Protein AF-A0A5M3PY82-F1 (afdb_monomer)

Nearest PDB structures (foldseek):
  4uj6-assembly1_A  TM=6.108E-01  e=1.853E-03  Geobacillus stearothermophilus
  6sdb-assembly3_C  TM=5.125E-01  e=8.813E-04  Homo sapiens
  4uid-assembly2_B  TM=5.474E-01  e=1.392E-03  Geobacillus stearothermophilus
  4uic-assembly1_A  TM=6.133E-01  e=7.306E-03  Geobacillus stearothermophilus
  6sdb-assembly1_A  TM=5.533E-01  e=6.900E-03  Homo sapiens

Structure (mmCIF, N/CA/C/O backbone):
data_AF-A0A5M3PY82-F1
#
_entry.id   AF-A0A5M3PY82-F1
#
loop_
_atom_site.group_PDB
_atom_site.id
_atom_site.type_symbol
_atom_site.label_atom_id
_atom_site.label_alt_id
_atom_site.label_comp_id
_atom_site.label_asym_id
_atom_site.label_entity_id
_atom_site.label_seq_id
_atom_site.pdbx_PDB_ins_code
_atom_site.Cartn_x
_atom_site.Cartn_y
_atom_site.Cartn_z
_atom_site.occupancy
_atom_site.B_iso_or_equiv
_atom_site.auth_seq_id
_atom_site.auth_comp_id
_atom_site.auth_asym_id
_atom_site.auth_atom_id
_atom_site.pdbx_PDB_model_num
ATOM 1 N N . MET A 1 1 ? -29.332 -51.790 -75.864 1.00 35.88 1 MET A N 1
ATOM 2 C CA . MET A 1 1 ? -29.154 -53.242 -76.093 1.00 35.88 1 MET A CA 1
ATOM 3 C C . MET A 1 1 ? -28.067 -53.755 -75.153 1.00 35.88 1 MET A C 1
ATOM 5 O O . MET A 1 1 ? -26.985 -53.196 -75.209 1.00 35.88 1 MET A O 1
ATOM 9 N N . ARG A 1 2 ? -28.377 -54.804 -74.363 1.00 38.22 2 ARG A N 1
ATOM 10 C CA . ARG A 1 2 ? -27.481 -55.668 -73.542 1.00 38.22 2 ARG A CA 1
ATOM 11 C C . ARG A 1 2 ? -26.824 -54.973 -72.326 1.00 38.22 2 ARG A C 1
ATOM 13 O O . ARG A 1 2 ? -25.964 -54.130 -72.506 1.00 38.22 2 ARG A O 1
ATOM 20 N N . SER A 1 3 ? -27.312 -55.136 -71.084 1.00 41.56 3 SER A N 1
ATOM 21 C CA . SER A 1 3 ? -27.157 -56.299 -70.162 1.00 41.56 3 SER A CA 1
ATOM 22 C C . SER A 1 3 ? -25.669 -56.653 -69.968 1.00 41.56 3 SER A C 1
ATOM 24 O O . SER A 1 3 ? -24.987 -56.828 -70.967 1.00 41.56 3 SER A O 1
ATOM 26 N N . VAL A 1 4 ? -25.093 -56.728 -68.757 1.00 44.72 4 VAL A N 1
ATOM 27 C CA . VAL A 1 4 ? -25.249 -57.832 -67.783 1.00 44.72 4 VAL A CA 1
ATOM 28 C C . VAL A 1 4 ? -24.813 -57.423 -66.349 1.00 44.72 4 VAL A C 1
ATOM 30 O O . VAL A 1 4 ? -23.864 -56.674 -66.154 1.00 44.72 4 VAL A O 1
ATOM 33 N N . HIS A 1 5 ? -25.535 -57.985 -65.372 1.00 40.25 5 HIS A N 1
ATOM 34 C CA . HIS A 1 5 ? -25.370 -58.052 -63.907 1.00 40.25 5 HIS A CA 1
ATOM 35 C C . HIS A 1 5 ? -24.005 -58.528 -63.350 1.00 40.25 5 HIS A C 1
ATOM 37 O O . HIS A 1 5 ? -23.356 -59.364 -63.973 1.00 40.25 5 HIS A O 1
ATOM 43 N N . ARG A 1 6 ? -23.707 -58.155 -62.086 1.00 46.88 6 ARG A N 1
ATOM 44 C CA . ARG A 1 6 ? -23.261 -59.025 -60.951 1.00 46.88 6 ARG A CA 1
ATOM 45 C C . ARG A 1 6 ? -23.036 -58.155 -59.695 1.00 46.88 6 ARG A C 1
ATOM 47 O O . ARG A 1 6 ? -22.150 -57.317 -59.682 1.00 46.88 6 ARG A O 1
ATOM 54 N N . ILE A 1 7 ? -23.964 -58.140 -58.734 1.00 46.12 7 ILE A N 1
ATOM 55 C CA . ILE A 1 7 ? -23.979 -58.941 -57.487 1.00 46.12 7 ILE A CA 1
ATOM 56 C C . ILE A 1 7 ? -22.669 -58.865 -56.685 1.00 46.12 7 ILE A C 1
ATOM 58 O O . ILE A 1 7 ? -21.707 -59.560 -57.002 1.00 46.12 7 ILE A O 1
ATOM 62 N N . ARG A 1 8 ? -22.713 -58.140 -55.559 1.00 39.78 8 ARG A N 1
ATOM 63 C CA . ARG A 1 8 ? -22.090 -58.549 -54.291 1.00 39.78 8 ARG A CA 1
ATOM 64 C C . ARG A 1 8 ? -23.031 -58.213 -53.130 1.00 39.78 8 ARG A C 1
ATOM 66 O O . ARG A 1 8 ? -23.309 -57.051 -52.863 1.00 39.78 8 ARG A O 1
ATOM 73 N N . LEU A 1 9 ? -23.529 -59.269 -52.487 1.00 44.94 9 LEU A N 1
ATOM 74 C CA . LEU A 1 9 ? -24.028 -59.270 -51.113 1.00 44.94 9 LEU A CA 1
ATOM 75 C C . LEU A 1 9 ? -22.882 -58.876 -50.175 1.00 44.94 9 LEU A C 1
ATOM 77 O O . LEU A 1 9 ? -21.838 -59.513 -50.278 1.00 44.94 9 LEU A O 1
ATOM 81 N N . THR A 1 10 ? -23.128 -57.984 -49.210 1.00 45.88 10 THR A N 1
ATOM 82 C CA . THR A 1 10 ? -22.699 -58.206 -47.814 1.00 45.88 10 THR A CA 1
ATOM 83 C C . THR A 1 10 ? -23.366 -57.225 -46.843 1.00 45.88 10 THR A C 1
ATOM 85 O O . THR A 1 10 ? -23.147 -56.025 -46.915 1.00 45.88 10 THR A O 1
ATOM 88 N N . PHE A 1 11 ? -24.171 -57.809 -45.952 1.00 45.28 11 PHE A N 1
ATOM 89 C CA . PHE A 1 11 ? -24.267 -57.575 -44.505 1.00 45.28 11 PHE A CA 1
ATOM 90 C C . PHE A 1 11 ? -24.471 -56.150 -43.944 1.00 45.28 11 PHE A C 1
ATOM 92 O O . PHE A 1 11 ? -23.557 -55.343 -43.825 1.00 45.28 11 PHE A O 1
ATOM 99 N N . THR A 1 12 ? -25.701 -55.940 -43.474 1.00 45.75 12 THR A N 1
ATOM 100 C CA . THR A 1 12 ? -26.125 -55.116 -42.333 1.00 45.75 12 THR A CA 1
ATOM 101 C C . THR A 1 12 ? -25.120 -55.054 -41.176 1.00 45.75 12 THR A C 1
ATOM 103 O O . THR A 1 12 ? -24.762 -56.096 -40.631 1.00 45.75 12 THR A O 1
ATOM 106 N N . LEU A 1 13 ? -24.831 -53.844 -40.683 1.00 44.81 13 LEU A N 1
ATOM 107 C CA . LEU A 1 13 ? -24.739 -53.602 -39.242 1.00 44.81 13 LEU A CA 1
ATOM 108 C C . LEU A 1 13 ? -25.248 -52.196 -38.894 1.00 44.81 13 LEU A C 1
ATOM 110 O O . LEU A 1 13 ? -24.784 -51.184 -39.410 1.00 44.81 13 LEU A O 1
ATOM 114 N N . LEU A 1 14 ? -26.262 -52.207 -38.035 1.00 48.53 14 LEU A N 1
ATOM 115 C CA . LEU A 1 14 ? -26.926 -51.094 -37.373 1.00 48.53 14 LEU A CA 1
ATOM 116 C C . LEU A 1 14 ? -25.939 -50.377 -36.435 1.00 48.53 14 LEU A C 1
ATOM 118 O O . LEU A 1 14 ? -25.276 -51.030 -35.635 1.00 48.53 14 LEU A O 1
ATOM 122 N N . GLY A 1 15 ? -25.903 -49.048 -36.485 1.00 44.56 15 GLY A N 1
ATOM 123 C CA . GLY A 1 15 ? -25.162 -48.210 -35.543 1.00 44.56 15 GLY A CA 1
ATOM 124 C C . GLY A 1 15 ? -25.757 -46.809 -35.519 1.00 44.56 15 GLY A C 1
ATOM 125 O O . GLY A 1 15 ? -25.284 -45.918 -36.215 1.00 44.56 15 GLY A O 1
ATOM 126 N N . ALA A 1 16 ? -26.847 -46.641 -34.771 1.00 46.56 16 ALA A N 1
ATOM 127 C CA . ALA A 1 16 ? -27.450 -45.345 -34.502 1.00 46.56 16 ALA A CA 1
ATOM 128 C C . ALA A 1 16 ? -26.566 -44.576 -33.507 1.00 46.56 16 ALA A C 1
ATOM 130 O O . ALA A 1 16 ? -26.540 -44.911 -32.326 1.00 46.56 16 ALA A O 1
ATOM 131 N N . LEU A 1 17 ? -25.852 -43.551 -33.980 1.00 47.06 17 LEU A N 1
ATOM 132 C CA . LEU A 1 17 ? -25.351 -42.486 -33.113 1.00 47.06 17 LEU A CA 1
ATOM 133 C C . LEU A 1 17 ? -26.420 -41.395 -33.036 1.00 47.06 17 LEU A C 1
ATOM 135 O O . LEU A 1 17 ? -26.638 -40.649 -33.988 1.00 47.06 17 LEU A O 1
ATOM 139 N N . ALA A 1 18 ? -27.094 -41.328 -31.891 1.00 46.88 18 ALA A N 1
ATOM 140 C CA . ALA A 1 18 ? -27.847 -40.156 -31.486 1.00 46.88 18 ALA A CA 1
ATOM 141 C C . ALA A 1 18 ? -26.844 -39.052 -31.122 1.00 46.88 18 ALA A C 1
ATOM 143 O O . ALA A 1 18 ? -26.187 -39.129 -30.087 1.00 46.88 18 ALA A O 1
ATOM 144 N N . LEU A 1 19 ? -26.709 -38.038 -31.978 1.00 43.47 19 LEU A N 1
ATOM 145 C CA . LEU A 1 19 ? -26.154 -36.755 -31.560 1.00 43.47 19 LEU A CA 1
ATOM 146 C C . LEU A 1 19 ? -27.271 -35.968 -30.868 1.00 43.47 19 LEU A C 1
ATOM 148 O O . LEU A 1 19 ? -28.073 -35.302 -31.519 1.00 43.47 19 LEU A O 1
ATOM 152 N N . SER A 1 20 ? -27.328 -36.066 -29.542 1.00 49.78 20 SER A N 1
ATOM 153 C CA . SER A 1 20 ? -27.943 -35.046 -28.698 1.00 49.78 20 SER A CA 1
ATOM 154 C C . SER A 1 20 ? -26.975 -33.865 -28.614 1.00 49.78 20 SER A C 1
ATOM 156 O O . SER A 1 20 ? -26.067 -33.853 -27.786 1.00 49.78 20 SER A O 1
ATOM 158 N N . GLY A 1 21 ? -27.127 -32.895 -29.513 1.00 36.97 21 GLY A N 1
ATOM 159 C CA . GLY A 1 21 ? -26.543 -31.574 -29.320 1.00 36.97 21 GLY A CA 1
ATOM 160 C C . GLY A 1 21 ? -27.411 -30.799 -28.336 1.00 36.97 21 GLY A C 1
ATOM 161 O O . GLY A 1 21 ? -28.432 -30.250 -28.742 1.00 36.97 21 GLY A O 1
ATOM 162 N N . CYS A 1 22 ? -27.026 -30.779 -27.058 1.00 57.91 22 CYS A N 1
ATOM 163 C CA . CYS A 1 22 ? -27.379 -29.663 -26.185 1.00 57.91 22 CYS A CA 1
ATOM 164 C C . CYS A 1 22 ? -26.613 -28.448 -26.710 1.00 57.91 22 CYS A C 1
ATOM 166 O O . CYS A 1 22 ? -25.389 -28.389 -26.617 1.00 57.91 22 CYS A O 1
ATOM 168 N N . LEU A 1 23 ? -27.336 -27.521 -27.331 1.00 40.41 23 LEU A N 1
ATOM 169 C CA . LEU A 1 23 ? -26.923 -26.128 -27.396 1.00 40.41 23 LEU A CA 1
ATOM 170 C C . LEU A 1 23 ? -27.181 -25.563 -25.998 1.00 40.41 23 LEU A C 1
ATOM 172 O O . LEU A 1 23 ? -28.314 -25.202 -25.689 1.00 40.41 23 LEU A O 1
ATOM 176 N N . ASP A 1 24 ? -26.156 -25.577 -25.146 1.00 37.88 24 ASP A N 1
ATOM 177 C CA . ASP A 1 24 ? -26.143 -24.754 -23.941 1.00 37.88 24 ASP A CA 1
ATOM 178 C C . ASP A 1 24 ? -26.033 -23.297 -24.393 1.00 37.88 24 ASP A C 1
ATOM 180 O O . ASP A 1 24 ? -25.009 -22.822 -24.889 1.00 37.88 24 ASP A O 1
ATOM 184 N N . GLU A 1 25 ? -27.178 -22.633 -24.320 1.00 44.56 25 GLU A N 1
ATOM 185 C CA . GLU A 1 25 ? -27.384 -21.217 -24.562 1.00 44.56 25 GLU A CA 1
ATOM 186 C C . GLU A 1 25 ? -26.894 -20.470 -23.315 1.00 44.56 25 GLU A C 1
ATOM 188 O O . GLU A 1 25 ? -27.676 -20.071 -22.455 1.00 44.56 25 GLU A O 1
ATOM 193 N N . ASP A 1 26 ? -25.571 -20.354 -23.179 1.00 41.44 26 ASP A N 1
ATOM 194 C CA . ASP A 1 26 ? -24.957 -19.585 -22.099 1.00 41.44 26 ASP A CA 1
ATOM 195 C C . ASP A 1 26 ? -25.058 -18.096 -22.458 1.00 41.44 26 ASP A C 1
ATOM 197 O O . ASP A 1 26 ? -24.240 -17.515 -23.178 1.00 41.44 26 ASP A O 1
ATOM 201 N N . GLY A 1 27 ? -26.166 -17.497 -22.021 1.00 39.72 27 GLY A N 1
ATOM 202 C CA . GLY A 1 27 ? -26.438 -16.069 -22.075 1.00 39.72 27 GLY A CA 1
ATOM 203 C C . GLY A 1 27 ? -25.501 -15.303 -21.147 1.00 39.72 27 GLY A C 1
ATOM 204 O O . GLY A 1 27 ? -25.914 -14.819 -20.096 1.00 39.72 27 GLY A O 1
ATOM 205 N N . GLY A 1 28 ? -24.239 -15.172 -21.551 1.00 39.72 28 GLY A N 1
ATOM 206 C CA . GLY A 1 28 ? -23.302 -14.220 -20.976 1.00 39.72 28 GLY A CA 1
ATOM 207 C C . GLY A 1 28 ? -23.710 -12.808 -21.378 1.00 39.72 28 GLY A C 1
ATOM 208 O O . GLY A 1 28 ? -23.282 -12.300 -22.413 1.00 39.72 28 GLY A O 1
ATOM 209 N N . SER A 1 29 ? -24.561 -12.175 -20.570 1.00 42.50 29 SER A N 1
ATOM 210 C CA . SER A 1 29 ? -24.661 -10.717 -20.552 1.00 42.50 29 SER A CA 1
ATOM 211 C C . SER A 1 29 ? -23.277 -10.211 -20.157 1.00 42.50 29 SER A C 1
ATOM 213 O O . SER A 1 29 ? -22.904 -10.327 -18.994 1.00 42.50 29 SER A O 1
ATOM 215 N N . GLY A 1 30 ? -22.486 -9.776 -21.140 1.00 47.06 30 GLY A N 1
ATOM 216 C CA . GLY A 1 30 ? -21.150 -9.235 -20.914 1.00 47.06 30 GLY A CA 1
ATOM 217 C C . GLY A 1 30 ? -21.257 -8.065 -19.952 1.00 47.06 30 GLY A C 1
ATOM 218 O O . GLY A 1 30 ? -21.770 -7.010 -20.316 1.00 47.06 30 GLY A O 1
ATOM 219 N N . ASP A 1 31 ? -20.867 -8.293 -18.704 1.00 68.50 31 ASP A N 1
ATOM 220 C CA . ASP A 1 31 ? -20.732 -7.229 -17.730 1.00 68.50 31 ASP A CA 1
ATOM 221 C C . ASP A 1 31 ? -19.413 -6.528 -18.050 1.00 68.50 31 ASP A C 1
ATOM 223 O O . ASP A 1 31 ? -18.341 -7.087 -17.822 1.00 68.50 31 ASP A O 1
ATOM 227 N N . ASP A 1 32 ? -19.485 -5.328 -18.631 1.00 83.81 32 ASP A N 1
ATOM 228 C CA . ASP A 1 32 ? -18.312 -4.508 -18.978 1.00 83.81 32 ASP A CA 1
ATOM 229 C C . ASP A 1 32 ? -17.556 -3.999 -17.724 1.00 83.81 32 ASP A C 1
ATOM 231 O O . ASP A 1 32 ? -16.687 -3.128 -17.814 1.00 83.81 32 ASP A O 1
ATOM 235 N N . THR A 1 33 ? -17.898 -4.497 -16.530 1.00 90.25 33 THR A N 1
ATOM 236 C CA . THR A 1 33 ? -17.188 -4.199 -15.287 1.00 90.25 33 THR A CA 1
ATOM 237 C C . THR A 1 33 ? -15.794 -4.805 -15.283 1.00 90.25 33 THR A C 1
ATOM 239 O O . THR A 1 33 ? -15.594 -5.970 -15.631 1.00 90.25 33 THR A O 1
ATOM 242 N N . SER A 1 34 ? -14.849 -4.033 -14.767 1.00 95.00 34 SER A N 1
ATOM 243 C CA . SER A 1 34 ? -13.522 -4.500 -14.392 1.00 95.00 34 SER A CA 1
ATOM 244 C C . SER A 1 34 ? -13.490 -4.886 -12.916 1.00 95.00 34 SER A C 1
ATOM 246 O O . SER A 1 34 ? -14.190 -4.297 -12.087 1.00 95.00 34 SER A O 1
ATOM 248 N N . THR A 1 35 ? -12.617 -5.833 -12.583 1.00 96.88 35 THR A N 1
ATOM 249 C CA . THR A 1 35 ? -12.247 -6.143 -11.198 1.00 96.88 35 THR A CA 1
ATOM 250 C C . THR A 1 35 ? -10.921 -5.466 -10.876 1.00 96.88 35 THR A C 1
ATOM 252 O O . THR A 1 35 ? -9.935 -5.644 -11.594 1.00 96.88 35 THR A O 1
ATOM 255 N N . GLY A 1 36 ? -10.910 -4.661 -9.821 1.00 96.88 36 GLY A N 1
ATOM 256 C CA . GLY A 1 36 ? -9.709 -4.078 -9.232 1.00 96.88 36 GLY A CA 1
ATOM 257 C C . GLY A 1 36 ? -9.416 -4.722 -7.886 1.00 96.88 36 GLY A C 1
ATOM 258 O O . GLY A 1 36 ? -10.254 -5.442 -7.351 1.00 96.88 36 GLY A O 1
ATOM 259 N N . GLN A 1 37 ? -8.234 -4.456 -7.347 1.00 97.62 37 GLN A N 1
ATOM 260 C CA . GLN A 1 37 ? -7.746 -5.034 -6.104 1.00 97.62 37 GLN A CA 1
ATOM 261 C C . GLN A 1 37 ? -7.214 -3.933 -5.182 1.00 97.62 37 GLN A C 1
ATOM 263 O O . GLN A 1 37 ? -6.447 -3.069 -5.624 1.00 97.62 37 GLN A O 1
ATOM 268 N N . VAL A 1 38 ? -7.635 -3.938 -3.916 1.00 98.00 38 VAL A N 1
ATOM 269 C CA . VAL A 1 38 ? -7.031 -3.108 -2.868 1.00 98.00 38 VAL A CA 1
ATOM 270 C C . VAL A 1 38 ? -5.820 -3.835 -2.302 1.00 98.00 38 VAL A C 1
ATOM 272 O O . VAL A 1 38 ? -5.959 -4.936 -1.770 1.00 98.00 38 VAL A O 1
ATOM 275 N N . ASN A 1 39 ? -4.651 -3.196 -2.394 1.00 96.12 39 ASN A N 1
ATOM 276 C CA . ASN A 1 39 ? -3.349 -3.818 -2.133 1.00 96.12 39 ASN A CA 1
ATOM 277 C C . ASN A 1 39 ? -3.131 -5.103 -2.969 1.00 96.12 39 ASN A C 1
ATOM 279 O O . ASN A 1 39 ? -3.933 -5.443 -3.836 1.00 96.12 39 ASN A O 1
ATOM 283 N N . PHE A 1 40 ? -1.987 -5.765 -2.807 1.00 96.94 40 PHE A N 1
ATOM 284 C CA . PHE A 1 40 ? -1.613 -6.927 -3.614 1.00 96.94 40 PHE A CA 1
ATOM 285 C C . PHE A 1 40 ? -1.964 -8.254 -2.941 1.00 96.94 40 PHE A C 1
ATOM 287 O O . PHE A 1 40 ? -2.531 -9.134 -3.583 1.00 96.94 40 PHE A O 1
ATOM 294 N N . ASN A 1 41 ? -1.626 -8.406 -1.658 1.00 96.12 41 ASN A N 1
ATOM 295 C CA . ASN A 1 41 ? -1.867 -9.634 -0.892 1.00 96.12 41 ASN A CA 1
ATOM 296 C C . ASN A 1 41 ? -3.294 -9.712 -0.319 1.00 96.12 41 ASN A C 1
ATOM 298 O O . ASN A 1 41 ? -3.614 -10.643 0.414 1.00 96.12 41 ASN A O 1
ATOM 302 N N . GLY A 1 42 ? -4.146 -8.745 -0.665 1.00 95.94 42 GLY A N 1
ATOM 303 C CA . GLY A 1 42 ? -5.555 -8.710 -0.302 1.00 95.94 42 GLY A CA 1
ATOM 304 C C . GLY A 1 42 ? -5.888 -7.757 0.841 1.00 95.94 42 GLY A C 1
ATOM 305 O O . GLY A 1 42 ? -5.046 -7.347 1.645 1.00 95.94 42 GLY A O 1
ATOM 306 N N . PHE A 1 43 ? -7.159 -7.371 0.879 1.00 98.06 43 PHE A N 1
ATOM 307 C CA . PHE A 1 43 ? -7.704 -6.482 1.894 1.00 98.06 43 PHE A CA 1
ATOM 308 C C . PHE A 1 43 ? -9.197 -6.768 2.054 1.00 98.06 43 PHE A C 1
ATOM 310 O O . PHE A 1 43 ? -10.029 -6.180 1.367 1.00 98.06 43 PHE A O 1
ATOM 317 N N . ASN A 1 44 ? -9.551 -7.655 2.974 1.00 98.38 44 ASN A N 1
ATOM 318 C CA . ASN A 1 44 ? -10.929 -8.032 3.260 1.00 98.38 44 ASN A CA 1
ATOM 319 C C . ASN A 1 44 ? -11.604 -7.048 4.220 1.00 98.38 44 ASN A C 1
ATOM 321 O O . ASN A 1 44 ? -11.001 -6.596 5.195 1.00 98.38 44 ASN A O 1
ATOM 325 N N . GLY A 1 45 ? -12.885 -6.772 3.973 1.00 97.75 45 GLY A N 1
ATOM 326 C CA . GLY A 1 45 ? -13.734 -6.042 4.919 1.00 97.75 45 GLY A CA 1
ATOM 327 C C . GLY A 1 45 ? -13.836 -4.529 4.704 1.00 97.75 45 GLY A C 1
ATOM 328 O O . GLY A 1 45 ? -14.453 -3.850 5.526 1.00 97.75 45 GLY A O 1
ATOM 329 N N . LEU A 1 46 ? -13.306 -3.980 3.604 1.00 98.38 46 LEU A N 1
ATOM 330 C CA . LEU A 1 46 ? -13.568 -2.587 3.228 1.00 98.38 46 LEU A CA 1
ATOM 331 C C . LEU A 1 46 ? -14.856 -2.485 2.423 1.00 98.38 46 LEU A C 1
ATOM 333 O O . LEU A 1 46 ? -15.006 -3.114 1.377 1.00 98.38 46 LEU A O 1
ATOM 337 N N . SER A 1 47 ? -15.767 -1.628 2.862 1.00 98.56 47 SER A N 1
ATOM 338 C CA . SER A 1 47 ? -16.914 -1.229 2.055 1.00 98.56 47 SER A CA 1
ATOM 339 C C . SER A 1 47 ? -16.449 -0.265 0.966 1.00 98.56 47 SER A C 1
ATOM 341 O O . SER A 1 47 ? -15.825 0.755 1.266 1.00 98.56 47 SER A O 1
ATOM 343 N N . TYR A 1 48 ? -16.779 -0.557 -0.289 1.00 98.38 48 TYR A N 1
ATOM 344 C CA . TYR A 1 48 ? -16.502 0.314 -1.427 1.00 98.38 48 TYR A CA 1
ATOM 345 C C . TYR A 1 48 ? -17.791 0.750 -2.118 1.00 98.38 48 TYR A C 1
ATOM 347 O O . TYR A 1 48 ? -18.795 0.034 -2.143 1.00 98.38 48 TYR A O 1
ATOM 355 N N . GLN A 1 49 ? -17.747 1.940 -2.706 1.00 98.44 49 GLN A N 1
ATOM 356 C CA . GLN A 1 49 ? -18.829 2.490 -3.509 1.00 98.44 49 GLN A CA 1
ATOM 357 C C . GLN A 1 49 ? -18.258 3.258 -4.700 1.00 98.44 49 GLN A C 1
ATOM 359 O O . GLN A 1 49 ? -17.386 4.110 -4.520 1.00 98.44 49 GLN A O 1
ATOM 364 N N . THR A 1 50 ? -18.777 2.979 -5.892 1.00 97.56 50 THR A N 1
ATOM 365 C CA . THR A 1 50 ? -18.596 3.782 -7.106 1.00 97.56 50 THR A CA 1
ATOM 366 C C . THR A 1 50 ? -19.920 4.441 -7.501 1.00 97.56 50 THR A C 1
ATOM 368 O O . THR A 1 50 ? -20.901 4.402 -6.753 1.00 97.56 50 THR A O 1
ATOM 371 N N . ALA A 1 51 ? -19.968 5.077 -8.675 1.00 96.06 51 ALA A N 1
ATOM 372 C CA . ALA A 1 51 ? -21.212 5.629 -9.205 1.00 96.06 51 ALA A CA 1
ATOM 373 C C . ALA A 1 51 ? -22.248 4.542 -9.554 1.00 96.06 51 ALA A C 1
ATOM 375 O O . ALA A 1 51 ? 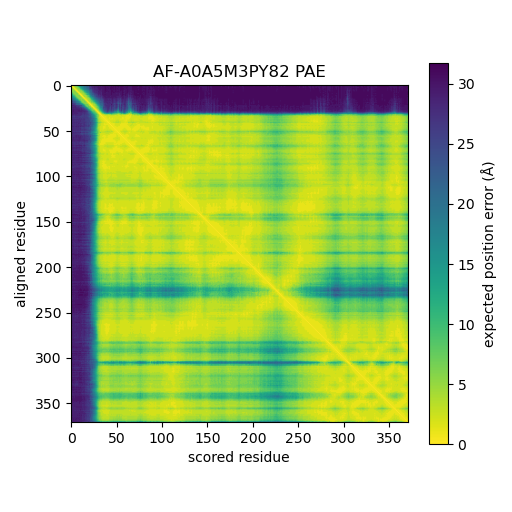-23.446 4.828 -9.555 1.00 96.06 51 ALA A O 1
ATOM 376 N N . SER A 1 52 ? -21.805 3.313 -9.832 1.00 95.31 52 SER A N 1
ATOM 377 C CA . SER A 1 52 ? -22.661 2.209 -10.285 1.00 95.31 52 SER A CA 1
ATOM 378 C C . SER A 1 52 ? -22.550 0.927 -9.456 1.00 95.31 52 SER A C 1
ATOM 380 O O . SER A 1 52 ? -23.475 0.118 -9.482 1.00 95.31 52 SER A O 1
ATOM 382 N N . GLN A 1 53 ? -21.456 0.739 -8.715 1.00 96.12 53 GLN A N 1
ATOM 383 C CA . GLN A 1 53 ? -21.166 -0.472 -7.951 1.00 96.12 53 GLN A CA 1
ATOM 384 C C . GLN A 1 53 ? -21.050 -0.166 -6.459 1.00 96.12 53 GLN A C 1
ATOM 386 O O . GLN A 1 53 ? -20.667 0.927 -6.041 1.00 96.12 53 GLN A O 1
ATOM 391 N N . SER A 1 54 ? -21.352 -1.158 -5.632 1.00 97.31 54 SER A N 1
ATOM 392 C CA . SER A 1 54 ? -21.074 -1.111 -4.200 1.00 97.31 54 SER A CA 1
ATOM 393 C C . SER A 1 54 ? -20.930 -2.518 -3.654 1.00 97.31 54 SER A C 1
ATOM 395 O O . SER A 1 54 ? -21.626 -3.428 -4.106 1.00 97.31 54 SER A O 1
ATOM 397 N N . GLY A 1 55 ? -20.091 -2.685 -2.645 1.00 97.31 55 GLY A N 1
ATOM 398 C CA . GLY A 1 55 ? -19.923 -3.967 -1.984 1.00 97.31 55 GLY A CA 1
ATOM 399 C C . GLY A 1 55 ? -18.886 -3.896 -0.882 1.00 97.31 55 GLY A C 1
ATOM 400 O O . GLY A 1 55 ? -18.507 -2.815 -0.435 1.00 97.31 55 GLY A O 1
ATOM 401 N N . THR A 1 56 ? -18.417 -5.065 -0.474 1.00 98.06 56 THR A N 1
ATOM 402 C CA . THR A 1 56 ? -17.302 -5.218 0.455 1.00 98.06 56 THR A CA 1
ATOM 403 C C . THR A 1 56 ? -16.190 -5.965 -0.263 1.00 98.06 56 THR A C 1
ATOM 405 O O . THR A 1 56 ? -16.472 -6.903 -1.013 1.00 98.06 56 THR A O 1
ATOM 408 N N . THR A 1 57 ? -14.949 -5.532 -0.077 1.00 98.31 57 THR A N 1
ATOM 409 C CA . THR A 1 57 ? -13.782 -6.232 -0.606 1.00 98.31 57 THR A CA 1
ATOM 410 C C . THR A 1 57 ? -13.671 -7.621 0.016 1.00 98.31 57 THR A C 1
ATOM 412 O O . THR A 1 57 ? -13.948 -7.798 1.204 1.00 98.31 57 THR A O 1
ATOM 415 N N . ASN A 1 58 ? -13.309 -8.612 -0.798 1.00 97.12 58 ASN A N 1
ATOM 416 C CA . ASN A 1 58 ? -13.148 -10.003 -0.366 1.00 97.12 58 ASN A CA 1
ATOM 417 C C . ASN A 1 58 ? -11.728 -10.273 0.176 1.00 97.12 58 ASN A C 1
ATOM 419 O O . ASN A 1 58 ? -10.929 -9.350 0.321 1.00 97.12 58 ASN A O 1
ATOM 423 N N . ALA A 1 59 ? -11.405 -11.543 0.456 1.00 96.56 59 ALA A N 1
ATOM 424 C CA . ALA A 1 59 ? -10.077 -11.980 0.909 1.00 96.56 59 ALA A CA 1
ATOM 425 C C . ALA A 1 59 ? -8.938 -11.504 -0.005 1.00 96.56 59 ALA A C 1
ATOM 427 O O . ALA A 1 59 ? -7.899 -11.074 0.484 1.00 96.56 59 ALA A O 1
ATOM 428 N N . ASP A 1 60 ? -9.174 -11.499 -1.316 1.00 96.88 60 ASP A N 1
ATOM 429 C CA . ASP A 1 60 ? -8.218 -11.027 -2.311 1.00 96.88 60 ASP A CA 1
ATOM 430 C C . ASP A 1 60 ? -8.226 -9.494 -2.447 1.00 96.88 60 ASP A C 1
ATOM 432 O O . ASP A 1 60 ? -7.441 -8.945 -3.204 1.00 96.88 60 ASP A O 1
ATOM 436 N N . GLY A 1 61 ? -9.065 -8.756 -1.714 1.00 97.88 61 GLY A N 1
ATOM 437 C CA . GLY A 1 61 ? -9.174 -7.298 -1.814 1.00 97.88 61 GLY A CA 1
ATOM 438 C C . GLY A 1 61 ? -9.948 -6.808 -3.040 1.00 97.88 61 GLY A C 1
ATOM 439 O O . GLY A 1 61 ? -9.837 -5.637 -3.405 1.00 97.88 61 GLY A O 1
ATOM 440 N N . GLU A 1 62 ? -10.713 -7.674 -3.703 1.00 98.31 62 GLU A N 1
ATOM 441 C CA . GLU A 1 62 ? -11.341 -7.350 -4.982 1.00 98.31 62 GLU A CA 1
ATOM 442 C C . GLU A 1 62 ? -12.545 -6.409 -4.853 1.00 98.31 62 GLU A C 1
ATOM 444 O O . GLU A 1 62 ? -13.385 -6.539 -3.959 1.00 98.31 62 GLU A O 1
ATOM 449 N N . PHE A 1 63 ? -12.683 -5.505 -5.820 1.00 97.88 63 PHE A N 1
ATOM 450 C CA . PHE A 1 63 ? -13.848 -4.642 -6.007 1.00 97.88 63 PHE A CA 1
ATOM 451 C C . PHE A 1 63 ? -14.215 -4.537 -7.492 1.00 97.88 63 PHE A C 1
ATOM 453 O O . PHE A 1 63 ? -13.358 -4.669 -8.366 1.00 97.88 63 PHE A O 1
ATOM 460 N N . ARG A 1 64 ? -15.490 -4.272 -7.798 1.00 97.38 64 ARG A N 1
ATOM 461 C CA . ARG A 1 64 ? -15.972 -4.081 -9.177 1.00 97.38 64 ARG A CA 1
ATOM 462 C C . ARG A 1 64 ? -16.180 -2.609 -9.497 1.00 97.38 64 ARG A C 1
ATOM 464 O O . ARG A 1 64 ? -16.640 -1.851 -8.646 1.00 97.38 64 ARG A O 1
ATOM 471 N N . TYR A 1 65 ? -15.864 -2.216 -10.725 1.00 96.81 65 TYR A N 1
ATOM 472 C CA . TYR A 1 65 ? -16.009 -0.840 -11.197 1.00 96.81 65 TYR A CA 1
ATOM 473 C C . TYR A 1 65 ? -16.115 -0.784 -12.726 1.00 96.81 65 TYR A C 1
ATOM 475 O O . TYR A 1 65 ? -15.641 -1.688 -13.415 1.00 96.81 65 TYR A O 1
ATOM 483 N N . TYR A 1 66 ? -16.671 0.298 -13.274 1.00 96.31 66 TYR A N 1
ATOM 484 C CA . TYR A 1 66 ? -16.480 0.623 -14.693 1.00 96.31 66 TYR A CA 1
ATOM 485 C C . TYR A 1 66 ? -15.282 1.565 -14.882 1.00 96.31 66 TYR A C 1
ATOM 487 O O . TYR A 1 66 ? -15.061 2.456 -14.054 1.00 96.31 66 TYR A O 1
ATOM 495 N N . PRO A 1 67 ? -14.496 1.422 -15.968 1.00 94.00 67 PRO A N 1
ATOM 496 C CA . PRO A 1 67 ? -13.370 2.312 -16.239 1.00 94.00 67 PRO A CA 1
ATOM 497 C C . PRO A 1 67 ? -13.755 3.799 -16.192 1.00 94.00 67 PRO A C 1
ATOM 499 O O . PRO A 1 67 ? -14.729 4.221 -16.811 1.00 94.00 67 PRO A O 1
ATOM 502 N N . GLY A 1 68 ? -12.961 4.597 -15.473 1.00 94.31 68 GLY A N 1
ATOM 503 C CA . GLY A 1 68 ? -13.189 6.035 -15.291 1.00 94.31 68 GLY A CA 1
ATOM 504 C C . GLY A 1 68 ? -14.008 6.409 -14.051 1.00 94.31 68 GLY A C 1
ATOM 505 O O . GLY A 1 68 ? -14.104 7.594 -13.736 1.00 94.31 68 GLY A O 1
ATOM 506 N N . GLU A 1 69 ? -14.564 5.436 -13.325 1.00 97.19 69 GLU A N 1
ATOM 507 C CA . GLU A 1 69 ? -15.213 5.690 -12.038 1.00 97.19 69 GLU A CA 1
ATOM 508 C C . GLU A 1 69 ? -14.210 6.001 -10.916 1.00 97.19 69 GLU A C 1
ATOM 510 O O . GLU A 1 69 ? -13.013 5.705 -10.990 1.00 97.19 69 GLU A O 1
ATOM 515 N N . THR A 1 70 ? -14.728 6.583 -9.836 1.00 98.00 70 THR A N 1
ATOM 516 C CA . THR A 1 70 ? -14.009 6.770 -8.578 1.00 98.00 70 THR A CA 1
ATOM 517 C C . THR A 1 70 ? -14.637 5.936 -7.465 1.00 98.00 70 THR A C 1
ATOM 519 O O . THR A 1 70 ? -15.815 5.585 -7.513 1.00 98.00 70 THR A O 1
ATOM 522 N N . LEU A 1 71 ? -13.830 5.624 -6.459 1.00 98.38 71 LEU A N 1
ATOM 523 C CA . LEU A 1 71 ? -14.155 4.829 -5.290 1.00 98.38 71 LEU A CA 1
ATOM 524 C C . LEU A 1 71 ? -14.259 5.729 -4.062 1.00 98.38 71 LEU A C 1
ATOM 526 O O . LEU A 1 71 ? -13.498 6.686 -3.876 1.00 98.38 71 LEU A O 1
ATOM 530 N N . THR A 1 72 ? -15.192 5.366 -3.196 1.00 98.50 72 THR A N 1
ATOM 531 C CA . THR A 1 72 ? -15.232 5.764 -1.793 1.00 98.50 72 THR A CA 1
ATOM 532 C C . THR A 1 72 ? -15.038 4.513 -0.957 1.00 98.50 72 THR A C 1
ATOM 534 O O . THR A 1 72 ? -15.782 3.553 -1.145 1.00 98.50 72 THR A O 1
ATOM 537 N N . PHE A 1 73 ? -14.067 4.534 -0.045 1.00 98.50 73 PHE A N 1
ATOM 538 C CA . PHE A 1 73 ? -13.800 3.430 0.873 1.00 98.50 73 PHE A CA 1
ATOM 539 C C . PHE A 1 73 ? -14.211 3.796 2.297 1.00 98.50 73 PHE A C 1
ATOM 541 O O . PHE A 1 73 ? -14.032 4.931 2.753 1.00 98.50 73 PHE A O 1
ATOM 548 N N . ARG A 1 74 ? -14.764 2.811 3.000 1.00 98.38 74 ARG A N 1
ATOM 549 C CA . ARG A 1 74 ? -15.142 2.868 4.415 1.00 98.38 74 ARG A CA 1
ATOM 550 C C . ARG A 1 74 ? -14.787 1.544 5.087 1.00 98.38 74 ARG A C 1
ATOM 552 O O . ARG A 1 74 ? -14.762 0.512 4.419 1.00 98.38 74 ARG A O 1
ATOM 559 N N . VAL A 1 75 ? -14.580 1.559 6.396 1.00 98.00 75 VAL A N 1
ATOM 560 C CA . VAL A 1 75 ? -14.551 0.343 7.221 1.00 98.00 75 VAL A CA 1
ATOM 561 C C . VAL A 1 75 ? -15.746 0.393 8.164 1.00 98.00 75 VAL A C 1
ATOM 563 O O . VAL A 1 75 ? -15.844 1.285 9.002 1.00 98.00 75 VAL A O 1
ATOM 566 N N . GLY A 1 76 ? -16.720 -0.494 7.953 1.00 96.69 76 GLY A N 1
ATOM 567 C CA . GLY A 1 76 ? -18.045 -0.308 8.548 1.00 96.69 76 GLY A CA 1
ATOM 568 C C . GLY A 1 76 ? -18.629 1.063 8.194 1.00 96.69 76 GLY A C 1
ATOM 569 O O . GLY A 1 76 ? -18.682 1.436 7.017 1.00 96.69 76 GLY A O 1
ATOM 570 N N . ASP A 1 77 ? -19.011 1.816 9.222 1.00 97.50 77 ASP A N 1
ATOM 571 C CA . ASP A 1 77 ? -19.573 3.164 9.111 1.00 97.50 77 ASP A CA 1
ATOM 572 C C . ASP A 1 77 ? -18.497 4.266 9.176 1.00 97.50 77 ASP A C 1
ATOM 574 O O . ASP A 1 77 ? -18.806 5.435 8.935 1.00 97.50 77 ASP A O 1
ATOM 578 N N . LEU A 1 78 ? -17.228 3.918 9.438 1.00 98.19 78 LEU A N 1
ATOM 579 C CA . LEU A 1 78 ? -16.113 4.867 9.478 1.00 98.19 78 LEU A CA 1
ATOM 580 C C . LEU A 1 78 ? -15.653 5.220 8.050 1.00 98.19 78 LEU A C 1
ATOM 582 O O . LEU A 1 78 ? -15.127 4.355 7.336 1.00 98.19 78 LEU A O 1
ATOM 586 N N . PRO A 1 79 ? -15.812 6.479 7.596 1.00 97.56 79 PRO A N 1
ATOM 587 C CA . PRO A 1 79 ? -15.295 6.904 6.303 1.00 97.56 79 PRO A CA 1
ATOM 588 C C . PRO A 1 79 ? -13.765 6.962 6.305 1.00 97.56 79 PRO A C 1
ATOM 590 O O . PRO A 1 79 ? -13.165 7.552 7.198 1.00 97.56 79 PRO A O 1
ATOM 593 N N . LEU A 1 80 ? -13.146 6.391 5.269 1.00 97.62 80 LEU A N 1
ATOM 594 C CA . LEU A 1 80 ? -11.692 6.412 5.090 1.00 97.62 80 LEU A CA 1
ATOM 595 C C . LEU A 1 80 ? -11.287 7.457 4.053 1.00 97.62 80 LEU A C 1
ATOM 597 O O . LEU A 1 80 ? -10.477 8.338 4.319 1.00 97.62 80 LEU A O 1
ATOM 601 N N . VAL A 1 81 ? -11.865 7.363 2.854 1.00 97.31 81 VAL A N 1
ATOM 602 C CA . VAL A 1 81 ? -11.499 8.219 1.723 1.00 97.31 81 VAL A CA 1
ATOM 603 C C . VAL A 1 81 ? -12.602 8.254 0.669 1.00 97.31 81 VAL A C 1
ATOM 605 O O . VAL A 1 81 ? -13.418 7.339 0.566 1.00 97.31 81 VAL A O 1
ATOM 608 N N . SER A 1 82 ? -12.613 9.307 -0.146 1.00 97.31 82 SER A N 1
ATOM 609 C CA . SER A 1 82 ? -13.481 9.446 -1.318 1.00 97.31 82 SER A CA 1
ATOM 610 C C . SER A 1 82 ? -12.690 9.932 -2.532 1.00 97.31 82 SER A C 1
ATOM 612 O O . SER A 1 82 ? -11.595 10.473 -2.392 1.00 97.31 82 SER A O 1
ATOM 614 N N . ASN A 1 83 ? -13.266 9.771 -3.726 1.00 97.00 83 ASN A N 1
ATOM 615 C CA . ASN A 1 83 ? -12.688 10.226 -4.996 1.00 97.00 83 ASN A CA 1
ATOM 616 C C . ASN A 1 83 ? -11.350 9.553 -5.363 1.00 97.00 83 ASN A C 1
ATOM 618 O O . ASN A 1 83 ? -10.472 10.181 -5.963 1.00 97.00 83 ASN A O 1
ATOM 622 N N . VAL A 1 84 ? -11.203 8.268 -5.032 1.00 97.94 84 VAL A N 1
ATOM 623 C CA . VAL A 1 84 ? -10.038 7.459 -5.419 1.00 97.94 84 VAL A CA 1
ATOM 624 C C . VAL A 1 84 ? -10.259 6.891 -6.825 1.00 97.94 84 VAL A C 1
ATOM 626 O O . VAL A 1 84 ? -11.246 6.194 -7.023 1.00 97.94 84 VAL A O 1
ATOM 629 N N . PRO A 1 85 ? -9.409 7.153 -7.828 1.00 97.06 85 PRO A N 1
ATOM 630 C CA . PRO A 1 85 ? -9.593 6.605 -9.171 1.00 97.06 85 PRO A CA 1
ATOM 631 C C . PRO A 1 85 ? -9.606 5.075 -9.158 1.00 97.06 85 PRO A C 1
ATOM 633 O O . PRO A 1 85 ? -8.678 4.450 -8.642 1.00 97.06 85 PRO A O 1
ATOM 636 N N . ALA A 1 86 ? -10.642 4.473 -9.741 1.00 96.69 86 ALA A N 1
ATOM 637 C CA . ALA A 1 86 ? -10.762 3.026 -9.816 1.00 96.69 86 ALA A CA 1
ATOM 638 C C . ALA A 1 86 ? -9.843 2.455 -10.907 1.00 96.69 86 ALA A C 1
ATOM 640 O O . ALA A 1 86 ? -9.820 2.934 -12.044 1.00 96.69 86 ALA A O 1
ATOM 641 N N . ARG A 1 87 ? -9.062 1.431 -10.554 1.00 95.06 87 ARG A N 1
ATOM 642 C CA . ARG A 1 87 ? -8.087 0.775 -11.438 1.00 95.06 87 ARG A CA 1
ATOM 643 C C . ARG A 1 87 ? -7.753 -0.633 -10.943 1.00 95.06 87 ARG A C 1
ATOM 645 O O . ARG A 1 87 ? -8.190 -1.023 -9.867 1.00 95.06 87 ARG A O 1
ATOM 652 N N . GLN A 1 88 ? -6.935 -1.361 -11.708 1.00 93.88 88 GLN A N 1
ATOM 653 C CA . GLN A 1 88 ? -6.545 -2.738 -11.392 1.00 93.88 88 GLN A CA 1
ATOM 654 C C . GLN A 1 88 ? -5.929 -2.882 -9.990 1.00 93.88 88 GLN A C 1
ATOM 656 O O . GLN A 1 88 ? -6.285 -3.812 -9.282 1.00 93.88 88 GLN A O 1
ATOM 661 N N . TYR A 1 89 ? -5.042 -1.966 -9.588 1.00 95.62 89 TYR A N 1
ATOM 662 C CA . TYR A 1 89 ? -4.446 -1.943 -8.249 1.00 95.62 89 TYR A CA 1
ATOM 663 C C . TYR A 1 89 ? -4.657 -0.582 -7.595 1.00 95.62 89 TYR A C 1
ATOM 665 O O . TYR A 1 89 ? -4.263 0.444 -8.158 1.00 95.62 89 TYR A O 1
ATOM 673 N N . VAL A 1 90 ? -5.245 -0.579 -6.403 1.00 97.19 90 VAL A N 1
ATOM 674 C CA . VAL A 1 90 ? -5.390 0.603 -5.551 1.00 97.19 90 VAL A CA 1
ATOM 675 C C . VAL A 1 90 ? -4.699 0.315 -4.225 1.00 97.19 90 VAL A C 1
ATOM 677 O O . VAL A 1 90 ? -5.177 -0.480 -3.426 1.00 97.19 90 VAL A O 1
ATOM 680 N N . THR A 1 91 ? -3.554 0.942 -3.991 1.00 97.38 91 THR A N 1
ATOM 681 C CA . THR A 1 91 ? -2.853 0.871 -2.706 1.00 97.38 91 THR A CA 1
ATOM 682 C C . THR A 1 91 ? -3.309 1.990 -1.779 1.00 97.38 91 THR A C 1
ATOM 684 O O . THR A 1 91 ? -3.912 2.973 -2.223 1.00 97.38 91 THR A O 1
ATOM 687 N N . LEU A 1 92 ? -2.990 1.880 -0.487 1.00 97.62 92 LEU A N 1
ATOM 688 C CA . LEU A 1 92 ? -3.302 2.941 0.479 1.00 97.62 92 LEU A CA 1
ATOM 689 C C . LEU A 1 92 ? -2.655 4.286 0.117 1.00 97.62 92 LEU A C 1
ATOM 691 O O . LEU A 1 92 ? -3.244 5.329 0.388 1.00 97.62 92 LEU A O 1
ATOM 695 N N . LEU A 1 93 ? -1.507 4.286 -0.575 1.00 97.56 93 LEU A N 1
ATOM 696 C CA . LEU A 1 93 ? -0.875 5.516 -1.073 1.00 97.56 93 LEU A CA 1
ATOM 697 C C . LEU A 1 93 ? -1.838 6.307 -1.963 1.00 97.56 93 LEU A C 1
ATOM 699 O O . LEU A 1 93 ? -1.808 7.529 -2.031 1.00 97.56 93 LEU A O 1
ATOM 703 N N . GLU A 1 94 ? -2.721 5.616 -2.666 1.00 96.12 94 GLU A N 1
ATOM 704 C CA . GLU A 1 94 ? -3.475 6.207 -3.759 1.00 96.12 94 GLU A CA 1
ATOM 705 C C . GLU A 1 94 ? -4.845 6.709 -3.307 1.00 96.12 94 GLU A C 1
ATOM 707 O O . GLU A 1 94 ? -5.583 7.319 -4.084 1.00 96.12 94 GLU A O 1
ATOM 712 N N . PHE A 1 95 ? -5.133 6.540 -2.016 1.00 96.56 95 PHE A N 1
ATOM 713 C CA . PHE A 1 95 ? -6.254 7.163 -1.336 1.00 96.56 95 PHE A CA 1
ATOM 714 C C . PHE A 1 95 ? -6.135 8.693 -1.428 1.00 96.56 95 PHE A C 1
ATOM 716 O O . PHE A 1 95 ? -7.102 9.386 -1.747 1.00 96.56 95 PHE A O 1
ATOM 723 N N . PHE A 1 96 ? -4.928 9.236 -1.267 1.00 95.38 96 PHE A N 1
ATOM 724 C CA . PHE A 1 96 ? -4.708 10.679 -1.204 1.00 95.38 96 PHE A CA 1
ATOM 725 C C . PHE A 1 96 ? -4.315 11.265 -2.562 1.00 95.38 96 PHE A C 1
ATOM 727 O O . PHE A 1 96 ? -3.460 10.742 -3.274 1.00 95.38 96 PHE A O 1
ATOM 734 N N . GLU A 1 97 ? -4.945 12.376 -2.948 1.00 95.38 97 GLU A N 1
ATOM 735 C CA . GLU A 1 97 ? -4.641 13.072 -4.209 1.00 95.38 97 GLU A CA 1
ATOM 736 C C . GLU A 1 97 ? -3.214 13.631 -4.245 1.00 95.38 97 GLU A C 1
ATOM 738 O O . GLU A 1 97 ? -2.554 13.564 -5.284 1.00 95.38 97 GLU A O 1
ATOM 743 N N . THR A 1 98 ? -2.720 14.129 -3.109 1.00 94.31 98 THR A N 1
ATOM 744 C CA . THR A 1 98 ? -1.348 14.631 -2.958 1.00 94.31 98 THR A CA 1
ATOM 745 C C . THR A 1 98 ? -0.339 13.536 -3.282 1.00 94.31 98 THR A C 1
ATOM 747 O O . THR A 1 98 ? 0.461 13.692 -4.200 1.00 94.31 98 THR A O 1
ATOM 750 N N . THR A 1 99 ? -0.476 12.373 -2.644 1.00 96.50 99 THR A N 1
ATOM 751 C CA . THR A 1 99 ? 0.368 11.206 -2.902 1.00 96.50 99 THR A CA 1
ATOM 752 C C . THR A 1 99 ? 0.245 10.727 -4.347 1.00 96.50 99 THR A C 1
ATOM 754 O O . THR A 1 99 ? 1.255 10.498 -5.003 1.00 96.50 99 THR A O 1
ATOM 757 N N . ARG A 1 100 ? -0.972 10.645 -4.908 1.00 95.56 100 ARG A N 1
ATOM 758 C CA . ARG A 1 100 ? -1.166 10.285 -6.327 1.00 95.56 100 ARG A CA 1
ATOM 759 C C . ARG A 1 100 ? -0.425 11.215 -7.285 1.00 95.56 100 ARG A C 1
ATOM 761 O O . ARG A 1 100 ? 0.078 10.739 -8.302 1.00 95.56 100 ARG A O 1
AT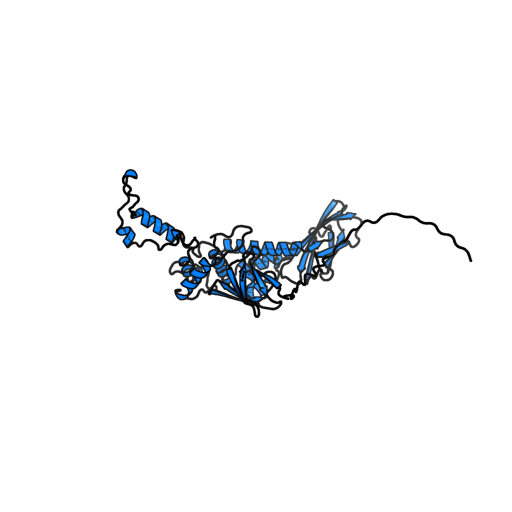OM 768 N N . THR A 1 101 ? -0.400 12.509 -6.975 1.00 96.50 101 THR A N 1
ATOM 769 C CA . THR A 1 101 ? 0.280 13.535 -7.772 1.00 96.50 101 THR A CA 1
ATOM 770 C C . THR A 1 101 ? 1.793 13.388 -7.666 1.00 96.50 101 THR A C 1
ATOM 772 O O . THR A 1 101 ? 2.471 13.374 -8.692 1.00 96.50 101 THR A O 1
ATOM 775 N N . GLU A 1 102 ? 2.315 13.212 -6.451 1.00 96.88 102 GLU A N 1
ATOM 776 C CA . GLU A 1 102 ? 3.744 12.990 -6.201 1.00 96.88 102 GLU A CA 1
ATOM 777 C C . GLU A 1 102 ? 4.247 11.736 -6.924 1.00 96.88 102 GLU A C 1
ATOM 779 O O . GLU A 1 102 ? 5.243 11.807 -7.638 1.00 96.88 102 GLU A O 1
ATOM 784 N N . LEU A 1 103 ? 3.490 10.633 -6.874 1.00 96.69 103 LEU A N 1
ATOM 785 C CA . LEU A 1 103 ? 3.825 9.378 -7.557 1.00 96.69 103 LEU A CA 1
ATOM 786 C C . LEU A 1 103 ? 3.969 9.509 -9.083 1.00 96.69 103 LEU A C 1
ATOM 788 O O . LEU A 1 103 ? 4.617 8.662 -9.690 1.00 96.69 103 LEU A O 1
ATOM 792 N N . GLN A 1 104 ? 3.402 10.541 -9.725 1.00 95.81 104 GLN A N 1
ATOM 793 C CA . GLN A 1 104 ? 3.609 10.770 -11.166 1.00 95.81 104 GLN A CA 1
ATOM 794 C C . GLN A 1 104 ? 5.009 11.300 -11.502 1.00 95.81 104 GLN A C 1
ATOM 796 O O . GLN A 1 104 ? 5.382 11.315 -12.673 1.00 95.81 104 GLN A O 1
ATOM 801 N N . SER A 1 105 ? 5.768 11.753 -10.503 1.00 96.25 105 SER A N 1
ATOM 802 C CA . SER A 1 105 ? 7.105 12.316 -10.681 1.00 96.25 105 SER A CA 1
ATOM 803 C C . SER A 1 105 ? 8.152 11.319 -10.178 1.00 96.25 105 SER A C 1
ATOM 805 O O . SER A 1 105 ? 8.314 11.172 -8.963 1.00 96.25 105 SER A O 1
ATOM 807 N N . PRO A 1 106 ? 8.862 10.606 -11.069 1.00 96.94 106 PRO A N 1
ATOM 808 C CA . PRO A 1 106 ? 9.944 9.736 -10.637 1.00 96.94 106 PRO A CA 1
ATOM 809 C C . PRO A 1 106 ? 11.116 10.550 -10.091 1.00 96.94 106 PRO A C 1
ATOM 811 O O . PRO A 1 106 ? 11.323 11.711 -10.453 1.00 96.94 106 PRO A O 1
ATOM 814 N N . MET A 1 107 ? 11.910 9.905 -9.248 1.00 97.94 107 MET A N 1
ATOM 815 C CA . MET A 1 107 ? 13.220 10.403 -8.843 1.00 97.94 107 MET A CA 1
ATOM 816 C C . MET A 1 107 ? 14.308 9.650 -9.605 1.00 97.94 107 MET A C 1
ATOM 818 O O . MET A 1 107 ? 14.058 8.608 -10.208 1.00 97.94 107 MET A O 1
ATOM 822 N N . VAL A 1 108 ? 15.525 10.180 -9.569 1.00 97.81 108 VAL A N 1
ATOM 823 C CA . VAL A 1 108 ? 16.699 9.573 -10.199 1.00 97.81 108 VAL A CA 1
ATOM 824 C C . VAL A 1 108 ? 17.523 8.862 -9.130 1.00 97.81 108 VAL A C 1
ATOM 826 O O . VAL A 1 108 ? 17.756 9.434 -8.065 1.00 97.81 108 VAL A O 1
ATOM 829 N N . ASP A 1 109 ? 17.938 7.628 -9.400 1.00 96.94 109 ASP A N 1
ATOM 830 C CA . ASP A 1 109 ? 18.780 6.847 -8.491 1.00 96.94 109 ASP A CA 1
ATOM 831 C C . ASP A 1 109 ? 20.288 7.080 -8.697 1.00 96.94 109 ASP A C 1
ATOM 833 O O . ASP A 1 109 ? 20.714 7.921 -9.491 1.00 96.94 109 ASP A O 1
ATOM 837 N N . ASP A 1 110 ? 21.109 6.316 -7.973 1.00 96.50 110 ASP A N 1
ATOM 838 C CA . ASP A 1 110 ? 22.573 6.411 -8.019 1.00 96.50 110 ASP A CA 1
ATOM 839 C C . ASP A 1 110 ? 23.171 6.071 -9.397 1.00 96.50 110 ASP A C 1
ATOM 841 O O . ASP A 1 110 ? 24.308 6.450 -9.687 1.00 96.50 110 ASP A O 1
ATOM 845 N N . GLU A 1 111 ? 22.421 5.381 -10.262 1.00 95.38 111 GLU A N 1
ATOM 846 C CA . GLU A 1 111 ? 22.829 5.074 -11.635 1.00 95.38 111 GLU A CA 1
ATOM 847 C C . GLU A 1 111 ? 22.453 6.194 -12.615 1.00 95.38 111 GLU A C 1
ATOM 849 O O . GLU A 1 111 ? 22.836 6.150 -13.783 1.00 95.38 111 GLU A O 1
ATOM 854 N N . GLY A 1 112 ? 21.744 7.229 -12.159 1.00 96.44 112 GLY A N 1
ATOM 855 C CA . GLY A 1 112 ? 21.283 8.311 -13.021 1.00 96.44 112 GLY A CA 1
ATOM 856 C C . GLY A 1 112 ? 20.036 7.951 -13.830 1.00 96.44 112 GLY A C 1
ATOM 857 O O . GLY A 1 112 ? 19.762 8.621 -14.824 1.00 96.44 112 GLY A O 1
ATOM 858 N N . LEU A 1 113 ? 19.294 6.915 -13.421 1.00 97.75 113 LEU A N 1
ATOM 859 C CA . LEU A 1 113 ? 18.078 6.452 -14.086 1.00 97.75 113 LEU A CA 1
ATOM 860 C C . LEU A 1 113 ? 16.830 6.760 -13.255 1.00 97.75 113 LEU A C 1
ATOM 862 O O . LEU A 1 113 ? 16.835 6.669 -12.024 1.00 97.75 113 LEU A O 1
ATOM 866 N N . SER A 1 114 ? 15.731 7.057 -13.941 1.00 98.25 114 SER A N 1
ATOM 867 C CA . SER A 1 114 ? 14.428 7.286 -13.324 1.00 98.25 114 SER A CA 1
ATOM 868 C C . SER A 1 114 ? 13.886 6.020 -12.651 1.00 98.25 114 SER A C 1
ATOM 870 O O . SER A 1 114 ? 13.968 4.907 -13.189 1.00 98.25 114 SER A O 1
ATOM 872 N N . THR A 1 115 ? 13.307 6.202 -11.463 1.00 97.88 115 THR A N 1
ATOM 873 C CA . THR A 1 115 ? 12.655 5.167 -10.659 1.00 97.88 115 THR A CA 1
ATOM 874 C C . THR A 1 115 ? 11.498 5.744 -9.842 1.00 97.88 115 THR A C 1
ATOM 876 O O . THR A 1 115 ? 11.551 6.869 -9.343 1.00 97.88 115 THR A O 1
ATOM 879 N N . HIS A 1 116 ? 10.436 4.956 -9.672 1.00 97.69 116 HIS A N 1
ATOM 880 C CA . HIS A 1 116 ? 9.321 5.296 -8.786 1.00 97.69 116 HIS A CA 1
ATOM 881 C C . HIS A 1 116 ? 9.586 4.924 -7.326 1.00 97.69 116 HIS A C 1
ATOM 883 O O . HIS A 1 116 ? 8.947 5.482 -6.444 1.00 97.69 116 HIS A O 1
ATOM 889 N N . THR A 1 117 ? 10.503 3.991 -7.053 1.00 97.12 117 THR A N 1
ATOM 890 C CA . THR A 1 117 ? 10.698 3.428 -5.705 1.00 97.12 117 THR A CA 1
ATOM 891 C C . THR A 1 117 ? 11.138 4.478 -4.686 1.00 97.12 117 THR A C 1
ATOM 893 O O . THR A 1 117 ? 10.706 4.440 -3.540 1.00 97.12 117 THR A O 1
ATOM 896 N N . LEU A 1 118 ? 11.963 5.442 -5.096 1.00 97.50 118 LEU A N 1
ATOM 897 C CA . LEU A 1 118 ? 12.384 6.543 -4.225 1.00 97.50 118 LEU A CA 1
ATOM 898 C C . LEU A 1 118 ? 11.224 7.510 -3.938 1.00 97.50 118 LEU A C 1
ATOM 900 O O . LEU A 1 118 ? 11.040 7.928 -2.798 1.00 97.50 118 LEU A O 1
ATOM 904 N N . THR A 1 119 ? 10.390 7.798 -4.941 1.00 97.81 119 THR A N 1
ATOM 905 C CA . THR A 1 119 ? 9.163 8.582 -4.751 1.00 97.81 119 THR A CA 1
ATOM 906 C C . THR A 1 119 ? 8.192 7.860 -3.812 1.00 97.81 119 THR A C 1
ATOM 908 O O . THR A 1 119 ? 7.609 8.486 -2.933 1.00 97.81 119 THR A O 1
ATOM 911 N N . GLU A 1 120 ? 8.040 6.536 -3.950 1.00 97.88 120 GLU A N 1
ATOM 912 C CA . GLU A 1 120 ? 7.250 5.711 -3.026 1.00 97.88 120 GLU A CA 1
ATOM 913 C C . GLU A 1 120 ? 7.772 5.815 -1.586 1.00 97.88 120 GLU A C 1
ATOM 915 O O . GLU A 1 120 ? 6.978 5.990 -0.669 1.00 97.88 120 GLU A O 1
ATOM 920 N N . GLN A 1 121 ? 9.090 5.774 -1.372 1.00 96.69 121 GLN A N 1
ATOM 921 C CA . GLN A 1 121 ? 9.683 5.951 -0.040 1.00 96.69 121 GLN A CA 1
ATOM 922 C C . GLN A 1 121 ? 9.400 7.338 0.543 1.00 96.69 121 GLN A C 1
ATOM 924 O O . GLN A 1 121 ? 9.059 7.443 1.716 1.00 96.69 121 GLN A O 1
ATOM 929 N N . GLN A 1 122 ? 9.476 8.390 -0.274 1.00 96.62 122 GLN A N 1
ATOM 930 C CA . GLN A 1 122 ? 9.188 9.752 0.170 1.00 96.62 122 GLN A CA 1
ATOM 931 C C . GLN A 1 122 ? 7.726 9.918 0.612 1.00 96.62 122 GLN A C 1
ATOM 933 O O . GLN A 1 122 ? 7.452 10.495 1.662 1.00 96.62 122 GLN A O 1
ATOM 938 N N . VAL A 1 123 ? 6.764 9.398 -0.158 1.00 96.88 123 VAL A N 1
ATOM 939 C CA . VAL A 1 123 ? 5.339 9.557 0.188 1.00 96.88 123 VAL A CA 1
ATOM 940 C C . VAL A 1 123 ? 4.935 8.761 1.430 1.00 96.88 123 VAL A C 1
ATOM 942 O O . VAL A 1 123 ? 3.940 9.098 2.073 1.00 96.88 123 VAL A O 1
ATOM 945 N N . LEU A 1 124 ? 5.704 7.730 1.796 1.00 96.88 124 LEU A N 1
ATOM 946 C CA . LEU A 1 124 ? 5.528 6.971 3.036 1.00 96.88 124 LEU A CA 1
ATOM 947 C C . LEU A 1 124 ? 5.897 7.773 4.299 1.00 96.88 124 LEU A C 1
ATOM 949 O O . LEU A 1 124 ? 5.643 7.307 5.406 1.00 96.88 124 LEU A O 1
ATOM 953 N N . GLU A 1 125 ? 6.432 8.989 4.162 1.00 94.50 125 GLU A N 1
ATOM 954 C CA . GLU A 1 125 ? 6.619 9.935 5.272 1.00 94.50 125 GLU A CA 1
ATOM 955 C C . GLU A 1 125 ? 5.338 10.736 5.588 1.00 94.50 125 GLU A C 1
ATOM 957 O O . GLU A 1 125 ? 5.283 11.489 6.563 1.00 94.50 125 GLU A O 1
ATOM 962 N N . ASN A 1 126 ? 4.281 10.596 4.777 1.00 96.25 126 ASN A N 1
ATOM 963 C CA . ASN A 1 126 ? 3.032 11.323 4.975 1.00 96.25 126 ASN A CA 1
ATOM 964 C C . ASN A 1 126 ? 2.292 10.850 6.241 1.00 96.25 126 ASN A C 1
ATOM 966 O O . ASN A 1 126 ? 1.841 9.709 6.328 1.00 96.25 126 ASN A O 1
ATOM 970 N N . THR A 1 127 ? 2.091 11.762 7.196 1.00 96.38 127 THR A N 1
ATOM 971 C CA . THR A 1 127 ? 1.457 11.462 8.491 1.00 96.38 127 THR A CA 1
ATOM 972 C C . THR A 1 127 ? 0.047 10.889 8.354 1.00 96.38 127 THR A C 1
ATOM 974 O O . THR A 1 127 ? -0.277 9.907 9.013 1.00 96.38 127 THR A O 1
ATOM 977 N N . THR A 1 128 ? -0.791 11.447 7.477 1.00 97.12 128 THR A N 1
ATOM 978 C CA . THR A 1 128 ? -2.167 10.960 7.288 1.00 97.12 128 THR A CA 1
ATOM 979 C C . THR A 1 128 ? -2.194 9.550 6.712 1.00 97.12 128 THR A C 1
ATOM 981 O O . THR A 1 128 ? -2.967 8.712 7.179 1.00 97.12 128 THR A O 1
ATOM 984 N N . LEU A 1 129 ? -1.317 9.266 5.746 1.00 97.56 129 LEU A N 1
ATOM 985 C CA . LEU A 1 129 ? -1.128 7.929 5.194 1.00 97.56 129 LEU A CA 1
ATOM 986 C C . LEU A 1 129 ? -0.641 6.937 6.258 1.00 97.56 129 LEU A C 1
ATOM 988 O O . LEU A 1 129 ? -1.132 5.810 6.302 1.00 97.56 129 LEU A O 1
ATOM 992 N N . MET A 1 130 ? 0.290 7.333 7.126 1.00 97.69 130 MET A N 1
ATOM 993 C CA . MET A 1 130 ? 0.769 6.460 8.201 1.00 97.69 130 MET A CA 1
ATOM 994 C C . MET A 1 130 ? -0.315 6.198 9.248 1.00 97.69 130 MET A C 1
ATOM 996 O O . MET A 1 130 ? -0.551 5.042 9.592 1.00 97.69 130 MET A O 1
ATOM 1000 N N . ASN A 1 131 ? -1.046 7.228 9.681 1.00 98.06 131 ASN A N 1
ATOM 1001 C CA . ASN A 1 131 ? -2.140 7.092 10.643 1.00 98.06 131 ASN A CA 1
ATOM 1002 C C . ASN A 1 131 ? -3.228 6.134 10.136 1.00 98.06 131 ASN A C 1
ATOM 1004 O O . ASN A 1 131 ? -3.621 5.212 10.852 1.00 98.06 131 ASN A O 1
ATOM 1008 N N . ILE A 1 132 ? -3.686 6.304 8.888 1.00 98.06 132 ILE A N 1
ATOM 1009 C CA . ILE A 1 132 ? -4.706 5.415 8.316 1.00 98.06 132 ILE A CA 1
ATOM 1010 C C . ILE A 1 132 ? -4.175 3.991 8.128 1.00 98.06 132 ILE A C 1
ATOM 1012 O O . ILE A 1 132 ? -4.888 3.035 8.420 1.00 98.06 132 ILE A O 1
ATOM 1016 N N . SER A 1 133 ? -2.924 3.831 7.688 1.00 97.94 133 SER A N 1
ATOM 1017 C CA . SER A 1 133 ? -2.340 2.509 7.435 1.00 97.94 133 SER A CA 1
ATOM 1018 C C . SER A 1 133 ? -2.172 1.720 8.729 1.00 97.94 133 SER A C 1
ATOM 1020 O O . SER A 1 133 ? -2.629 0.582 8.801 1.00 97.94 133 SER A O 1
ATOM 1022 N N . ARG A 1 134 ? -1.613 2.344 9.774 1.00 97.88 134 ARG A N 1
ATOM 1023 C CA . ARG A 1 134 ? -1.457 1.738 11.105 1.00 97.88 134 ARG A CA 1
ATOM 1024 C C . ARG A 1 134 ? -2.805 1.357 11.705 1.00 97.88 134 ARG A C 1
ATOM 1026 O O . ARG A 1 134 ? -2.977 0.228 12.148 1.00 97.88 134 ARG A O 1
ATOM 1033 N N . PHE A 1 135 ? -3.787 2.260 11.646 1.00 98.31 135 PHE A N 1
ATOM 1034 C CA . PHE A 1 135 ? -5.130 1.981 12.153 1.00 98.31 135 PHE A CA 1
ATOM 1035 C C . PHE A 1 135 ? -5.775 0.787 11.435 1.00 98.31 135 PHE A C 1
ATOM 1037 O O . PHE A 1 135 ? -6.294 -0.120 12.077 1.00 98.31 135 PHE A O 1
ATOM 1044 N N . LEU A 1 136 ? -5.695 0.740 10.103 1.00 98.19 136 LEU A N 1
ATOM 1045 C CA . LEU A 1 136 ? -6.236 -0.369 9.319 1.00 98.19 136 LEU A CA 1
ATOM 1046 C C . LEU A 1 136 ? -5.514 -1.698 9.581 1.00 98.19 136 LEU A C 1
ATOM 1048 O O . LEU A 1 136 ? -6.168 -2.738 9.625 1.00 98.19 136 LEU A O 1
ATOM 1052 N N . MET A 1 137 ? -4.195 -1.674 9.788 1.00 98.06 137 MET A N 1
ATOM 1053 C CA . MET A 1 137 ? -3.436 -2.860 10.196 1.00 98.06 137 MET A CA 1
ATOM 1054 C C . MET A 1 137 ? -3.853 -3.338 11.593 1.00 98.06 137 MET A C 1
ATOM 1056 O O . MET A 1 137 ? -4.011 -4.536 11.794 1.00 98.06 137 MET A O 1
ATOM 1060 N N . LEU A 1 138 ? -4.129 -2.428 12.530 1.00 98.00 138 LEU A N 1
ATOM 1061 C CA . LEU A 1 138 ? -4.615 -2.772 13.873 1.00 98.00 138 LEU A CA 1
ATOM 1062 C C . LEU A 1 138 ? -6.036 -3.341 13.879 1.00 98.00 138 LEU A C 1
ATOM 1064 O O . LEU A 1 138 ? -6.387 -4.066 14.807 1.00 98.00 138 LEU A O 1
ATOM 1068 N N . LEU A 1 139 ? -6.839 -3.065 12.847 1.00 98.06 139 LEU A N 1
ATOM 1069 C CA . LEU A 1 139 ? -8.146 -3.698 12.648 1.00 98.06 139 LEU A CA 1
ATOM 1070 C C . LEU A 1 139 ? -8.064 -5.108 12.042 1.00 98.06 139 LEU A C 1
ATOM 1072 O O . LEU A 1 139 ? -9.081 -5.806 12.001 1.00 98.06 139 LEU A O 1
ATOM 1076 N N . ASN A 1 140 ? -6.889 -5.538 11.572 1.00 97.81 140 ASN A N 1
ATOM 1077 C CA . ASN A 1 140 ? -6.686 -6.893 11.067 1.00 97.81 140 ASN A CA 1
ATOM 1078 C C . ASN A 1 140 ? -7.052 -7.921 12.143 1.00 97.81 140 ASN A C 1
ATOM 1080 O O . ASN A 1 140 ? -6.744 -7.733 13.313 1.00 97.81 140 ASN A O 1
ATOM 1084 N N . TRP A 1 141 ? -7.675 -9.040 11.785 1.00 96.38 141 TRP A N 1
ATOM 1085 C CA . TRP A 1 141 ? -8.044 -10.052 12.775 1.00 96.38 141 TRP A CA 1
ATOM 1086 C C . TRP A 1 141 ? -6.836 -10.533 13.588 1.00 96.38 141 TRP A C 1
ATOM 1088 O O . TRP A 1 141 ? -6.890 -10.593 14.815 1.00 96.38 141 TRP A O 1
ATOM 1098 N N . HIS A 1 142 ? -5.712 -10.783 12.921 1.00 92.88 142 HIS A N 1
ATOM 1099 C CA . HIS A 1 142 ? -4.437 -11.046 13.582 1.00 92.88 142 HIS A CA 1
ATOM 1100 C C . HIS A 1 142 ? -3.695 -9.728 13.829 1.00 92.88 142 HIS A C 1
ATOM 1102 O O . HIS A 1 142 ? -3.715 -8.843 12.983 1.00 92.88 142 HIS A O 1
ATOM 1108 N N . GLN A 1 143 ? -3.024 -9.585 14.972 1.00 87.75 143 GLN A N 1
ATOM 1109 C CA . GLN A 1 143 ? -2.321 -8.338 15.308 1.00 87.75 143 GLN A CA 1
ATOM 1110 C C . GLN A 1 143 ? -1.256 -7.966 14.263 1.00 87.75 143 GLN A C 1
ATOM 1112 O O . GLN A 1 143 ? -1.115 -6.802 13.915 1.00 87.75 143 GLN A O 1
ATOM 1117 N N . ASN A 1 144 ? -0.566 -8.967 13.712 1.00 88.75 144 ASN A N 1
ATOM 1118 C CA . ASN A 1 144 ? 0.443 -8.783 12.674 1.00 88.75 144 ASN A CA 1
ATOM 1119 C C . ASN A 1 144 ? -0.076 -9.261 11.316 1.00 88.75 144 ASN A C 1
ATOM 1121 O O . ASN A 1 144 ? -0.854 -10.214 11.238 1.00 88.75 144 ASN A O 1
ATOM 1125 N N . VAL A 1 145 ? 0.413 -8.638 10.243 1.00 92.75 145 VAL A N 1
ATOM 1126 C CA . VAL A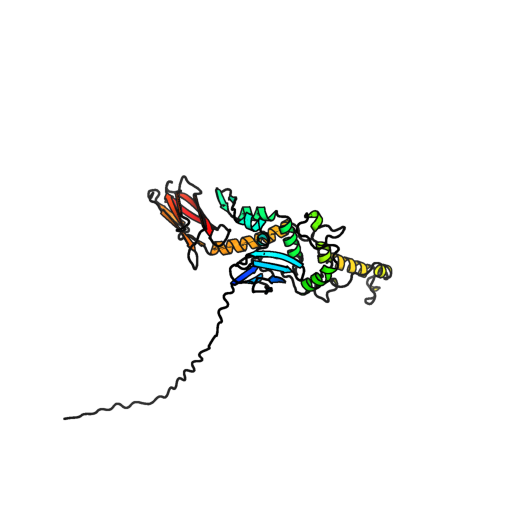 1 145 ? 0.165 -9.076 8.864 1.00 92.75 145 VAL A CA 1
ATOM 1127 C C . VAL A 1 145 ? 1.397 -9.829 8.362 1.00 92.75 145 VAL A C 1
ATOM 1129 O O . VAL A 1 145 ? 2.415 -9.212 8.037 1.00 92.75 145 VAL A O 1
ATOM 1132 N N . ALA A 1 146 ? 1.326 -11.162 8.313 1.00 90.69 146 ALA A N 1
ATOM 1133 C CA . ALA A 1 146 ? 2.453 -11.998 7.904 1.00 90.69 146 ALA A CA 1
ATOM 1134 C C . ALA A 1 146 ? 2.854 -11.775 6.432 1.00 90.69 146 ALA A C 1
ATOM 1136 O O . ALA A 1 146 ? 2.086 -11.261 5.614 1.00 90.69 146 ALA A O 1
ATOM 1137 N N . GLU A 1 147 ? 4.080 -12.169 6.075 1.00 89.62 147 GLU A N 1
ATOM 1138 C CA . GLU A 1 147 ? 4.548 -12.105 4.689 1.00 89.62 147 GLU A CA 1
ATOM 1139 C C . GLU A 1 147 ? 3.670 -12.974 3.775 1.00 89.62 147 GLU A C 1
ATOM 1141 O O . GLU A 1 147 ? 3.431 -14.147 4.051 1.00 89.62 147 GLU A O 1
ATOM 1146 N N . GLY A 1 148 ? 3.195 -12.388 2.674 1.00 90.62 148 GLY A N 1
ATOM 1147 C CA . GLY A 1 148 ? 2.283 -13.043 1.733 1.00 90.62 148 GLY A CA 1
ATOM 1148 C C . GLY A 1 148 ? 0.811 -13.001 2.149 1.00 90.62 148 GLY A C 1
ATOM 1149 O O . GLY A 1 148 ? -0.037 -13.408 1.363 1.00 90.62 148 GLY A O 1
ATOM 1150 N N . GLU A 1 149 ? 0.495 -12.474 3.333 1.00 94.31 149 GLU A N 1
ATOM 1151 C CA . GLU A 1 149 ? -0.879 -12.247 3.782 1.00 94.31 149 GLU A CA 1
ATOM 1152 C C . GLU A 1 149 ? -1.276 -10.773 3.641 1.00 94.31 149 GLU A C 1
ATOM 1154 O O . GLU A 1 149 ? -0.422 -9.873 3.672 1.00 94.31 149 GLU A O 1
ATOM 1159 N N . GLY A 1 150 ? -2.580 -10.561 3.464 1.00 95.44 150 GLY A N 1
ATOM 1160 C CA . GLY A 1 150 ? -3.252 -9.267 3.453 1.00 95.44 150 GLY A CA 1
ATOM 1161 C C . GLY A 1 150 ? -3.984 -8.967 4.763 1.00 95.44 150 GLY A C 1
ATOM 1162 O O . GLY A 1 150 ? -3.874 -9.702 5.744 1.00 95.44 150 GLY A O 1
ATOM 1163 N N . ILE A 1 151 ? -4.752 -7.878 4.778 1.00 98.19 151 ILE A N 1
ATOM 1164 C CA . ILE A 1 151 ? -5.549 -7.473 5.946 1.00 98.19 151 ILE A CA 1
ATOM 1165 C C . ILE A 1 151 ? -6.917 -8.174 5.915 1.00 98.19 151 ILE A C 1
ATOM 1167 O O . ILE A 1 151 ? -7.622 -8.108 4.911 1.00 98.19 151 ILE A O 1
ATOM 1171 N N . ASP A 1 152 ? -7.316 -8.800 7.023 1.00 98.00 152 ASP A N 1
ATOM 1172 C CA . ASP A 1 152 ? -8.620 -9.436 7.239 1.00 98.00 152 ASP A CA 1
ATOM 1173 C C . ASP A 1 152 ? -9.434 -8.716 8.323 1.00 98.00 152 ASP A C 1
ATOM 1175 O O . ASP A 1 152 ? -9.329 -9.041 9.508 1.00 98.00 152 ASP A O 1
ATOM 1179 N N . ILE A 1 153 ? -10.276 -7.749 7.935 1.00 98.19 153 ILE A N 1
ATOM 1180 C CA . ILE A 1 153 ? -11.206 -7.092 8.866 1.00 98.19 153 ILE A CA 1
ATOM 1181 C C . ILE A 1 153 ? -12.537 -7.850 8.873 1.00 98.19 153 ILE A C 1
ATOM 1183 O O . ILE A 1 153 ? -13.406 -7.666 8.018 1.00 98.19 153 ILE A O 1
ATOM 1187 N N . ARG A 1 154 ? -12.719 -8.717 9.869 1.00 97.69 154 ARG A N 1
ATOM 1188 C CA . ARG A 1 154 ? -13.915 -9.568 9.974 1.00 97.69 154 ARG A CA 1
ATOM 1189 C C . ARG A 1 154 ? -15.169 -8.782 10.343 1.00 97.69 154 ARG A C 1
ATOM 1191 O O . ARG A 1 154 ? -15.117 -7.783 11.056 1.00 97.69 154 ARG A O 1
ATOM 1198 N N . SER A 1 155 ? -16.337 -9.319 9.987 1.00 97.31 155 SER A N 1
ATOM 1199 C CA . SER A 1 155 ? -17.639 -8.713 10.310 1.00 97.31 155 SER A CA 1
ATOM 1200 C C . SER A 1 155 ? -17.851 -8.457 11.808 1.00 97.31 155 SER A C 1
ATOM 1202 O O . SER A 1 155 ? -18.511 -7.487 12.160 1.00 97.31 155 SER A O 1
ATOM 1204 N N . ARG A 1 156 ? -17.265 -9.278 12.695 1.00 96.62 156 ARG A N 1
ATOM 1205 C CA . ARG A 1 156 ? -17.289 -9.056 14.153 1.00 96.62 156 ARG A CA 1
ATOM 1206 C C . ARG A 1 156 ? -16.516 -7.797 14.563 1.00 96.62 156 ARG A C 1
ATOM 1208 O O . ARG A 1 156 ? -17.000 -7.040 15.397 1.00 96.62 156 ARG A O 1
ATOM 1215 N N . VAL A 1 157 ? -15.344 -7.562 13.971 1.00 98.06 157 VAL A N 1
ATOM 1216 C CA . VAL A 1 157 ? -14.562 -6.332 14.190 1.00 98.06 157 VAL A CA 1
ATOM 1217 C C . VAL A 1 157 ? -15.361 -5.127 13.696 1.00 98.06 157 VAL A C 1
ATOM 1219 O O . VAL A 1 157 ? -15.525 -4.161 14.429 1.00 98.06 157 VAL A O 1
ATOM 1222 N N . ILE A 1 158 ? -15.954 -5.226 12.501 1.00 98.38 158 ILE A N 1
ATOM 1223 C CA . ILE A 1 158 ? -16.791 -4.166 11.917 1.00 98.38 158 ILE A CA 1
ATOM 1224 C C . ILE A 1 158 ? -18.016 -3.855 12.791 1.00 98.38 158 ILE A C 1
ATOM 1226 O O . ILE A 1 158 ? -18.342 -2.689 12.997 1.00 98.38 158 ILE A O 1
ATOM 1230 N N . ALA A 1 159 ? -18.696 -4.874 13.322 1.00 98.31 159 ALA A N 1
ATOM 1231 C CA . ALA A 1 159 ? -19.870 -4.686 14.171 1.00 98.31 159 ALA A CA 1
ATOM 1232 C C . ALA A 1 159 ? -19.529 -3.958 15.483 1.00 98.31 159 ALA A C 1
ATOM 1234 O O . ALA A 1 159 ? -20.243 -3.033 15.865 1.00 98.31 159 ALA A O 1
ATOM 1235 N N . GLN A 1 160 ? -18.426 -4.340 16.136 1.00 97.94 160 GLN A N 1
ATOM 1236 C CA . GLN A 1 160 ? -17.935 -3.675 17.349 1.00 97.94 160 GLN A CA 1
ATOM 1237 C C . GLN A 1 160 ? -17.480 -2.241 17.057 1.00 97.94 160 GLN A C 1
ATOM 1239 O O . GLN A 1 160 ? -17.868 -1.319 17.768 1.00 97.94 160 GLN A O 1
ATOM 1244 N N . LEU A 1 161 ? -16.754 -2.033 15.952 1.00 98.25 161 LEU A N 1
ATOM 1245 C CA . LEU A 1 161 ? -16.360 -0.704 15.485 1.00 98.25 161 LEU A CA 1
ATOM 1246 C C . LEU A 1 161 ? -17.586 0.198 15.291 1.00 98.25 161 LEU A C 1
ATOM 1248 O O . LEU A 1 161 ? -17.620 1.309 15.813 1.00 98.25 161 LEU A O 1
ATOM 1252 N N . ASN A 1 162 ? -18.624 -0.286 14.604 1.00 98.50 162 ASN A N 1
ATOM 1253 C CA . ASN A 1 162 ? -19.852 0.478 14.381 1.00 98.50 162 ASN A CA 1
ATOM 1254 C C . ASN A 1 162 ? -20.604 0.792 15.679 1.00 98.50 162 ASN A C 1
ATOM 1256 O O . ASN A 1 162 ? -21.171 1.876 15.801 1.00 98.50 162 ASN A O 1
ATOM 1260 N N . ALA A 1 163 ? -20.603 -0.130 16.645 1.00 98.25 163 ALA A N 1
ATOM 1261 C CA . ALA A 1 163 ? -21.206 0.098 17.955 1.00 98.25 163 ALA A CA 1
ATOM 1262 C C . ALA A 1 163 ? -20.444 1.154 18.776 1.00 98.25 163 ALA A C 1
ATOM 1264 O O . ALA A 1 163 ? -21.071 1.901 19.521 1.00 98.25 163 ALA A O 1
ATOM 1265 N N . ALA A 1 164 ? -19.121 1.243 18.613 1.00 97.75 164 ALA A N 1
ATOM 1266 C CA . ALA A 1 164 ? -18.268 2.178 19.341 1.00 97.75 164 ALA A CA 1
ATOM 1267 C C . ALA A 1 164 ? -18.242 3.597 18.742 1.00 97.75 164 ALA A C 1
ATOM 1269 O O . ALA A 1 164 ? -18.065 4.568 19.475 1.00 97.75 164 ALA A O 1
ATOM 1270 N N . LEU A 1 165 ? -18.438 3.747 17.425 1.00 97.81 165 LEU A N 1
ATOM 1271 C CA . LEU A 1 165 ? -18.369 5.045 16.732 1.00 97.81 165 LEU A CA 1
ATOM 1272 C C . LEU A 1 165 ? -19.222 6.173 17.362 1.00 97.81 165 LEU A C 1
ATOM 1274 O O . LEU A 1 165 ? -18.716 7.294 17.446 1.00 97.81 165 LEU A O 1
ATOM 1278 N N . PRO A 1 166 ? -20.481 5.948 17.798 1.00 97.75 166 PRO A N 1
ATOM 1279 C CA . PRO A 1 166 ? -21.306 6.993 18.413 1.00 97.75 166 PRO A CA 1
ATOM 1280 C C . PRO A 1 166 ? -20.836 7.437 19.804 1.00 97.75 166 PRO A C 1
ATOM 1282 O O . PRO A 1 166 ? -21.195 8.531 20.234 1.00 97.75 166 PRO A O 1
ATOM 1285 N N . GLU A 1 167 ? -20.052 6.603 20.492 1.00 97.06 167 GLU A N 1
ATOM 1286 C CA . GLU A 1 167 ? -19.605 6.823 21.874 1.00 97.06 167 GLU A CA 1
ATOM 1287 C C . GLU A 1 167 ? -18.260 7.566 21.952 1.00 97.06 167 GLU A C 1
ATOM 1289 O O . GLU A 1 167 ? -17.800 7.920 23.039 1.00 97.06 167 GLU A O 1
ATOM 1294 N N . LEU A 1 168 ? -17.623 7.829 20.805 1.00 97.19 168 LEU A N 1
ATOM 1295 C CA . LEU A 1 168 ? -16.343 8.529 20.750 1.00 97.19 168 LEU A CA 1
ATOM 1296 C C . LEU A 1 168 ? -16.453 9.972 21.242 1.00 97.19 168 LEU A C 1
ATOM 1298 O O . LEU A 1 168 ? -17.399 10.700 20.933 1.00 97.19 168 LEU A O 1
ATOM 1302 N N . THR A 1 169 ? -15.409 10.439 21.928 1.00 96.62 169 THR A N 1
ATOM 1303 C CA . THR A 1 169 ? -15.345 11.834 22.392 1.00 96.62 169 THR A CA 1
ATOM 1304 C C . THR A 1 169 ? -15.213 12.845 21.249 1.00 96.62 169 THR A C 1
ATOM 1306 O O . THR A 1 169 ? -15.582 14.011 21.410 1.00 96.62 169 THR A O 1
ATOM 1309 N N . ALA A 1 170 ? -14.692 12.410 20.100 1.00 96.81 170 ALA A N 1
ATOM 1310 C CA . ALA A 1 170 ? -14.590 13.162 18.855 1.00 96.81 170 ALA A CA 1
ATOM 1311 C C . ALA A 1 170 ? -14.495 12.191 17.658 1.00 96.81 170 ALA A C 1
ATOM 1313 O O . ALA A 1 170 ? -14.136 11.029 17.850 1.00 96.81 170 ALA A O 1
ATOM 1314 N N . PRO A 1 171 ? -14.775 12.634 16.418 1.00 97.19 171 PRO A N 1
ATOM 1315 C CA . PRO A 1 171 ? -14.524 11.823 15.228 1.00 97.19 171 PRO A CA 1
ATOM 1316 C C . PRO A 1 171 ? -13.044 11.444 15.092 1.00 97.19 171 PRO A C 1
ATOM 1318 O O . PRO A 1 171 ? -12.164 12.212 15.480 1.00 97.19 171 PRO A O 1
ATOM 1321 N N . VAL A 1 172 ? -12.768 10.290 14.483 1.00 97.88 172 VAL A N 1
ATOM 1322 C CA . VAL A 1 172 ? -11.398 9.907 14.118 1.00 97.88 172 VAL A CA 1
ATOM 1323 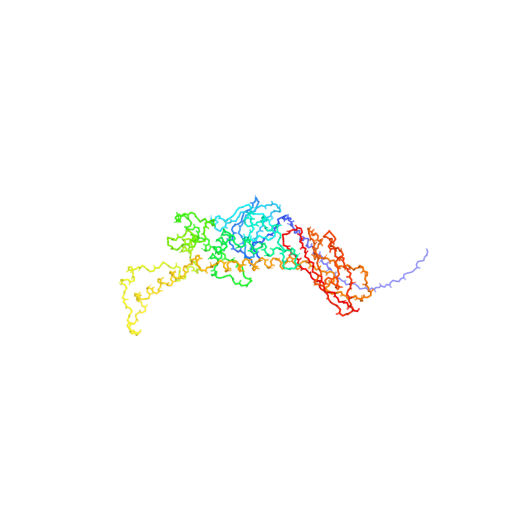C C . VAL A 1 172 ? -10.896 10.832 13.011 1.00 97.88 172 VAL A C 1
ATOM 1325 O O . VAL A 1 172 ? -11.447 10.843 11.910 1.00 97.88 172 VAL A O 1
ATOM 1328 N N . ASP A 1 173 ? -9.843 11.590 13.304 1.00 97.62 173 ASP A N 1
ATOM 1329 C CA . ASP A 1 173 ? -9.152 12.443 12.340 1.00 97.62 173 ASP A CA 1
ATOM 1330 C C . ASP A 1 173 ? -7.756 11.876 12.063 1.00 97.62 173 ASP A C 1
ATOM 1332 O O . ASP A 1 173 ? -6.862 11.937 12.904 1.00 97.62 173 ASP A O 1
ATOM 1336 N N . PHE A 1 174 ? -7.561 11.309 10.872 1.00 97.69 174 PHE A N 1
ATOM 1337 C CA . PHE A 1 174 ? -6.264 10.781 10.442 1.00 97.69 174 PHE A CA 1
ATOM 1338 C C . PHE A 1 174 ? -5.255 11.894 10.108 1.00 97.69 174 PHE A C 1
ATOM 1340 O O . PHE A 1 174 ? -4.071 11.612 9.936 1.00 97.69 174 PHE A O 1
ATOM 1347 N N . GLY A 1 175 ? -5.696 13.150 9.989 1.00 97.19 175 GLY A N 1
ATOM 1348 C CA . GLY A 1 175 ? -4.876 14.308 9.632 1.00 97.19 175 GLY A CA 1
ATOM 1349 C C . GLY A 1 175 ? -4.064 14.912 10.779 1.00 97.19 175 GLY A C 1
ATOM 1350 O O . GLY A 1 175 ? -3.217 15.770 10.526 1.00 97.19 175 GLY A O 1
ATOM 1351 N N . VAL A 1 176 ? -4.306 14.491 12.022 1.00 98.00 176 VAL A N 1
ATOM 1352 C CA . VAL A 1 176 ? -3.595 15.007 13.200 1.00 98.00 176 VAL A CA 1
ATOM 1353 C C . VAL A 1 176 ? -2.153 14.495 13.280 1.00 98.00 176 VAL A C 1
ATOM 1355 O O . VAL A 1 176 ? -1.753 13.562 12.580 1.00 98.00 176 VAL A O 1
ATOM 1358 N N . SER A 1 177 ? -1.351 15.114 14.151 1.00 97.75 177 SER A N 1
ATOM 1359 C CA . SER A 1 177 ? 0.023 14.663 14.407 1.00 97.75 177 SER A CA 1
ATOM 1360 C C . SER A 1 177 ? 0.055 13.227 14.936 1.00 97.75 177 SER A C 1
ATOM 1362 O O . SER A 1 177 ? -0.861 12.814 15.644 1.00 97.75 177 SER A O 1
ATOM 1364 N N . GLU A 1 178 ? 1.137 12.493 14.671 1.00 96.19 178 GLU A N 1
ATOM 1365 C CA . GLU A 1 178 ? 1.311 11.134 15.200 1.00 96.19 178 GLU A CA 1
ATOM 1366 C C . GLU A 1 178 ? 1.121 11.091 16.724 1.00 96.19 178 GLU A C 1
ATOM 1368 O O . GLU A 1 178 ? 0.324 10.304 17.218 1.00 96.19 178 GLU A O 1
ATOM 1373 N N . SER A 1 179 ? 1.742 12.014 17.467 1.00 96.69 179 SER A N 1
ATOM 1374 C CA . SER A 1 179 ? 1.616 12.074 18.931 1.00 96.69 179 SER A CA 1
ATOM 1375 C C . SER A 1 179 ? 0.184 12.270 19.434 1.00 96.69 179 SER A C 1
ATOM 1377 O O . SER A 1 179 ? -0.146 11.841 20.535 1.00 96.69 179 SER A O 1
ATOM 1379 N N . GLU A 1 180 ? -0.658 12.954 18.658 1.00 97.62 180 GLU A N 1
ATOM 1380 C CA . GLU A 1 180 ? -2.071 13.140 18.992 1.00 97.62 180 GLU A CA 1
ATOM 1381 C C . GLU A 1 180 ? -2.889 11.903 18.609 1.00 97.62 180 GLU A C 1
ATOM 1383 O O . GLU A 1 180 ? -3.744 11.460 19.376 1.00 97.62 180 GLU A O 1
ATOM 1388 N N . PHE A 1 181 ? -2.589 11.306 17.454 1.00 97.88 181 PHE A N 1
ATOM 1389 C CA . PHE A 1 181 ? -3.270 10.115 16.960 1.00 97.88 181 PHE A CA 1
ATOM 1390 C C . PHE A 1 181 ? -3.014 8.888 17.846 1.00 97.88 181 PHE A C 1
ATOM 1392 O O . PHE A 1 181 ? -3.928 8.095 18.076 1.00 97.88 181 PHE A O 1
ATOM 1399 N N . THR A 1 182 ? -1.805 8.753 18.399 1.00 97.56 182 THR A N 1
ATOM 1400 C CA . THR A 1 182 ? -1.412 7.629 19.262 1.00 97.56 182 THR A CA 1
ATOM 1401 C C . THR A 1 182 ? -1.632 7.881 20.755 1.00 97.56 182 THR A C 1
ATOM 1403 O O . THR A 1 182 ? -1.310 7.014 21.563 1.00 97.56 182 THR A O 1
ATOM 1406 N N . ALA A 1 183 ? -2.179 9.037 21.152 1.00 97.38 183 ALA A N 1
ATOM 1407 C CA . ALA A 1 183 ? -2.299 9.417 22.559 1.00 97.38 183 ALA A CA 1
ATOM 1408 C C . ALA A 1 183 ? -3.085 8.386 23.393 1.00 97.38 183 ALA A C 1
ATOM 1410 O O . ALA A 1 183 ? -4.195 7.981 23.032 1.00 97.38 183 ALA A O 1
ATOM 1411 N N . THR A 1 184 ? -2.519 7.992 24.537 1.00 96.06 184 THR A N 1
ATOM 1412 C CA . THR A 1 184 ? -3.124 7.042 25.488 1.00 96.06 184 THR A CA 1
ATOM 1413 C C . THR A 1 184 ? -3.709 7.718 26.732 1.00 96.06 184 THR A C 1
ATOM 1415 O O . THR A 1 184 ? -4.476 7.103 27.469 1.00 96.06 184 THR A O 1
ATOM 1418 N N . ASN A 1 185 ? -3.400 9.001 26.966 1.00 94.00 185 ASN A N 1
ATOM 1419 C CA . ASN A 1 185 ? -3.941 9.763 28.091 1.00 94.00 185 ASN A CA 1
ATOM 1420 C C . ASN A 1 185 ? -4.094 11.273 27.784 1.00 94.00 185 ASN A C 1
ATOM 1422 O O . ASN A 1 185 ? -3.095 11.999 27.799 1.00 94.00 185 ASN A O 1
ATOM 1426 N N . PRO A 1 186 ? -5.328 11.775 27.566 1.00 94.69 186 PRO A N 1
ATOM 1427 C CA . PRO A 1 186 ? -6.546 10.990 27.337 1.00 94.69 186 PRO A CA 1
ATOM 1428 C C . PRO A 1 186 ? -6.419 10.139 26.064 1.00 94.69 186 PRO A C 1
ATOM 1430 O O . PRO A 1 186 ? -5.622 10.460 25.184 1.00 94.69 186 PRO A O 1
ATOM 1433 N N . LEU A 1 187 ? -7.199 9.060 25.962 1.00 96.94 187 LEU A N 1
ATOM 1434 C CA . LEU A 1 187 ? -7.212 8.224 24.760 1.00 96.94 187 LEU A CA 1
ATOM 1435 C C . LEU A 1 187 ? -7.634 9.047 23.537 1.00 96.94 187 LEU A C 1
ATOM 1437 O O . LEU A 1 187 ? -8.671 9.721 23.564 1.00 96.94 187 LEU A O 1
ATOM 1441 N N . SER A 1 188 ? -6.865 8.951 22.453 1.00 98.19 188 SER A N 1
ATOM 1442 C CA . SER A 1 188 ? -7.272 9.458 21.141 1.00 98.19 188 SER A CA 1
ATOM 1443 C C . SER A 1 188 ? -8.546 8.744 20.654 1.00 98.19 188 SER A C 1
ATOM 1445 O O . SER A 1 188 ? -8.809 7.614 21.073 1.00 98.19 188 SER A O 1
ATOM 1447 N N . PRO A 1 189 ? -9.340 9.336 19.742 1.00 98.38 189 PRO A N 1
ATOM 1448 C CA . PRO A 1 189 ? -10.494 8.648 19.159 1.00 98.38 189 PRO A CA 1
ATOM 1449 C C . PRO A 1 189 ? -10.158 7.295 18.510 1.00 98.38 189 PRO A C 1
ATOM 1451 O O . PRO A 1 189 ? -10.961 6.368 18.570 1.00 98.38 189 PRO A O 1
ATOM 1454 N N . ALA A 1 190 ? -8.961 7.154 17.927 1.00 98.06 190 ALA A N 1
ATOM 1455 C CA . ALA A 1 190 ? -8.497 5.885 17.367 1.00 98.06 190 ALA A CA 1
ATOM 1456 C C . ALA A 1 190 ? -8.270 4.830 18.463 1.00 98.06 190 ALA A C 1
ATOM 1458 O O . ALA A 1 190 ? -8.769 3.713 18.346 1.00 98.06 190 ALA A O 1
ATOM 1459 N N . ASN A 1 191 ? -7.596 5.196 19.559 1.00 98.00 191 ASN A N 1
ATOM 1460 C CA . ASN A 1 191 ? -7.398 4.303 20.703 1.00 98.00 191 ASN A CA 1
ATOM 1461 C C . ASN A 1 191 ? -8.711 3.986 21.441 1.00 98.00 191 ASN A C 1
ATOM 1463 O O . ASN A 1 191 ? -8.867 2.877 21.938 1.00 98.00 191 ASN A O 1
ATOM 1467 N N . GLN A 1 192 ? -9.678 4.910 21.474 1.00 97.88 192 GLN A N 1
ATOM 1468 C CA . GLN A 1 192 ? -11.025 4.632 21.993 1.00 97.88 192 GLN A CA 1
ATOM 1469 C C . GLN A 1 192 ? -11.741 3.553 21.167 1.00 97.88 192 GLN A C 1
ATOM 1471 O O . GLN A 1 192 ? -12.347 2.657 21.746 1.00 97.88 192 GLN A O 1
ATOM 1476 N N . LEU A 1 193 ? -11.643 3.602 19.830 1.00 97.75 193 LEU A N 1
ATOM 1477 C CA . LEU A 1 193 ? -12.192 2.546 18.971 1.00 97.75 193 LEU A CA 1
ATOM 1478 C C . LEU A 1 193 ? -11.498 1.205 19.200 1.00 97.75 193 LEU A C 1
ATOM 1480 O O . LEU A 1 193 ? -12.180 0.198 19.346 1.00 97.75 193 LEU A O 1
ATOM 1484 N N . LEU A 1 194 ? -10.163 1.180 19.230 1.00 97.56 194 LEU A N 1
ATOM 1485 C CA . LEU A 1 194 ? -9.412 -0.066 19.413 1.00 97.56 194 LEU A CA 1
ATOM 1486 C C . LEU A 1 194 ? -9.693 -0.712 20.776 1.00 97.56 194 LEU A C 1
ATOM 1488 O O . LEU A 1 194 ? -9.869 -1.926 20.839 1.00 97.56 194 LEU A O 1
ATOM 1492 N N . ALA A 1 195 ? -9.828 0.092 21.835 1.00 95.62 195 ALA A N 1
ATOM 1493 C CA . ALA A 1 195 ? -10.192 -0.384 23.169 1.00 95.62 195 ALA A CA 1
ATOM 1494 C C . ALA A 1 195 ? -11.610 -0.982 23.241 1.00 95.62 195 ALA A C 1
ATOM 1496 O O . ALA A 1 195 ? -11.892 -1.779 24.130 1.00 95.62 195 ALA A O 1
ATOM 1497 N N . ALA A 1 196 ? -12.501 -0.616 22.315 1.00 95.62 196 ALA A N 1
ATOM 1498 C CA . ALA A 1 196 ? -13.873 -1.118 22.255 1.00 95.62 196 ALA A CA 1
ATOM 1499 C C . ALA A 1 196 ? -14.036 -2.380 21.383 1.00 95.62 196 ALA A C 1
ATOM 1501 O O . ALA A 1 196 ? -15.156 -2.861 21.200 1.00 95.62 196 ALA A O 1
ATOM 1502 N N . ILE A 1 197 ? -12.951 -2.907 20.803 1.00 96.62 197 ILE A N 1
ATOM 1503 C CA . ILE A 1 197 ? -12.988 -4.048 19.884 1.00 96.62 197 ILE A CA 1
ATOM 1504 C C . ILE A 1 197 ? -12.260 -5.243 20.501 1.00 96.62 197 ILE A C 1
ATOM 1506 O O . ILE A 1 197 ? -11.050 -5.213 20.706 1.00 96.62 197 ILE A O 1
ATOM 1510 N N . CYS A 1 198 ? -12.977 -6.353 20.673 1.00 95.75 198 CYS A N 1
ATOM 1511 C CA . CYS A 1 198 ? -12.372 -7.648 20.950 1.00 95.75 198 CYS A CA 1
ATOM 1512 C C . CYS A 1 198 ? -12.006 -8.379 19.647 1.00 95.75 198 CYS A C 1
ATOM 1514 O O . CYS A 1 198 ? -12.870 -8.668 18.806 1.00 95.75 198 CYS A O 1
ATOM 1516 N N . PHE A 1 199 ? -10.725 -8.732 19.503 1.00 96.19 199 PHE A N 1
ATOM 1517 C CA . PHE A 1 199 ? -10.162 -9.452 18.349 1.00 96.19 199 PHE A CA 1
ATOM 1518 C C . PHE A 1 199 ? -10.132 -10.981 18.531 1.00 96.19 199 PHE A C 1
ATOM 1520 O O . PHE A 1 199 ? -9.353 -11.677 17.880 1.00 96.19 199 PHE A O 1
ATOM 1527 N N . TYR A 1 200 ? -10.992 -11.501 19.406 1.00 95.50 200 TYR A N 1
ATOM 1528 C CA . TYR A 1 200 ? -11.127 -12.923 19.718 1.00 95.50 200 TYR A CA 1
ATOM 1529 C C . TYR A 1 200 ? -12.555 -13.417 19.417 1.00 95.50 200 TYR A C 1
ATOM 1531 O O . TYR A 1 200 ? -13.464 -12.600 19.178 1.00 95.50 200 TYR A O 1
ATOM 1539 N N . PRO A 1 201 ? -12.770 -14.746 19.317 1.00 94.69 201 PRO A N 1
ATOM 1540 C CA . PRO A 1 201 ? -14.106 -15.325 19.175 1.00 94.69 201 PRO A CA 1
ATOM 1541 C C . PRO A 1 201 ? -15.076 -14.835 20.258 1.00 94.69 201 PRO A C 1
ATOM 1543 O O . PRO A 1 201 ? -14.659 -14.401 21.321 1.00 94.69 201 PRO A O 1
ATOM 1546 N N . GLU A 1 202 ? -16.381 -14.894 19.987 1.00 90.75 202 GLU A N 1
ATOM 1547 C CA . GLU A 1 202 ? -17.401 -14.335 20.890 1.00 90.75 202 GLU A CA 1
ATOM 1548 C C . GLU A 1 202 ? -17.388 -14.931 22.297 1.00 90.75 202 GLU A C 1
ATOM 1550 O O . GLU A 1 202 ? -17.578 -14.192 23.254 1.00 90.75 202 GLU A O 1
ATOM 1555 N N . ASP A 1 203 ? -17.092 -16.224 22.404 1.00 92.75 203 ASP A N 1
ATOM 1556 C CA . ASP A 1 203 ? -17.056 -16.964 23.667 1.00 92.75 203 ASP A CA 1
ATOM 1557 C C . ASP A 1 203 ? -15.656 -16.985 24.320 1.00 92.75 203 ASP A C 1
ATOM 1559 O O . ASP A 1 203 ? -15.385 -17.826 25.176 1.00 92.75 203 ASP A O 1
ATOM 1563 N N . ASP A 1 204 ? -14.724 -16.141 23.865 1.00 95.38 204 ASP A N 1
ATOM 1564 C CA . ASP A 1 204 ? -13.379 -16.056 24.440 1.00 95.38 204 ASP A CA 1
ATOM 1565 C C . ASP A 1 204 ? -13.397 -15.245 25.746 1.00 95.38 204 ASP A C 1
ATOM 1567 O O . ASP A 1 204 ? -13.993 -14.169 25.797 1.00 95.38 204 ASP A O 1
ATOM 1571 N N . GLU A 1 205 ? -12.702 -15.729 26.782 1.00 93.31 205 GLU A N 1
ATOM 1572 C CA . GLU A 1 205 ? -12.585 -15.055 28.087 1.00 93.31 205 GLU A CA 1
ATOM 1573 C C . GLU A 1 205 ? -12.056 -13.618 27.938 1.00 93.31 205 GLU A C 1
ATOM 1575 O O . GLU A 1 205 ? -12.421 -12.733 28.707 1.00 93.31 205 GLU A O 1
ATOM 1580 N N . LEU A 1 206 ? -11.225 -13.366 26.919 1.00 94.38 206 LEU A N 1
ATOM 1581 C CA . LEU A 1 206 ? -10.663 -12.046 26.634 1.00 94.38 206 LEU A CA 1
ATOM 1582 C C . LEU A 1 206 ? -11.687 -11.042 26.081 1.00 94.38 206 LEU A C 1
ATOM 1584 O O . LEU A 1 206 ? -11.383 -9.854 26.012 1.00 94.38 206 LEU A O 1
ATOM 1588 N N . CYS A 1 207 ? -12.873 -11.500 25.671 1.00 94.12 207 CYS A N 1
ATOM 1589 C CA . CYS A 1 207 ? -13.976 -10.643 25.236 1.00 94.12 207 CYS A CA 1
ATOM 1590 C C . CYS A 1 207 ? -15.003 -10.356 26.341 1.00 94.12 207 CYS A C 1
ATOM 1592 O O . CYS A 1 207 ? -15.984 -9.661 26.071 1.00 94.12 207 CYS A O 1
ATOM 1594 N N . GLU A 1 208 ? -14.829 -10.910 27.541 1.00 92.50 208 GLU A N 1
ATOM 1595 C CA . GLU A 1 208 ? -15.698 -10.614 28.678 1.00 92.50 208 GLU A CA 1
ATOM 1596 C C . GLU A 1 208 ? -15.396 -9.226 29.261 1.00 92.50 208 GLU A C 1
ATOM 1598 O O . GLU A 1 208 ? -14.316 -8.666 29.061 1.00 92.50 208 GLU A O 1
ATOM 1603 N N . ASP A 1 209 ? -16.348 -8.670 30.016 1.00 91.69 209 ASP A N 1
ATOM 1604 C CA . ASP A 1 209 ? -16.097 -7.443 30.768 1.00 91.69 209 ASP A CA 1
ATOM 1605 C C . ASP A 1 209 ? -14.987 -7.691 31.811 1.00 91.69 209 ASP A C 1
ATOM 1607 O O . ASP A 1 209 ? -15.022 -8.701 32.528 1.00 91.69 209 ASP A O 1
ATOM 1611 N N . PRO A 1 210 ? -13.993 -6.791 31.930 1.00 92.81 210 PRO A N 1
ATOM 1612 C CA . PRO A 1 210 ? -12.931 -6.952 32.911 1.00 92.81 210 PRO A CA 1
ATOM 1613 C C . PRO A 1 210 ? -13.511 -6.914 34.335 1.00 92.81 210 PRO A C 1
ATOM 1615 O O . PRO A 1 210 ? -14.308 -6.017 34.635 1.00 92.81 210 PRO A O 1
ATOM 1618 N N . PRO A 1 211 ? -13.085 -7.823 35.238 1.00 94.88 211 PRO A N 1
ATOM 1619 C CA . PRO A 1 211 ? -13.489 -7.789 36.637 1.00 94.88 211 PRO A CA 1
ATOM 1620 C C . PRO A 1 211 ? -13.285 -6.406 37.254 1.00 94.88 211 PRO A C 1
ATOM 1622 O O . PRO A 1 211 ? -12.227 -5.777 37.131 1.00 94.88 211 PRO A O 1
AT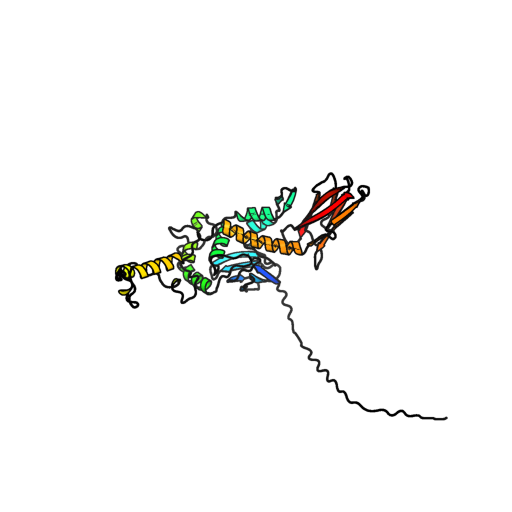OM 1625 N N . THR A 1 212 ? -14.308 -5.919 37.941 1.00 95.75 212 THR A N 1
ATOM 1626 C CA . THR A 1 212 ? -14.259 -4.633 38.626 1.00 95.75 212 THR A CA 1
ATOM 1627 C C . THR A 1 212 ? -13.323 -4.704 39.831 1.00 95.75 212 THR A C 1
ATOM 1629 O O . THR A 1 212 ? -13.115 -5.755 40.437 1.00 95.75 212 THR A O 1
ATOM 1632 N N . GLN A 1 213 ? -12.771 -3.555 40.236 1.00 94.38 213 GLN A N 1
ATOM 1633 C CA . GLN A 1 213 ? -11.936 -3.508 41.442 1.00 94.38 213 GLN A CA 1
ATOM 1634 C C . GLN A 1 213 ? -12.713 -3.954 42.691 1.00 94.38 213 GLN A C 1
ATOM 1636 O O . GLN A 1 213 ? -12.148 -4.577 43.580 1.00 94.38 213 GLN A O 1
ATOM 1641 N N . GLU A 1 214 ? -14.017 -3.677 42.738 1.00 95.69 214 GLU A N 1
ATOM 1642 C CA . GLU A 1 214 ? -14.885 -4.092 43.839 1.00 95.69 214 GLU A CA 1
ATOM 1643 C C . GLU A 1 214 ? -15.062 -5.617 43.899 1.00 95.69 214 GLU A C 1
ATOM 1645 O O . GLU A 1 214 ? -15.061 -6.185 44.989 1.00 95.69 214 GLU A O 1
ATOM 1650 N N . GLU A 1 215 ? -15.178 -6.301 42.758 1.00 94.25 215 GLU A N 1
ATOM 1651 C CA . GLU A 1 215 ? -15.224 -7.770 42.713 1.00 94.25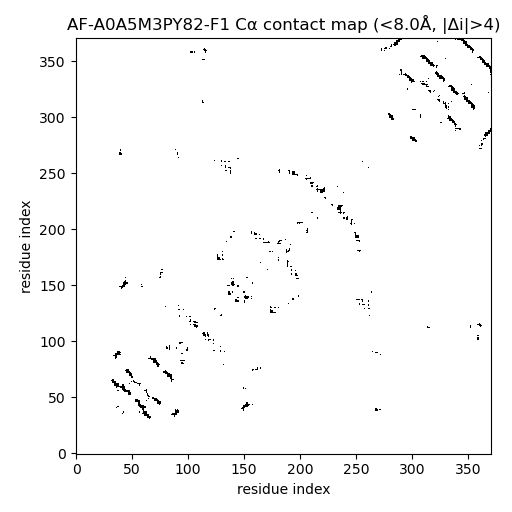 215 GLU A CA 1
ATOM 1652 C C . GLU A 1 215 ? -13.911 -8.385 43.206 1.00 94.25 215 GLU A C 1
ATOM 1654 O O . GLU A 1 215 ? -13.937 -9.313 44.015 1.00 94.25 215 GLU A O 1
ATOM 1659 N N . ILE A 1 216 ? -12.773 -7.820 42.791 1.00 94.75 216 ILE A N 1
ATOM 1660 C CA . ILE A 1 216 ? -11.436 -8.265 43.214 1.00 94.75 216 ILE A CA 1
ATOM 1661 C C . ILE A 1 216 ? -11.252 -8.087 44.726 1.00 94.75 216 ILE A C 1
ATOM 1663 O O . ILE A 1 216 ? -10.814 -9.014 45.406 1.00 94.75 216 ILE A O 1
ATOM 1667 N N . ASP A 1 217 ? -11.614 -6.921 45.263 1.00 95.44 217 ASP A N 1
ATOM 1668 C CA . ASP A 1 217 ? -11.433 -6.594 46.682 1.00 95.44 217 ASP A CA 1
ATOM 1669 C C . ASP A 1 217 ? -12.347 -7.430 47.603 1.00 95.44 217 ASP A C 1
ATOM 1671 O O . ASP A 1 217 ? -12.012 -7.664 48.768 1.00 95.44 217 ASP A O 1
ATOM 1675 N N . ASN A 1 218 ? -13.502 -7.882 47.097 1.00 96.06 218 ASN A N 1
ATOM 1676 C CA . ASN A 1 218 ? -14.455 -8.713 47.839 1.00 96.06 218 ASN A CA 1
ATOM 1677 C C . ASN A 1 218 ? -14.172 -10.222 47.736 1.00 96.06 218 ASN A C 1
ATOM 1679 O O . ASN A 1 218 ? -14.738 -11.000 48.513 1.00 96.06 218 ASN A O 1
ATOM 1683 N N . ALA A 1 219 ? -13.326 -10.650 46.799 1.00 95.56 219 ALA A N 1
ATOM 1684 C CA . ALA A 1 219 ? -12.976 -12.051 46.620 1.00 95.56 219 ALA A CA 1
ATOM 1685 C C . ALA A 1 219 ? -11.992 -12.540 47.702 1.00 95.56 219 ALA A C 1
ATOM 1687 O O . ALA A 1 219 ? -11.137 -11.783 48.175 1.00 95.56 219 ALA A O 1
ATOM 1688 N N . PRO A 1 220 ? -12.085 -13.813 48.128 1.00 95.19 220 PRO A N 1
ATOM 1689 C CA . PRO A 1 220 ? -11.130 -14.371 49.075 1.00 95.19 220 PRO A CA 1
ATOM 1690 C C . PRO A 1 220 ? -9.718 -14.415 48.462 1.00 95.19 220 PRO A C 1
ATOM 1692 O O . PRO A 1 220 ? -9.583 -14.667 47.262 1.00 95.19 220 PRO A O 1
ATOM 1695 N N . PRO A 1 221 ? -8.658 -14.219 49.267 1.00 94.56 221 PRO A N 1
ATOM 1696 C CA . PRO A 1 221 ? -7.293 -14.399 48.792 1.00 94.56 221 PRO A CA 1
ATOM 1697 C C . PRO A 1 221 ? -7.018 -15.875 48.511 1.00 94.56 221 PRO A C 1
ATOM 1699 O O . PRO A 1 221 ? -7.557 -16.766 49.182 1.00 94.56 221 PRO A O 1
ATOM 1702 N N . ARG A 1 222 ? -6.148 -16.136 47.540 1.00 93.19 222 ARG A N 1
ATOM 1703 C CA . ARG A 1 222 ? -5.721 -17.485 47.182 1.00 93.19 222 ARG A CA 1
ATOM 1704 C C . ARG A 1 222 ? -4.995 -18.155 48.359 1.00 93.19 222 ARG A C 1
ATOM 1706 O O . ARG A 1 222 ? -4.086 -17.554 48.934 1.00 93.19 222 ARG A O 1
ATOM 1713 N N . PRO A 1 223 ? -5.357 -19.400 48.725 1.00 92.69 223 PRO A N 1
ATOM 1714 C CA . PRO A 1 223 ? -4.642 -20.167 49.740 1.00 92.69 223 PRO A CA 1
ATOM 1715 C C . PRO A 1 223 ? -3.169 -20.376 49.365 1.00 92.69 223 PRO A C 1
ATOM 1717 O O . PRO A 1 223 ? -2.841 -20.524 48.191 1.00 92.69 223 PRO A O 1
ATOM 1720 N N . GLU A 1 224 ? -2.280 -20.440 50.363 1.00 89.19 224 GLU A N 1
ATOM 1721 C CA . GLU A 1 224 ? -0.844 -20.690 50.134 1.00 89.19 224 GLU A CA 1
ATOM 1722 C C . GLU A 1 224 ? -0.556 -22.114 49.630 1.00 89.19 224 GLU A C 1
ATOM 1724 O O . GLU A 1 224 ? 0.421 -22.323 48.911 1.00 89.19 224 GLU A O 1
ATOM 1729 N N . ASN A 1 225 ? -1.388 -23.094 50.006 1.00 90.94 225 ASN A N 1
ATOM 1730 C CA . ASN A 1 225 ? -1.265 -24.472 49.535 1.00 90.94 225 ASN A CA 1
ATOM 1731 C C . ASN A 1 225 ? -2.280 -24.748 48.427 1.00 90.94 225 ASN A C 1
ATOM 1733 O O . ASN A 1 225 ? -3.482 -24.570 48.623 1.00 90.94 225 ASN A O 1
ATOM 1737 N N . ASP A 1 226 ? -1.810 -25.312 47.318 1.00 83.81 226 ASP A N 1
ATOM 1738 C CA . ASP A 1 226 ? -2.672 -25.691 46.193 1.00 83.81 226 ASP A CA 1
ATOM 1739 C C . ASP A 1 226 ? -3.741 -26.738 46.570 1.00 83.81 226 ASP A C 1
ATOM 1741 O O . ASP A 1 226 ? -4.794 -26.790 45.941 1.00 83.81 226 ASP A O 1
ATOM 1745 N N . GLU A 1 227 ? -3.502 -27.560 47.602 1.00 90.25 227 GLU A N 1
ATOM 1746 C CA . GLU A 1 227 ? -4.468 -28.557 48.101 1.00 90.25 227 GLU A CA 1
ATOM 1747 C C . GLU A 1 227 ? -5.697 -27.924 48.778 1.00 90.25 227 GLU A C 1
ATOM 1749 O O . GLU A 1 227 ? -6.751 -28.555 48.835 1.00 90.25 227 GLU A O 1
ATOM 1754 N N . ASP A 1 228 ? -5.568 -26.685 49.264 1.00 89.12 228 ASP A N 1
ATOM 1755 C CA . ASP A 1 228 ? -6.642 -25.933 49.924 1.00 89.12 228 ASP A CA 1
ATOM 1756 C C . ASP A 1 228 ? -7.469 -25.104 48.918 1.00 89.12 228 ASP A C 1
ATOM 1758 O O . ASP A 1 228 ? -8.403 -24.397 49.309 1.00 89.12 228 ASP A O 1
ATOM 1762 N N . ARG A 1 229 ? -7.127 -25.165 47.622 1.00 90.12 229 ARG A N 1
ATOM 1763 C CA . ARG A 1 229 ? -7.813 -24.428 46.557 1.00 90.12 229 ARG A CA 1
ATOM 1764 C C . ARG A 1 229 ? -9.138 -25.102 46.199 1.00 90.12 229 ARG A C 1
ATOM 1766 O O . ARG A 1 229 ? -9.169 -26.253 45.767 1.00 90.12 229 ARG A O 1
ATOM 1773 N N . ASP A 1 230 ? -10.224 -24.351 46.326 1.00 90.50 230 ASP A N 1
ATOM 1774 C CA . ASP A 1 230 ? -11.559 -24.752 45.897 1.00 90.50 230 ASP A CA 1
ATOM 1775 C C . ASP A 1 230 ? -11.756 -24.351 44.423 1.00 90.50 230 ASP A C 1
ATOM 1777 O O . ASP A 1 230 ? -11.617 -23.169 44.097 1.00 90.50 230 ASP A O 1
ATOM 1781 N N . PRO A 1 231 ? -12.036 -25.300 43.511 1.00 88.12 231 PRO A N 1
ATOM 1782 C CA . PRO A 1 231 ? -12.263 -24.990 42.102 1.00 88.12 231 PRO A CA 1
ATOM 1783 C C . PRO A 1 231 ? -13.536 -24.168 41.846 1.00 88.12 231 PRO A C 1
ATOM 1785 O O . PRO A 1 231 ? -13.648 -23.592 40.767 1.00 88.12 231 PRO A O 1
ATOM 1788 N N . ASP A 1 232 ? -14.473 -24.104 42.797 1.00 91.31 232 ASP A N 1
ATOM 1789 C CA . ASP A 1 232 ? -15.740 -23.376 42.655 1.00 91.31 232 ASP A CA 1
ATOM 1790 C C . ASP A 1 232 ? -15.657 -21.920 43.168 1.00 91.31 232 ASP A C 1
ATOM 1792 O O . ASP A 1 232 ? -16.655 -21.195 43.151 1.00 91.31 232 ASP A O 1
ATOM 1796 N N . ILE A 1 233 ? -14.484 -21.478 43.641 1.00 92.06 233 ILE A N 1
ATOM 1797 C CA . ILE A 1 233 ? -14.249 -20.128 44.168 1.00 92.06 233 ILE A CA 1
ATOM 1798 C C . ILE A 1 233 ? -13.302 -19.361 43.242 1.00 92.06 233 ILE A C 1
ATOM 1800 O O . ILE A 1 233 ? -12.179 -19.793 42.985 1.00 92.06 233 ILE A O 1
ATOM 1804 N N . GLU A 1 234 ? -13.720 -18.170 42.810 1.00 92.19 234 GLU A N 1
ATOM 1805 C CA . GLU A 1 234 ? -12.815 -17.213 42.174 1.00 92.19 234 GLU A CA 1
ATOM 1806 C C . GLU A 1 234 ? -12.062 -16.411 43.239 1.00 92.19 234 GLU A C 1
ATOM 1808 O O . GLU A 1 234 ? -12.657 -15.732 44.079 1.00 92.19 234 GLU A O 1
ATOM 1813 N N . TYR A 1 235 ? -10.736 -16.523 43.220 1.00 95.75 235 TYR A N 1
ATOM 1814 C CA . TYR A 1 235 ? -9.852 -15.833 44.155 1.00 95.75 235 TYR A CA 1
ATOM 1815 C C . TYR A 1 235 ? -9.477 -14.445 43.642 1.00 95.75 235 TYR A C 1
ATOM 1817 O O . TYR A 1 235 ? -9.404 -14.222 42.432 1.00 95.75 235 TYR A O 1
ATOM 1825 N N . SER A 1 236 ? -9.167 -13.520 44.551 1.00 95.75 236 SER A N 1
ATOM 1826 C CA . SER A 1 236 ? -8.819 -12.140 44.189 1.00 95.75 236 SER A CA 1
ATOM 1827 C C . SER A 1 236 ? -7.633 -12.063 43.221 1.00 95.75 236 SER A C 1
ATOM 1829 O O . SER A 1 236 ? -7.672 -11.299 42.259 1.00 95.75 236 SER A O 1
ATOM 1831 N N . GLU A 1 237 ? -6.612 -12.909 43.383 1.00 95.44 237 GLU A N 1
ATOM 1832 C CA . GLU A 1 237 ? -5.476 -12.976 42.459 1.00 95.44 237 GLU A CA 1
ATOM 1833 C C . GLU A 1 237 ? -5.855 -13.576 41.095 1.00 95.44 237 GLU A C 1
ATOM 1835 O O . GLU A 1 237 ? -5.253 -13.215 40.087 1.00 95.44 237 GLU A O 1
ATOM 1840 N N . ASP A 1 238 ? -6.825 -14.502 41.041 1.00 94.00 238 ASP A N 1
ATOM 1841 C CA . ASP A 1 238 ? -7.330 -15.048 39.769 1.00 94.00 238 ASP A CA 1
ATOM 1842 C C . ASP A 1 238 ? -8.122 -13.981 38.997 1.00 94.00 238 ASP A C 1
ATOM 1844 O O . ASP A 1 238 ? -7.895 -13.800 37.798 1.00 94.00 238 ASP A O 1
ATOM 1848 N N . LEU A 1 239 ? -8.977 -13.225 39.695 1.00 95.62 239 LEU A N 1
ATOM 1849 C CA . LEU A 1 239 ? -9.732 -12.101 39.137 1.00 95.62 239 LEU A CA 1
ATOM 1850 C C . LEU A 1 239 ? -8.818 -10.969 38.660 1.00 95.62 239 LEU A C 1
ATOM 1852 O O . LEU A 1 239 ? -8.996 -10.466 37.553 1.00 95.62 239 LEU A O 1
ATOM 1856 N N . GLN A 1 240 ? -7.807 -10.599 39.452 1.00 96.50 240 GLN A N 1
ATOM 1857 C CA . GLN A 1 240 ? -6.820 -9.599 39.043 1.00 96.50 240 GLN A CA 1
ATOM 1858 C C . GLN A 1 240 ? -6.063 -10.063 37.795 1.00 96.50 240 GLN A C 1
ATOM 1860 O O . GLN A 1 240 ? -5.946 -9.313 36.832 1.00 96.50 240 GLN A O 1
ATOM 1865 N N . ALA A 1 241 ? -5.615 -11.321 37.763 1.00 95.50 241 ALA A N 1
ATOM 1866 C CA . ALA A 1 241 ? -4.947 -11.862 36.587 1.00 95.50 241 ALA A CA 1
ATOM 1867 C C . ALA A 1 241 ? -5.876 -11.904 35.362 1.00 95.50 241 ALA A C 1
ATOM 1869 O O . ALA A 1 241 ? -5.403 -11.726 34.242 1.00 95.50 241 ALA A O 1
ATOM 1870 N N . LYS A 1 242 ? -7.177 -12.170 35.545 1.00 95.06 242 LYS A N 1
ATOM 1871 C CA . LYS A 1 242 ? -8.180 -12.122 34.471 1.00 95.06 242 LYS A CA 1
ATOM 1872 C C . LYS A 1 242 ? -8.348 -10.707 33.930 1.00 95.06 242 LYS A C 1
ATOM 1874 O O . LYS A 1 242 ? -8.258 -10.516 32.721 1.00 95.06 242 LYS A O 1
ATOM 1879 N N . LYS A 1 243 ? -8.496 -9.721 34.816 1.00 95.38 243 LYS A N 1
ATOM 1880 C CA . LYS A 1 243 ? -8.534 -8.302 34.454 1.00 95.38 243 LYS A CA 1
ATOM 1881 C C . LYS A 1 243 ? -7.303 -7.894 33.646 1.00 95.38 243 LYS A C 1
ATOM 1883 O O . LYS A 1 243 ? -7.459 -7.372 32.550 1.00 95.38 243 LYS A O 1
ATOM 1888 N N . ASP A 1 244 ? -6.105 -8.213 34.134 1.00 95.56 244 ASP A N 1
ATOM 1889 C CA . ASP A 1 244 ? -4.851 -7.862 33.458 1.00 95.56 244 ASP A CA 1
ATOM 1890 C C . ASP A 1 244 ? -4.747 -8.513 32.066 1.00 95.56 244 ASP A C 1
ATOM 1892 O O . ASP A 1 244 ? -4.235 -7.900 31.130 1.00 95.56 244 ASP A O 1
ATOM 1896 N N . ARG A 1 245 ? -5.246 -9.751 31.903 1.00 95.56 245 ARG A N 1
ATOM 1897 C CA . ARG A 1 245 ? -5.303 -10.429 30.596 1.00 95.56 245 ARG A CA 1
ATOM 1898 C C . ARG A 1 245 ? -6.263 -9.741 29.628 1.00 95.56 245 ARG A C 1
ATOM 1900 O O . ARG A 1 245 ? -5.886 -9.552 28.477 1.00 95.56 245 ARG A O 1
ATOM 1907 N N . ILE A 1 246 ? -7.470 -9.389 30.076 1.00 94.25 246 ILE A N 1
ATOM 1908 C CA . ILE A 1 246 ? -8.484 -8.711 29.251 1.00 94.25 246 ILE A CA 1
ATOM 1909 C C . ILE A 1 246 ? -7.983 -7.320 28.846 1.00 94.25 246 ILE A C 1
ATOM 1911 O O . ILE A 1 246 ? -7.954 -6.990 27.663 1.00 94.25 246 ILE A O 1
ATOM 1915 N N . GLU A 1 247 ? -7.508 -6.525 29.808 1.00 92.00 247 GLU A N 1
ATOM 1916 C CA . GLU A 1 247 ? -6.977 -5.182 29.546 1.00 92.00 247 GLU A CA 1
ATOM 1917 C C . GLU A 1 247 ? -5.727 -5.232 28.652 1.00 92.00 247 GLU A C 1
ATOM 1919 O O . GLU A 1 247 ? -5.583 -4.409 27.752 1.00 92.00 247 GLU A O 1
ATOM 1924 N N . GLY A 1 248 ? -4.852 -6.226 28.841 1.00 91.94 248 GLY A N 1
ATOM 1925 C CA . GLY A 1 248 ? -3.669 -6.440 28.002 1.00 91.94 248 GLY A CA 1
ATOM 1926 C C . GLY A 1 248 ? -3.956 -7.024 26.614 1.00 91.94 248 GLY A C 1
ATOM 1927 O O . GLY A 1 248 ? -3.061 -7.043 25.772 1.00 91.94 248 GLY A O 1
ATOM 1928 N N . ALA A 1 249 ? -5.173 -7.514 26.362 1.00 93.25 249 ALA A N 1
ATOM 1929 C CA . ALA A 1 249 ? -5.603 -8.003 25.054 1.00 93.25 249 ALA A CA 1
ATOM 1930 C C . ALA A 1 249 ? -6.156 -6.884 24.154 1.00 93.25 249 ALA A C 1
ATOM 1932 O O . ALA A 1 249 ? -6.265 -7.075 22.936 1.00 93.25 249 ALA 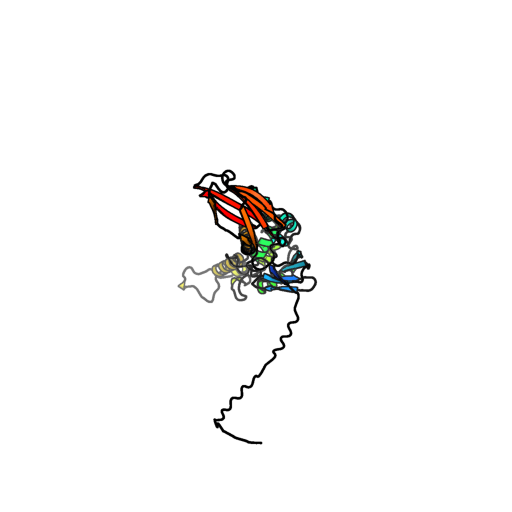A O 1
ATOM 1933 N N . ALA A 1 250 ? -6.505 -5.733 24.739 1.00 92.94 250 ALA A N 1
ATOM 1934 C CA . ALA A 1 250 ? -6.922 -4.552 24.001 1.00 92.94 250 ALA A CA 1
ATOM 1935 C C . ALA A 1 250 ? -5.752 -3.994 23.186 1.00 92.94 250 ALA A C 1
ATOM 1937 O O . ALA A 1 250 ? -4.626 -3.890 23.671 1.00 92.94 250 ALA A O 1
ATOM 1938 N N . ARG A 1 251 ? -6.032 -3.616 21.938 1.00 95.81 251 ARG A N 1
ATOM 1939 C CA . ARG A 1 251 ? -5.014 -3.056 21.048 1.00 95.81 251 ARG A CA 1
ATOM 1940 C C . ARG A 1 251 ? -4.899 -1.554 21.212 1.00 95.81 251 ARG A C 1
ATOM 1942 O O . ARG A 1 251 ? -5.878 -0.868 21.505 1.00 95.81 251 ARG A O 1
ATOM 1949 N N . THR A 1 252 ? -3.715 -1.037 20.930 1.00 96.44 252 THR A N 1
ATOM 1950 C CA . THR A 1 252 ? -3.433 0.394 20.910 1.00 96.44 252 THR A CA 1
ATOM 1951 C C . THR A 1 252 ? -2.679 0.776 19.645 1.00 96.44 252 THR A C 1
ATOM 1953 O O . THR A 1 252 ? -2.035 -0.043 18.993 1.00 96.44 252 THR A O 1
ATOM 1956 N N . MET A 1 253 ? -2.711 2.060 19.305 1.00 96.75 253 MET A N 1
ATOM 1957 C CA . MET A 1 253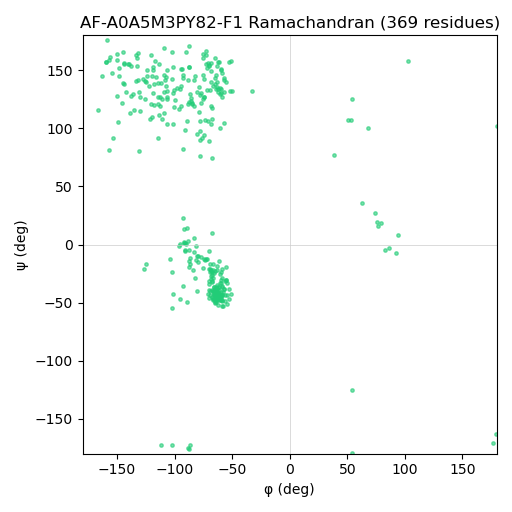 ? -1.907 2.614 18.221 1.00 96.75 253 MET A CA 1
ATOM 1958 C C . MET A 1 253 ? -0.391 2.462 18.447 1.00 96.75 253 MET A C 1
ATOM 1960 O O . MET A 1 253 ? 0.364 2.657 17.498 1.00 96.75 253 MET A O 1
ATOM 1964 N N . GLU A 1 254 ? 0.064 2.128 19.660 1.00 94.50 254 GLU A N 1
ATOM 1965 C CA . GLU A 1 254 ? 1.475 1.838 19.954 1.00 94.50 254 GLU A CA 1
ATOM 1966 C C . GLU A 1 254 ? 1.888 0.412 19.543 1.00 94.50 254 GLU A C 1
ATOM 1968 O O . GLU A 1 254 ? 3.081 0.154 19.423 1.00 94.50 254 GLU A O 1
ATOM 1973 N N . ASP A 1 255 ? 0.936 -0.490 19.267 1.00 95.88 255 ASP A N 1
ATOM 1974 C CA . ASP A 1 255 ? 1.228 -1.891 18.914 1.00 95.88 255 ASP A CA 1
ATOM 1975 C C . ASP A 1 255 ? 1.755 -2.071 17.484 1.00 95.88 255 ASP A C 1
ATOM 1977 O O . ASP A 1 255 ? 2.324 -3.115 17.170 1.00 95.88 255 ASP A O 1
ATOM 1981 N N . ILE A 1 256 ? 1.515 -1.090 16.610 1.00 95.44 256 ILE A N 1
ATOM 1982 C CA . ILE A 1 256 ? 2.055 -1.028 15.248 1.00 95.44 256 ILE A CA 1
ATOM 1983 C C . ILE A 1 256 ? 2.662 0.352 15.077 1.00 95.44 256 ILE A C 1
ATOM 1985 O O . ILE A 1 256 ? 1.942 1.359 15.094 1.00 95.44 256 ILE A O 1
ATOM 1989 N N . ASP A 1 257 ? 3.977 0.401 14.900 1.00 94.19 257 ASP A N 1
ATOM 1990 C CA . ASP A 1 257 ? 4.691 1.653 14.702 1.00 94.19 257 ASP A CA 1
ATOM 1991 C C . ASP A 1 257 ? 4.740 2.068 13.217 1.00 94.19 257 ASP A C 1
ATOM 1993 O O . ASP A 1 257 ? 4.094 1.493 12.332 1.00 94.19 257 ASP A O 1
ATOM 1997 N N . THR A 1 258 ? 5.450 3.158 12.940 1.00 93.88 258 THR A N 1
ATOM 1998 C CA . THR A 1 258 ? 5.605 3.672 11.576 1.00 93.88 258 THR A CA 1
ATOM 1999 C C . THR A 1 258 ? 6.481 2.756 10.710 1.00 93.88 258 THR A C 1
ATOM 2001 O O . THR A 1 258 ? 6.205 2.620 9.518 1.00 93.88 258 THR A O 1
ATOM 2004 N N . GLU A 1 259 ? 7.492 2.092 11.273 1.00 95.56 259 GLU A N 1
ATOM 2005 C CA . GLU A 1 259 ? 8.378 1.178 10.540 1.00 95.56 259 GLU A CA 1
ATOM 2006 C C . GLU A 1 259 ? 7.631 -0.096 10.116 1.00 95.56 259 GLU A C 1
ATOM 2008 O O . GLU A 1 259 ? 7.759 -0.537 8.966 1.00 95.56 259 GLU A O 1
ATOM 2013 N N . ASP A 1 260 ? 6.775 -0.634 10.986 1.00 95.69 260 ASP A N 1
ATOM 2014 C CA . ASP A 1 260 ? 5.897 -1.766 10.679 1.00 95.69 260 ASP A CA 1
ATOM 2015 C C . ASP A 1 260 ? 4.968 -1.449 9.497 1.00 95.69 260 ASP A C 1
ATOM 2017 O O . ASP A 1 260 ? 4.859 -2.220 8.533 1.00 95.69 260 ASP A O 1
ATOM 2021 N N . ALA A 1 261 ? 4.325 -0.276 9.531 1.00 96.38 261 ALA A N 1
ATOM 2022 C CA . ALA A 1 261 ? 3.432 0.168 8.465 1.00 96.38 261 ALA A CA 1
ATOM 2023 C C . ALA A 1 261 ? 4.174 0.412 7.144 1.00 96.38 261 ALA A C 1
ATOM 2025 O O . ALA A 1 261 ? 3.706 -0.009 6.082 1.00 96.38 261 ALA A O 1
ATOM 2026 N N . GLN A 1 262 ? 5.353 1.036 7.188 1.00 97.06 262 GLN A N 1
ATOM 2027 C CA . GLN A 1 262 ? 6.197 1.231 6.008 1.00 97.06 262 GLN A CA 1
ATOM 2028 C C . GLN A 1 262 ? 6.665 -0.100 5.415 1.00 97.06 262 GLN A C 1
ATOM 2030 O O . GLN A 1 262 ? 6.659 -0.263 4.191 1.00 97.06 262 GLN A O 1
ATOM 2035 N N . THR A 1 263 ? 7.015 -1.067 6.262 1.00 96.88 263 THR A N 1
ATOM 2036 C CA . THR A 1 263 ? 7.412 -2.417 5.847 1.00 96.88 263 THR A CA 1
ATOM 2037 C C . THR A 1 263 ? 6.265 -3.126 5.133 1.00 96.88 263 THR A C 1
ATOM 2039 O O . THR A 1 263 ? 6.455 -3.655 4.031 1.00 96.88 263 THR A O 1
ATOM 2042 N N . TYR A 1 264 ? 5.059 -3.085 5.706 1.00 97.19 264 TYR A N 1
ATOM 2043 C CA . TYR A 1 264 ? 3.858 -3.630 5.077 1.00 97.19 264 TYR A CA 1
ATOM 2044 C C . TYR A 1 264 ? 3.582 -2.977 3.716 1.00 97.19 264 TYR A C 1
ATOM 2046 O O . TYR A 1 264 ? 3.496 -3.673 2.703 1.00 97.19 264 TYR A O 1
ATOM 2054 N N . LEU A 1 265 ? 3.518 -1.645 3.656 1.00 97.75 265 LEU A N 1
ATOM 2055 C CA . LEU A 1 265 ? 3.221 -0.922 2.417 1.00 97.75 265 LEU A CA 1
ATOM 2056 C C . LEU A 1 265 ? 4.281 -1.168 1.338 1.00 97.75 265 LEU A C 1
ATOM 2058 O O . LEU A 1 265 ? 3.940 -1.430 0.186 1.00 97.75 265 LEU A O 1
ATOM 2062 N N . THR A 1 266 ? 5.564 -1.161 1.702 1.00 97.75 266 THR A N 1
ATOM 2063 C CA . THR A 1 266 ? 6.665 -1.438 0.768 1.00 97.75 266 THR A CA 1
ATOM 2064 C C . THR A 1 266 ? 6.564 -2.847 0.187 1.00 97.75 266 THR A C 1
ATOM 2066 O O . THR A 1 266 ? 6.799 -3.039 -1.009 1.00 97.75 266 THR A O 1
ATOM 2069 N N . ARG A 1 267 ? 6.175 -3.842 0.997 1.00 97.00 267 ARG A N 1
ATOM 2070 C CA . ARG A 1 267 ? 5.935 -5.213 0.526 1.00 97.00 267 ARG A CA 1
ATOM 2071 C C . ARG A 1 267 ? 4.821 -5.257 -0.523 1.00 97.00 267 ARG A C 1
ATOM 2073 O O . ARG A 1 267 ? 5.032 -5.839 -1.590 1.00 97.00 267 ARG A O 1
ATOM 2080 N N . GLU A 1 268 ? 3.688 -4.607 -0.262 1.00 97.88 268 GLU A N 1
ATOM 2081 C CA . GLU A 1 268 ? 2.568 -4.526 -1.212 1.00 97.88 268 GLU A CA 1
ATOM 2082 C C . GLU A 1 268 ? 2.988 -3.849 -2.530 1.00 97.88 268 GLU A C 1
ATOM 2084 O O . GLU A 1 268 ? 2.763 -4.381 -3.622 1.00 97.88 268 GLU A O 1
ATOM 2089 N N . LEU A 1 269 ? 3.680 -2.707 -2.445 1.00 97.75 269 LEU A N 1
ATOM 2090 C CA . LEU A 1 269 ? 4.154 -1.944 -3.606 1.00 97.75 269 LEU A CA 1
ATOM 2091 C C . LEU A 1 269 ? 5.177 -2.724 -4.441 1.00 97.75 269 LEU A C 1
ATOM 2093 O O . LEU A 1 269 ? 5.123 -2.714 -5.679 1.00 97.75 269 LEU A O 1
ATOM 2097 N N . LYS A 1 270 ? 6.090 -3.446 -3.784 1.00 97.62 270 LYS A N 1
ATOM 2098 C CA . LYS A 1 270 ? 7.092 -4.287 -4.447 1.00 97.62 270 LYS A CA 1
ATOM 2099 C C . LYS A 1 270 ? 6.449 -5.452 -5.191 1.00 97.62 270 LYS A C 1
ATOM 2101 O O . LYS A 1 270 ? 6.884 -5.772 -6.301 1.00 97.62 270 LYS A O 1
ATOM 2106 N N . ALA A 1 271 ? 5.414 -6.070 -4.628 1.00 97.50 271 ALA A N 1
ATOM 2107 C CA . ALA A 1 271 ? 4.705 -7.167 -5.278 1.00 97.50 271 ALA A CA 1
ATOM 2108 C C . ALA A 1 271 ? 3.978 -6.702 -6.557 1.00 97.50 271 ALA A C 1
ATOM 2110 O O . ALA A 1 271 ? 4.085 -7.348 -7.607 1.00 97.50 271 ALA A O 1
ATOM 2111 N N . ILE A 1 272 ? 3.355 -5.517 -6.523 1.00 97.19 272 ILE A N 1
ATOM 2112 C CA . ILE A 1 272 ? 2.762 -4.884 -7.714 1.00 97.19 272 ILE A CA 1
ATOM 2113 C C . ILE A 1 272 ? 3.847 -4.555 -8.742 1.00 97.19 272 ILE A C 1
ATOM 2115 O O . ILE A 1 272 ? 3.723 -4.926 -9.909 1.00 97.19 272 ILE A O 1
ATOM 2119 N N . SER A 1 273 ? 4.935 -3.905 -8.318 1.00 97.44 273 SER A N 1
ATOM 2120 C CA . SER A 1 273 ? 6.055 -3.543 -9.200 1.00 97.44 273 SER A CA 1
ATOM 2121 C C . SER A 1 273 ? 6.656 -4.773 -9.884 1.00 97.44 273 SER A C 1
ATOM 2123 O O . SER A 1 273 ? 6.917 -4.752 -11.084 1.00 97.44 273 SER A O 1
ATOM 2125 N N . THR A 1 274 ? 6.794 -5.878 -9.149 1.00 97.56 274 THR A N 1
ATOM 2126 C CA . THR A 1 274 ? 7.264 -7.166 -9.680 1.00 97.56 274 THR A CA 1
ATOM 2127 C C . THR A 1 274 ? 6.287 -7.731 -10.709 1.00 97.56 274 THR A C 1
ATOM 2129 O O . THR A 1 274 ? 6.697 -8.164 -11.784 1.00 97.56 274 THR A O 1
ATOM 2132 N N . THR A 1 275 ? 4.985 -7.678 -10.426 1.00 96.19 275 THR A N 1
ATOM 2133 C CA . THR A 1 275 ? 3.938 -8.140 -11.349 1.00 96.19 275 THR A CA 1
ATOM 2134 C C . THR A 1 275 ? 3.931 -7.340 -12.649 1.00 96.19 275 THR A C 1
ATOM 2136 O O . THR A 1 275 ? 3.861 -7.923 -13.733 1.00 96.19 275 THR A O 1
ATOM 2139 N N . VAL A 1 276 ? 4.072 -6.014 -12.562 1.00 95.75 276 VAL A N 1
ATOM 2140 C CA . VAL A 1 276 ? 4.228 -5.140 -13.731 1.00 95.75 276 VAL A CA 1
ATOM 2141 C C . VAL A 1 276 ? 5.505 -5.504 -14.488 1.00 95.75 276 VAL A C 1
ATOM 2143 O O . VAL A 1 276 ? 5.443 -5.793 -15.681 1.00 95.75 276 VAL A O 1
ATOM 2146 N N . ALA A 1 277 ? 6.650 -5.571 -13.806 1.00 97.06 277 ALA A N 1
ATOM 2147 C CA . ALA A 1 277 ? 7.945 -5.855 -14.417 1.00 97.06 277 ALA A CA 1
ATOM 2148 C C . ALA A 1 277 ? 8.004 -7.224 -15.110 1.00 97.06 277 ALA A C 1
ATOM 2150 O O . ALA A 1 277 ? 8.675 -7.362 -16.133 1.00 97.06 277 ALA A O 1
ATOM 2151 N N . ASN A 1 278 ? 7.295 -8.230 -14.593 1.00 96.62 278 ASN A N 1
ATOM 2152 C CA . ASN A 1 278 ? 7.237 -9.574 -15.171 1.00 96.62 278 ASN A CA 1
ATOM 2153 C C . ASN A 1 278 ? 6.480 -9.630 -16.502 1.00 96.62 278 ASN A C 1
ATOM 2155 O O . ASN A 1 278 ? 6.649 -10.583 -17.259 1.00 96.62 278 ASN A O 1
ATOM 2159 N N . ARG A 1 279 ? 5.681 -8.607 -16.831 1.00 96.25 279 ARG A N 1
ATOM 2160 C CA . ARG A 1 279 ? 5.055 -8.491 -18.154 1.00 96.25 279 ARG A CA 1
ATOM 2161 C C . ARG A 1 279 ? 6.018 -8.011 -19.231 1.00 96.25 279 ARG A C 1
ATOM 2163 O O . ARG A 1 279 ? 5.651 -8.085 -20.400 1.00 96.25 279 ARG A O 1
ATOM 2170 N N . TYR A 1 280 ? 7.211 -7.542 -18.869 1.00 97.25 280 TYR A N 1
ATOM 2171 C CA . TYR A 1 280 ? 8.181 -6.988 -19.807 1.00 97.25 280 TYR A CA 1
ATOM 2172 C C . TYR A 1 280 ? 9.497 -7.766 -19.795 1.00 97.25 280 TYR A C 1
ATOM 2174 O O . TYR A 1 280 ? 9.961 -8.236 -18.754 1.00 97.25 280 TYR A O 1
ATOM 2182 N N . PHE A 1 281 ? 10.126 -7.883 -20.958 1.00 97.31 281 PHE A N 1
ATOM 2183 C CA . PHE A 1 281 ? 11.405 -8.567 -21.144 1.00 97.31 281 PHE A CA 1
ATOM 2184 C C . PHE A 1 281 ? 12.188 -7.930 -22.296 1.00 97.31 281 PHE A C 1
ATOM 2186 O O . PHE A 1 281 ? 11.616 -7.179 -23.082 1.00 97.31 281 PHE A O 1
ATOM 2193 N N . LEU A 1 282 ? 13.486 -8.207 -22.380 1.00 97.88 282 LEU A N 1
ATOM 2194 C CA . LEU A 1 282 ? 14.302 -7.848 -23.540 1.00 97.88 282 LEU A CA 1
ATOM 2195 C C . LEU A 1 282 ? 14.322 -9.023 -24.518 1.00 97.88 282 LEU A C 1
ATOM 2197 O O . LEU A 1 282 ? 14.276 -10.174 -24.085 1.00 97.88 282 LEU A O 1
ATOM 2201 N N . ASP A 1 283 ? 14.373 -8.752 -25.821 1.00 95.88 283 ASP A N 1
ATOM 2202 C CA . ASP A 1 283 ? 14.505 -9.807 -26.836 1.00 95.88 283 ASP A CA 1
ATOM 2203 C C . ASP A 1 283 ? 15.824 -10.592 -26.735 1.00 95.88 283 ASP A C 1
ATOM 2205 O O . ASP A 1 283 ? 15.866 -11.754 -27.144 1.00 95.88 283 ASP A O 1
ATOM 2209 N N . GLU A 1 284 ? 16.842 -10.003 -26.109 1.00 95.06 284 GLU A N 1
ATOM 2210 C CA . GLU A 1 284 ? 18.078 -10.660 -25.686 1.00 95.06 284 GLU A CA 1
ATOM 2211 C C . GLU A 1 284 ? 18.432 -10.262 -24.241 1.00 95.06 284 GLU A C 1
ATOM 2213 O O . GLU A 1 284 ? 18.285 -9.106 -23.848 1.00 95.06 284 GLU A O 1
ATOM 2218 N N . ASP A 1 285 ? 18.922 -11.212 -23.443 1.00 93.75 285 ASP A N 1
ATOM 2219 C CA . ASP A 1 285 ? 19.444 -10.998 -22.083 1.00 93.75 285 ASP A CA 1
ATOM 2220 C C . ASP A 1 285 ? 20.983 -11.001 -22.037 1.00 93.75 285 ASP A C 1
ATOM 2222 O O . ASP A 1 285 ? 21.596 -10.375 -21.165 1.00 93.75 285 ASP A O 1
ATOM 2226 N N . VAL A 1 286 ? 21.618 -11.643 -23.025 1.00 97.50 286 VAL A N 1
ATOM 2227 C CA . VAL A 1 286 ? 23.067 -11.633 -23.239 1.00 97.50 286 VAL A CA 1
ATOM 2228 C C . VAL A 1 286 ? 23.392 -11.472 -24.724 1.00 97.50 286 VAL A C 1
ATOM 2230 O O . VAL A 1 286 ? 22.968 -12.278 -25.547 1.00 97.50 286 VAL A O 1
ATOM 2233 N N . ALA A 1 287 ? 24.243 -10.501 -25.051 1.00 97.31 287 ALA A N 1
ATOM 2234 C CA . ALA A 1 287 ? 24.780 -10.291 -26.390 1.00 97.31 287 ALA A CA 1
ATOM 2235 C C . ALA A 1 287 ? 26.302 -10.498 -26.416 1.00 97.31 287 ALA A C 1
ATOM 2237 O O . ALA A 1 287 ? 27.016 -10.147 -25.474 1.00 97.31 287 ALA A O 1
ATOM 2238 N N . SER A 1 288 ? 26.827 -11.058 -27.511 1.00 97.44 288 SER A N 1
ATOM 2239 C CA . SER A 1 288 ? 28.268 -11.280 -27.676 1.00 97.44 288 SER A CA 1
ATOM 2240 C C . SER A 1 288 ? 28.766 -10.865 -29.055 1.00 97.44 288 SER A C 1
ATOM 2242 O O . SER A 1 288 ? 28.444 -11.489 -30.070 1.00 97.44 288 SER A O 1
ATOM 2244 N N . HIS A 1 289 ? 29.634 -9.855 -29.075 1.00 97.50 289 HIS A N 1
ATOM 2245 C CA . HIS A 1 289 ? 30.107 -9.210 -30.300 1.00 97.50 289 HIS A CA 1
ATOM 2246 C C . HIS A 1 289 ? 31.637 -9.202 -30.357 1.00 97.50 289 HIS A C 1
ATOM 2248 O O . HIS A 1 289 ? 32.281 -8.997 -29.326 1.00 97.50 289 HIS A O 1
ATOM 2254 N N . PRO A 1 290 ? 32.261 -9.431 -31.528 1.00 96.44 290 PRO A N 1
ATOM 2255 C CA . PRO A 1 290 ? 33.690 -9.196 -31.691 1.00 96.44 290 PRO A CA 1
ATOM 2256 C C . PRO A 1 290 ? 34.057 -7.748 -31.357 1.00 96.44 290 PRO A C 1
ATOM 2258 O O . PRO A 1 290 ? 33.356 -6.832 -31.774 1.00 96.44 290 PRO A O 1
ATOM 2261 N N . SER A 1 291 ? 35.215 -7.529 -30.737 1.00 96.12 291 SER A N 1
ATOM 2262 C CA . SER A 1 291 ? 35.793 -6.178 -30.564 1.00 96.12 291 SER A CA 1
ATOM 2263 C C . SER A 1 291 ? 35.982 -5.394 -31.873 1.00 96.12 291 SER A C 1
ATOM 2265 O O . SER A 1 291 ? 36.108 -4.174 -31.857 1.00 96.12 291 SER A O 1
ATOM 2267 N N . THR A 1 292 ? 36.001 -6.077 -33.022 1.00 95.88 292 THR A N 1
ATOM 2268 C CA . THR A 1 292 ? 36.085 -5.455 -34.351 1.00 95.88 292 THR A CA 1
ATOM 2269 C C . THR A 1 292 ? 34.727 -5.065 -34.940 1.00 95.88 292 THR A C 1
ATOM 2271 O O . THR A 1 292 ? 34.690 -4.384 -35.963 1.00 95.88 292 THR A O 1
ATOM 2274 N N . ASP A 1 293 ? 33.619 -5.508 -34.344 1.00 96.00 293 ASP A N 1
ATOM 2275 C CA . ASP A 1 293 ? 32.263 -5.239 -34.817 1.00 96.00 293 ASP A CA 1
ATOM 2276 C C . ASP A 1 293 ? 31.693 -3.993 -34.129 1.00 96.00 293 ASP A C 1
ATOM 2278 O O . ASP A 1 293 ? 30.957 -4.066 -33.147 1.00 96.00 293 ASP A O 1
ATOM 2282 N N . THR A 1 294 ? 32.060 -2.830 -34.665 1.00 94.25 294 THR A N 1
ATOM 2283 C CA . THR A 1 294 ? 31.614 -1.519 -34.172 1.00 94.25 294 THR A CA 1
ATOM 2284 C C . THR A 1 294 ? 30.312 -1.053 -34.833 1.00 94.25 294 THR A C 1
ATOM 2286 O O . THR A 1 294 ? 30.005 0.139 -34.809 1.00 94.25 294 THR A O 1
ATOM 2289 N N . ALA A 1 295 ? 29.587 -1.944 -35.517 1.00 97.56 295 ALA A N 1
ATOM 2290 C CA . ALA A 1 295 ? 28.302 -1.598 -36.114 1.00 97.56 295 ALA A CA 1
ATOM 2291 C C . ALA A 1 295 ? 27.245 -1.387 -35.022 1.00 97.56 295 ALA A C 1
ATOM 2293 O O . ALA A 1 295 ? 27.328 -1.989 -33.950 1.00 97.56 295 ALA A O 1
ATOM 2294 N N . LEU A 1 296 ? 26.230 -0.573 -35.326 1.00 97.88 296 LEU A N 1
ATOM 2295 C CA . LEU A 1 296 ? 25.076 -0.412 -34.447 1.00 97.88 296 LEU A CA 1
ATOM 2296 C C . LEU A 1 296 ? 24.379 -1.761 -34.241 1.00 97.88 296 LEU A C 1
ATOM 2298 O O . LEU A 1 296 ? 24.177 -2.537 -35.182 1.00 97.88 296 LEU A O 1
ATOM 2302 N N . LYS A 1 297 ? 24.065 -2.031 -32.981 1.00 97.94 297 LYS A N 1
ATOM 2303 C CA . LYS A 1 297 ? 23.316 -3.174 -32.472 1.00 97.94 297 LYS A CA 1
ATOM 2304 C C . LYS A 1 297 ? 22.050 -2.656 -31.822 1.00 97.94 297 LYS A C 1
ATOM 2306 O O . LYS A 1 297 ? 22.001 -1.508 -31.395 1.00 97.94 297 LYS A O 1
ATOM 2311 N N . GLN A 1 298 ? 21.067 -3.532 -31.719 1.00 97.69 298 GLN A N 1
ATOM 2312 C CA . GLN A 1 298 ? 19.751 -3.214 -31.205 1.00 97.69 298 GLN A CA 1
ATOM 2313 C C . GLN A 1 298 ? 19.384 -4.202 -30.104 1.00 97.69 298 GLN A C 1
ATOM 2315 O O . GLN A 1 298 ? 19.674 -5.391 -30.223 1.00 97.69 298 GLN A O 1
ATOM 2320 N N . VAL A 1 299 ? 18.717 -3.710 -29.068 1.00 98.12 299 VAL A N 1
ATOM 2321 C CA . VAL A 1 299 ? 17.937 -4.520 -28.129 1.00 98.12 299 VAL A CA 1
ATOM 2322 C C . VAL A 1 299 ? 16.570 -3.870 -27.957 1.00 98.12 299 VAL A C 1
ATOM 2324 O O . VAL A 1 299 ? 16.469 -2.641 -27.941 1.00 98.12 299 VAL A O 1
ATOM 2327 N N . SER A 1 300 ? 15.514 -4.675 -27.861 1.00 97.38 300 SER A N 1
ATOM 2328 C CA . SER A 1 300 ? 14.142 -4.165 -27.782 1.00 97.38 300 SER A CA 1
ATOM 2329 C C . SER A 1 300 ? 13.428 -4.645 -26.527 1.00 97.38 300 SER A C 1
ATOM 2331 O O . SER A 1 300 ? 13.433 -5.835 -26.205 1.00 97.38 300 SER A O 1
ATOM 2333 N N . VAL A 1 301 ? 12.713 -3.735 -25.870 1.00 98.00 301 VAL A N 1
ATOM 2334 C CA . VAL A 1 301 ? 11.744 -4.074 -24.828 1.00 98.00 301 VAL A CA 1
ATOM 2335 C C . VAL A 1 301 ? 10.512 -4.708 -25.476 1.00 98.00 301 VAL A C 1
ATOM 2337 O O . VAL A 1 301 ? 9.956 -4.213 -26.456 1.00 98.00 301 VAL A O 1
ATOM 2340 N N . ARG A 1 302 ? 10.055 -5.823 -24.915 1.00 96.31 302 ARG A N 1
ATOM 2341 C CA . ARG A 1 302 ? 8.874 -6.577 -25.341 1.00 96.31 302 ARG A CA 1
ATOM 2342 C C . ARG A 1 302 ? 7.906 -6.727 -24.175 1.00 96.31 302 ARG A C 1
ATOM 2344 O O . ARG A 1 302 ? 8.328 -6.803 -23.024 1.00 96.31 302 ARG A O 1
ATOM 2351 N N . ARG A 1 303 ? 6.607 -6.811 -24.481 1.00 96.31 303 ARG A N 1
ATOM 2352 C CA . ARG A 1 303 ? 5.533 -7.065 -23.509 1.00 96.31 303 ARG A CA 1
ATOM 2353 C C . ARG A 1 303 ? 4.861 -8.408 -23.787 1.00 96.31 303 ARG A C 1
ATOM 2355 O O . ARG A 1 303 ? 4.593 -8.751 -24.936 1.00 96.31 303 ARG A O 1
ATOM 2362 N N . ILE A 1 304 ? 4.553 -9.157 -22.736 1.00 94.31 304 ILE A N 1
ATOM 2363 C CA . ILE A 1 304 ? 3.772 -10.392 -22.812 1.00 94.31 304 ILE A CA 1
ATOM 2364 C C . ILE A 1 304 ? 2.296 -10.038 -23.039 1.00 94.31 304 ILE A C 1
ATOM 2366 O O . ILE A 1 304 ? 1.707 -9.289 -22.264 1.00 94.31 304 ILE A O 1
ATOM 2370 N N . GLY A 1 305 ? 1.682 -10.619 -24.074 1.00 84.25 305 GLY A N 1
ATOM 2371 C CA . GLY A 1 305 ? 0.224 -10.607 -24.242 1.00 84.25 305 GLY A CA 1
ATOM 2372 C C . GLY A 1 305 ? -0.404 -9.279 -24.685 1.00 84.25 305 GLY A C 1
ATOM 2373 O O . GLY A 1 305 ? -1.570 -9.047 -24.383 1.00 84.25 305 GLY A O 1
ATOM 2374 N N . GLY A 1 306 ? 0.314 -8.410 -25.405 1.00 83.44 306 GLY A N 1
ATOM 2375 C CA . GLY A 1 306 ? -0.258 -7.160 -25.917 1.00 83.44 306 GLY A CA 1
ATOM 2376 C C . GLY A 1 306 ? 0.743 -6.269 -26.653 1.00 83.44 306 GLY A C 1
ATOM 2377 O O . GLY A 1 306 ? 1.870 -6.676 -26.926 1.00 83.44 306 GLY A O 1
ATOM 2378 N N . GLY A 1 307 ? 0.318 -5.042 -26.969 1.00 87.69 307 GLY A N 1
ATOM 2379 C CA . GLY A 1 307 ? 1.202 -3.983 -27.464 1.00 87.69 307 GLY A CA 1
ATOM 2380 C C . GLY A 1 307 ? 2.114 -3.441 -26.358 1.00 87.69 307 GLY A C 1
ATOM 2381 O O . GLY A 1 307 ? 1.754 -3.487 -25.179 1.00 87.69 307 GLY A O 1
ATOM 2382 N N . LEU A 1 308 ? 3.296 -2.951 -26.743 1.00 90.19 308 LEU A N 1
ATOM 2383 C CA . LEU A 1 308 ? 4.336 -2.517 -25.809 1.00 90.19 308 LEU A CA 1
ATOM 2384 C C . LEU A 1 308 ? 3.911 -1.297 -24.968 1.00 90.19 308 LEU A C 1
ATOM 2386 O O . LEU A 1 308 ? 4.031 -1.371 -23.749 1.00 90.19 308 LEU A O 1
ATOM 2390 N N . SER A 1 309 ? 3.394 -0.240 -25.611 1.00 92.19 309 SER A N 1
ATOM 2391 C CA . SER A 1 309 ? 2.886 1.001 -24.993 1.00 92.19 309 SER A CA 1
ATOM 2392 C C . SER A 1 309 ? 3.710 1.484 -23.792 1.00 92.19 309 SER A C 1
ATOM 2394 O O . SER A 1 309 ? 3.326 1.301 -22.633 1.00 92.19 309 SER A O 1
ATOM 2396 N N . LEU A 1 310 ? 4.862 2.092 -24.086 1.00 96.81 310 LEU A N 1
ATOM 2397 C CA . LEU A 1 310 ? 5.664 2.817 -23.099 1.00 96.81 310 LEU A CA 1
ATOM 2398 C C . LEU A 1 310 ? 5.307 4.299 -23.148 1.00 96.81 310 LEU A C 1
ATOM 2400 O O . LEU A 1 310 ? 4.946 4.808 -24.202 1.00 96.81 310 LEU A O 1
ATOM 2404 N N . ALA A 1 311 ? 5.450 4.982 -22.021 1.00 97.06 311 ALA A N 1
ATOM 2405 C CA . ALA A 1 311 ? 5.436 6.434 -21.951 1.00 97.06 311 ALA A CA 1
ATOM 2406 C C . ALA A 1 311 ? 6.857 7.012 -22.047 1.00 97.06 311 ALA A C 1
ATOM 2408 O O . ALA A 1 311 ? 7.049 8.078 -22.625 1.00 97.06 311 ALA A O 1
ATOM 2409 N N . GLU A 1 312 ? 7.846 6.317 -21.474 1.00 97.81 312 GLU A N 1
ATOM 2410 C CA . GLU A 1 312 ? 9.239 6.769 -21.365 1.00 97.81 312 GLU A CA 1
ATOM 2411 C C . GLU A 1 312 ? 10.204 5.573 -21.415 1.00 97.81 312 GLU A C 1
ATOM 2413 O O . GLU A 1 312 ? 9.843 4.464 -21.011 1.00 97.81 312 GLU A O 1
ATOM 2418 N N . LEU A 1 313 ? 11.428 5.804 -21.903 1.00 98.31 313 LEU A N 1
ATOM 2419 C CA . LEU A 1 313 ? 12.531 4.839 -21.954 1.00 98.31 313 LEU A CA 1
ATOM 2420 C C . LEU A 1 313 ? 13.865 5.586 -21.842 1.00 98.31 313 LEU A C 1
ATOM 2422 O O . LEU A 1 313 ? 14.152 6.494 -22.618 1.00 98.31 313 LEU A O 1
ATOM 2426 N N . GLU A 1 314 ? 14.686 5.143 -20.904 1.00 98.38 314 GLU A N 1
ATOM 2427 C CA . GLU A 1 314 ? 16.037 5.605 -20.629 1.00 98.38 314 GLU A CA 1
ATOM 2428 C C . GLU A 1 314 ? 16.984 4.407 -20.693 1.00 98.38 314 GLU A C 1
ATOM 2430 O O . GLU A 1 314 ? 16.624 3.291 -20.306 1.00 98.38 314 GLU A O 1
ATOM 2435 N N . ALA A 1 315 ? 18.207 4.627 -21.171 1.00 98.25 315 ALA A N 1
ATOM 2436 C CA . ALA A 1 315 ? 19.215 3.582 -21.199 1.00 98.25 315 ALA A CA 1
ATOM 2437 C C . ALA A 1 315 ? 20.611 4.132 -20.929 1.00 98.25 315 ALA A C 1
ATOM 2439 O O . ALA A 1 315 ? 21.000 5.164 -21.479 1.00 98.25 315 ALA A O 1
ATOM 2440 N N . ILE A 1 316 ? 21.384 3.399 -20.131 1.00 98.25 316 ILE A N 1
ATOM 2441 C CA . ILE A 1 316 ? 22.801 3.675 -19.890 1.00 98.25 316 ILE A CA 1
ATOM 2442 C C . ILE A 1 316 ? 23.636 2.407 -20.047 1.00 98.25 316 ILE A C 1
ATOM 2444 O O . ILE A 1 316 ? 23.120 1.292 -20.042 1.00 98.25 316 ILE A O 1
ATOM 2448 N N . SER A 1 317 ? 24.948 2.589 -20.157 1.00 98.00 317 SER A N 1
ATOM 2449 C CA . SER A 1 317 ? 25.940 1.518 -20.071 1.00 98.00 317 SER A CA 1
ATOM 2450 C C . SER A 1 317 ? 26.703 1.666 -18.760 1.00 98.00 317 SER A C 1
ATOM 2452 O O . SER A 1 317 ? 27.196 2.757 -18.471 1.00 98.00 317 SER A O 1
ATOM 2454 N N . THR A 1 318 ? 26.853 0.588 -17.990 1.00 97.38 318 THR A N 1
ATOM 2455 C CA . THR A 1 318 ? 27.649 0.598 -16.748 1.00 97.38 318 THR A CA 1
ATOM 2456 C C . THR A 1 318 ? 29.139 0.803 -17.021 1.00 97.38 318 THR A C 1
ATOM 2458 O O . THR A 1 318 ? 29.882 1.279 -16.161 1.00 97.38 318 THR A O 1
ATOM 2461 N N . ARG A 1 319 ? 29.595 0.491 -18.243 1.00 97.19 319 ARG A N 1
ATOM 2462 C CA . ARG A 1 319 ? 30.958 0.743 -18.729 1.00 97.19 319 ARG A CA 1
ATOM 2463 C C . ARG A 1 319 ? 30.936 1.425 -20.104 1.00 97.19 319 ARG A C 1
ATOM 2465 O O . ARG A 1 319 ? 31.168 0.768 -21.124 1.00 97.19 319 ARG A O 1
ATOM 2472 N N . PRO A 1 320 ? 30.721 2.756 -20.156 1.00 96.00 320 PRO A N 1
ATOM 2473 C CA . PRO A 1 320 ? 30.640 3.519 -21.406 1.00 96.00 320 PRO A CA 1
ATOM 2474 C C . PRO A 1 320 ? 31.904 3.458 -22.273 1.00 96.00 320 PRO A C 1
ATOM 2476 O O . PRO A 1 320 ? 31.843 3.654 -23.482 1.00 96.00 320 PRO A O 1
ATOM 2479 N N . GLN A 1 321 ? 33.069 3.176 -21.682 1.00 95.69 321 GLN A N 1
ATOM 2480 C CA . GLN A 1 321 ? 34.307 2.965 -22.436 1.00 95.69 321 GLN A CA 1
ATOM 2481 C C . GLN A 1 321 ? 34.302 1.673 -23.267 1.00 95.69 321 GLN A C 1
ATOM 2483 O O . GLN A 1 321 ? 35.040 1.587 -24.245 1.00 95.69 321 GLN A O 1
ATOM 2488 N N . ASP A 1 322 ? 33.491 0.682 -22.883 1.00 96.94 322 ASP A N 1
ATOM 2489 C CA . ASP A 1 322 ? 33.448 -0.629 -23.529 1.00 96.94 322 ASP A CA 1
ATOM 2490 C C . ASP A 1 322 ? 32.251 -0.764 -24.471 1.00 96.94 322 ASP A C 1
ATOM 2492 O O . ASP A 1 322 ? 32.387 -1.254 -25.594 1.00 96.94 322 ASP A O 1
ATOM 2496 N N . VAL A 1 323 ? 31.085 -0.287 -24.038 1.00 97.81 323 VAL A N 1
ATOM 2497 C CA . VAL A 1 323 ? 29.854 -0.284 -24.833 1.00 97.81 323 VAL A CA 1
ATOM 2498 C C . VAL A 1 323 ? 29.179 1.067 -24.665 1.00 97.81 323 VAL A C 1
ATOM 2500 O O . VAL A 1 323 ? 28.986 1.513 -23.536 1.00 97.81 323 VAL A O 1
ATOM 2503 N N . GLN A 1 324 ? 28.814 1.717 -25.768 1.00 97.81 324 GLN A N 1
ATOM 2504 C CA . GLN A 1 324 ? 28.152 3.024 -25.755 1.00 97.81 324 GLN A CA 1
ATOM 2505 C C . GLN A 1 324 ? 26.711 2.906 -26.239 1.00 97.81 324 GLN A C 1
ATOM 2507 O O . GLN A 1 324 ? 26.440 2.203 -27.212 1.00 97.81 324 GLN A O 1
ATOM 2512 N N . ILE A 1 325 ? 25.807 3.624 -25.572 1.00 98.00 325 ILE A N 1
ATOM 2513 C CA . ILE A 1 325 ? 24.434 3.830 -26.039 1.00 98.00 325 ILE A CA 1
ATOM 2514 C C . ILE A 1 325 ? 24.456 4.893 -27.139 1.00 98.00 325 ILE A C 1
ATOM 2516 O O . ILE A 1 325 ? 25.023 5.969 -26.950 1.00 98.00 325 ILE A O 1
ATOM 2520 N N . ASN A 1 326 ? 23.845 4.585 -28.280 1.00 98.00 326 ASN A N 1
ATOM 2521 C CA . ASN A 1 326 ? 23.650 5.522 -29.383 1.00 98.00 326 ASN A CA 1
ATOM 2522 C C . ASN A 1 326 ? 22.328 6.286 -29.229 1.00 98.00 326 ASN A C 1
ATOM 2524 O O . ASN A 1 326 ? 22.304 7.513 -29.310 1.00 98.00 326 ASN A O 1
ATOM 2528 N N . SER A 1 327 ? 21.234 5.564 -28.977 1.00 98.00 327 SER A N 1
ATOM 2529 C CA . SER A 1 327 ? 19.899 6.140 -28.802 1.00 98.00 327 SER A CA 1
ATOM 2530 C C . SER A 1 327 ? 18.963 5.193 -28.058 1.00 98.00 327 SER A C 1
ATOM 2532 O O . SER A 1 327 ? 19.152 3.979 -28.083 1.00 98.00 327 SER A O 1
ATOM 2534 N N . ALA A 1 328 ? 17.924 5.759 -27.446 1.00 97.81 328 ALA A N 1
ATOM 2535 C CA . ALA A 1 328 ? 16.800 5.034 -26.871 1.00 97.81 328 ALA A CA 1
ATOM 2536 C C . ALA A 1 328 ? 15.492 5.654 -27.385 1.00 97.81 328 ALA A C 1
ATOM 2538 O O . ALA A 1 328 ? 15.307 6.869 -27.290 1.00 97.81 328 ALA A O 1
ATOM 2539 N N . ASP A 1 329 ? 14.607 4.833 -27.945 1.00 97.69 329 ASP A N 1
ATOM 2540 C CA . ASP A 1 329 ? 13.306 5.241 -28.470 1.00 97.69 329 ASP A CA 1
ATOM 2541 C C . ASP A 1 329 ? 12.180 4.507 -27.739 1.00 97.69 329 ASP A C 1
ATOM 2543 O O . ASP A 1 329 ? 11.956 3.308 -27.911 1.00 97.69 329 ASP A O 1
ATOM 2547 N N . TRP A 1 330 ? 11.435 5.248 -26.922 1.00 96.44 330 TRP A N 1
ATOM 2548 C CA . TRP A 1 330 ? 10.326 4.708 -26.142 1.00 96.44 330 TRP A CA 1
ATOM 2549 C C . TRP A 1 330 ? 9.147 4.248 -27.012 1.00 96.44 330 TRP A C 1
ATOM 2551 O O . TRP A 1 330 ? 8.413 3.354 -26.595 1.00 96.44 330 TRP A O 1
ATOM 2561 N N . GLN A 1 331 ? 8.960 4.811 -28.215 1.00 95.25 331 GLN A N 1
ATOM 2562 C CA . GLN A 1 331 ? 7.815 4.476 -29.072 1.00 95.25 331 GLN A CA 1
ATOM 2563 C C . GLN A 1 331 ? 7.943 3.066 -29.654 1.00 95.25 331 GLN A C 1
ATOM 2565 O O . GLN A 1 331 ? 6.968 2.313 -29.708 1.00 95.25 331 GLN A O 1
ATOM 2570 N N . SER A 1 332 ? 9.151 2.712 -30.093 1.00 95.50 332 SER A N 1
ATOM 2571 C CA . SER A 1 332 ? 9.491 1.372 -30.579 1.00 95.50 332 SER A CA 1
ATOM 2572 C C . SER A 1 332 ? 9.941 0.424 -29.463 1.00 95.50 332 SER A C 1
ATOM 2574 O O . SER A 1 332 ? 9.869 -0.795 -29.637 1.00 95.50 332 SER A O 1
ATOM 2576 N N . GLY A 1 333 ? 10.361 0.962 -28.313 1.00 96.81 333 GLY A N 1
ATOM 2577 C CA . GLY A 1 333 ? 10.994 0.199 -27.238 1.00 96.81 333 GLY A CA 1
ATOM 2578 C C . GLY A 1 333 ? 12.440 -0.172 -27.541 1.00 96.81 333 GLY A C 1
ATOM 2579 O O . GLY A 1 333 ? 12.944 -1.140 -26.975 1.00 96.81 333 GLY A O 1
ATOM 2580 N N . GLU A 1 334 ? 13.070 0.532 -28.475 1.00 97.88 334 GLU A N 1
ATOM 2581 C CA . GLU A 1 334 ? 14.352 0.177 -29.060 1.00 97.88 334 GLU A CA 1
ATOM 2582 C C . GLU A 1 334 ? 15.504 0.939 -28.408 1.00 97.88 334 GLU A C 1
ATOM 2584 O O . GLU A 1 334 ? 15.444 2.157 -28.237 1.00 97.88 334 GLU A O 1
ATOM 2589 N N . VAL A 1 335 ? 16.585 0.229 -28.087 1.00 98.50 335 VAL A N 1
ATOM 2590 C CA . VAL A 1 335 ? 17.853 0.830 -27.672 1.00 98.50 335 VAL A CA 1
ATOM 2591 C C . VAL A 1 335 ? 18.952 0.397 -28.626 1.00 98.50 335 VAL A C 1
ATOM 2593 O O . VAL A 1 335 ? 19.249 -0.793 -28.764 1.00 98.50 335 VAL A O 1
ATOM 2596 N N . GLU A 1 336 ? 19.580 1.382 -29.260 1.00 98.56 336 GLU A N 1
ATOM 2597 C CA . GLU A 1 336 ? 20.735 1.177 -30.120 1.00 98.56 336 GLU A CA 1
ATOM 2598 C C . GLU A 1 336 ? 22.032 1.371 -29.333 1.00 98.56 336 GLU A C 1
ATOM 2600 O O . GLU A 1 336 ? 22.194 2.340 -28.585 1.00 98.56 336 GLU A O 1
ATOM 2605 N N . TYR A 1 337 ? 22.995 0.479 -29.541 1.00 98.50 337 TYR A N 1
ATOM 2606 C CA . TYR A 1 337 ? 24.308 0.527 -28.902 1.00 98.50 337 TYR A CA 1
ATOM 2607 C C . TYR A 1 337 ? 25.408 0.031 -29.842 1.00 98.50 337 TYR A C 1
ATOM 2609 O O . TYR A 1 337 ? 25.141 -0.604 -30.860 1.00 98.50 337 TYR A O 1
ATOM 2617 N N . PHE A 1 338 ? 26.669 0.295 -29.510 1.00 98.19 338 PHE A N 1
ATOM 2618 C CA . PHE A 1 338 ? 27.810 -0.264 -30.238 1.00 98.19 338 PHE A CA 1
ATOM 2619 C C . PHE A 1 338 ? 28.978 -0.583 -29.305 1.00 98.19 338 PHE A C 1
ATOM 2621 O O . PHE A 1 338 ? 29.130 -0.003 -28.227 1.00 98.19 338 PHE A O 1
ATOM 2628 N N . VAL A 1 339 ? 29.816 -1.524 -29.739 1.00 97.50 339 VAL A N 1
ATOM 2629 C CA . VAL A 1 339 ? 31.039 -1.912 -29.032 1.00 97.50 339 VAL A CA 1
ATOM 2630 C C . VAL A 1 339 ? 32.159 -0.919 -29.335 1.00 97.50 339 VAL A C 1
ATOM 2632 O O . VAL A 1 339 ? 32.430 -0.613 -30.496 1.00 97.50 339 VAL A O 1
ATOM 2635 N N . ALA A 1 340 ? 32.823 -0.447 -28.282 1.00 95.69 340 ALA A N 1
ATOM 2636 C CA . ALA A 1 340 ? 33.972 0.458 -28.343 1.00 95.69 340 ALA A CA 1
ATOM 2637 C C . ALA A 1 340 ? 35.215 -0.087 -27.608 1.00 95.69 340 ALA A C 1
ATOM 2639 O O . ALA A 1 340 ? 36.325 0.402 -27.831 1.00 95.69 340 ALA A O 1
ATOM 2640 N N . GLY A 1 341 ? 35.036 -1.088 -26.742 1.00 94.56 341 GLY A N 1
ATOM 2641 C CA . GLY A 1 341 ? 36.083 -1.665 -25.901 1.00 94.56 341 GLY A CA 1
ATOM 2642 C C . GLY A 1 341 ? 36.882 -2.806 -26.541 1.00 94.56 341 GLY A C 1
ATOM 2643 O O . GLY A 1 341 ? 36.532 -3.323 -27.605 1.00 94.56 341 GLY A O 1
ATOM 2644 N N . PRO A 1 342 ? 37.974 -3.233 -25.884 1.00 95.88 342 PRO A N 1
ATOM 2645 C CA . PRO A 1 342 ? 38.798 -4.350 -26.335 1.00 95.88 342 PRO A CA 1
ATOM 2646 C C . PRO A 1 342 ? 38.140 -5.718 -26.073 1.00 95.88 342 PRO A C 1
ATOM 2648 O O . PRO A 1 342 ? 37.247 -5.857 -25.238 1.00 95.88 342 PRO A O 1
ATOM 2651 N N . SER A 1 343 ? 38.647 -6.760 -26.745 1.00 94.75 343 SER A N 1
ATOM 2652 C CA . SER A 1 343 ? 38.297 -8.160 -26.442 1.00 94.75 343 SER A CA 1
ATOM 2653 C C . SER A 1 343 ? 38.569 -8.492 -24.969 1.00 94.75 343 SER A C 1
ATOM 2655 O O . SER A 1 343 ? 39.568 -8.056 -24.390 1.00 94.75 343 SER A O 1
ATOM 2657 N N . GLY A 1 344 ? 37.657 -9.252 -24.366 1.00 92.81 344 GLY A N 1
ATOM 2658 C CA . GLY A 1 344 ? 37.626 -9.568 -22.939 1.00 92.81 344 GLY A CA 1
ATOM 2659 C C . GLY A 1 344 ? 36.911 -8.519 -22.082 1.00 92.81 344 GLY A C 1
ATOM 2660 O O . GLY A 1 344 ? 36.794 -8.718 -20.874 1.00 92.81 344 GLY A O 1
ATOM 2661 N N . GLY A 1 345 ? 36.444 -7.419 -22.682 1.00 93.19 345 GLY A N 1
ATOM 2662 C CA . GLY A 1 345 ? 35.580 -6.439 -22.032 1.00 93.19 345 GLY A CA 1
ATOM 2663 C C . GLY A 1 345 ? 34.152 -6.950 -21.832 1.00 93.19 345 GLY A C 1
ATOM 2664 O O . GLY A 1 345 ? 33.662 -7.816 -22.559 1.00 93.19 345 GLY A O 1
ATOM 2665 N N . GLU A 1 346 ? 33.477 -6.383 -20.840 1.00 96.00 346 GLU A N 1
ATOM 2666 C CA . GLU A 1 346 ? 32.090 -6.681 -20.493 1.00 96.00 346 GLU A CA 1
ATOM 2667 C C . GLU A 1 346 ? 31.425 -5.392 -20.006 1.00 96.00 346 GLU A C 1
ATOM 2669 O O . GLU A 1 346 ? 32.062 -4.623 -19.284 1.00 96.00 346 GLU A O 1
ATOM 2674 N N . SER A 1 347 ? 30.175 -5.157 -20.402 1.00 97.06 347 SER A N 1
ATOM 2675 C CA . SER A 1 347 ? 29.334 -4.067 -19.893 1.00 97.06 347 SER A CA 1
ATOM 2676 C C . SER A 1 347 ? 27.899 -4.550 -19.712 1.00 97.06 347 SER A C 1
ATOM 2678 O O . SER A 1 347 ? 27.461 -5.476 -20.398 1.00 97.06 347 SER A O 1
ATOM 2680 N N . GLU A 1 348 ? 27.154 -3.895 -18.831 1.00 97.81 348 GLU A N 1
ATOM 2681 C CA . GLU A 1 348 ? 25.706 -4.053 -18.733 1.00 97.81 348 GLU A CA 1
ATOM 2682 C C . GLU A 1 348 ? 25.028 -2.813 -19.309 1.00 97.81 348 GLU A C 1
ATOM 2684 O O . GLU A 1 348 ? 25.406 -1.684 -18.991 1.00 97.81 348 GLU A O 1
ATOM 2689 N N . LEU A 1 349 ? 24.033 -3.025 -20.166 1.00 98.19 349 LEU A N 1
ATOM 2690 C CA . LEU A 1 349 ? 23.119 -1.970 -20.577 1.00 98.19 349 LEU A CA 1
ATOM 2691 C C . LEU A 1 349 ? 21.897 -2.028 -19.678 1.00 98.19 349 LEU A C 1
ATOM 2693 O O . LEU A 1 349 ? 21.203 -3.044 -19.649 1.00 98.19 349 LEU A O 1
ATOM 2697 N N . LEU A 1 350 ? 21.646 -0.944 -18.958 1.00 98.38 350 LEU A N 1
ATOM 2698 C CA . LEU A 1 350 ? 20.510 -0.812 -18.060 1.00 98.38 350 LEU A CA 1
ATOM 2699 C C . LEU A 1 350 ? 19.441 0.001 -18.764 1.00 98.38 350 LEU A C 1
ATOM 2701 O O . LEU A 1 350 ? 19.683 1.146 -19.134 1.00 98.38 350 LEU A O 1
ATOM 2705 N N . LEU A 1 351 ? 18.281 -0.612 -18.968 1.00 98.25 351 LEU A N 1
ATOM 2706 C CA . LEU A 1 351 ? 17.128 -0.017 -19.624 1.00 98.25 351 LEU A CA 1
ATOM 2707 C C . LEU A 1 351 ? 16.059 0.226 -18.559 1.00 98.25 351 LEU A C 1
ATOM 2709 O O . LEU A 1 351 ? 15.527 -0.736 -18.000 1.00 98.25 351 LEU A O 1
ATOM 2713 N N . SER A 1 352 ? 15.755 1.493 -18.277 1.00 98.25 352 SER A N 1
ATOM 2714 C CA . SER A 1 352 ? 14.679 1.914 -17.372 1.00 98.25 352 SER A CA 1
ATOM 2715 C C . SER A 1 352 ? 13.534 2.484 -18.196 1.00 98.25 352 SER A C 1
ATOM 2717 O O . SER A 1 352 ? 13.747 3.378 -19.006 1.00 98.25 352 SER A O 1
ATOM 2719 N N . PHE A 1 353 ? 12.317 1.980 -18.035 1.00 98.31 353 PHE A N 1
ATOM 2720 C CA . PHE A 1 353 ? 11.166 2.453 -18.805 1.00 98.31 353 PHE A CA 1
ATOM 2721 C C . PHE A 1 353 ? 9.888 2.459 -17.988 1.00 98.31 353 PHE A C 1
ATOM 2723 O O . PHE A 1 353 ? 9.732 1.690 -17.039 1.00 98.31 353 PHE A O 1
ATOM 2730 N N . ARG A 1 354 ? 8.935 3.290 -18.404 1.00 98.12 354 ARG A N 1
ATOM 2731 C CA . ARG A 1 354 ? 7.628 3.411 -17.760 1.00 98.12 354 ARG A CA 1
ATOM 2732 C C . ARG A 1 354 ? 6.515 3.016 -18.729 1.00 98.12 354 ARG A C 1
ATOM 2734 O O . ARG A 1 354 ? 6.390 3.652 -19.775 1.00 98.12 354 ARG A O 1
ATOM 2741 N N . PRO A 1 355 ? 5.696 1.997 -18.421 1.00 96.56 355 PRO A N 1
ATOM 2742 C CA . PRO A 1 355 ? 4.468 1.719 -19.166 1.00 96.56 355 PRO A CA 1
ATOM 2743 C C . PRO A 1 355 ? 3.444 2.863 -19.076 1.00 96.56 355 PRO A C 1
ATOM 2745 O O . PRO A 1 355 ? 3.412 3.590 -18.088 1.00 96.56 355 PRO A O 1
ATOM 2748 N N . GLU A 1 356 ? 2.569 3.010 -20.075 1.00 93.00 356 GLU A N 1
ATOM 2749 C CA . GLU A 1 356 ? 1.563 4.095 -20.095 1.00 93.00 356 GLU A CA 1
ATOM 2750 C C . GLU A 1 356 ? 0.491 3.985 -18.994 1.00 93.00 356 GLU A C 1
ATOM 2752 O O . GLU A 1 356 ? -0.048 4.997 -18.549 1.00 93.00 356 GLU A O 1
ATOM 2757 N N . ASP A 1 357 ? 0.168 2.771 -18.547 1.00 89.88 357 ASP A N 1
ATOM 2758 C CA . ASP A 1 357 ? -0.935 2.481 -17.623 1.00 89.88 357 ASP A CA 1
ATOM 2759 C C . ASP A 1 357 ? -0.543 2.567 -16.137 1.00 89.88 357 ASP A C 1
ATOM 2761 O O . ASP A 1 357 ? -1.366 2.315 -15.250 1.00 89.88 357 ASP A O 1
ATOM 2765 N N . THR A 1 358 ? 0.703 2.940 -15.832 1.00 94.56 358 THR A N 1
ATOM 2766 C CA . THR A 1 358 ? 1.194 3.024 -14.458 1.00 94.56 358 THR A CA 1
ATOM 2767 C C . THR A 1 358 ? 2.275 4.091 -14.277 1.00 94.56 358 THR A C 1
ATOM 2769 O O . THR A 1 358 ? 2.947 4.511 -15.217 1.00 94.56 358 THR A O 1
ATOM 2772 N N . TYR A 1 359 ? 2.461 4.535 -13.032 1.00 96.25 359 TYR A N 1
ATOM 2773 C CA . TYR A 1 359 ? 3.594 5.388 -12.664 1.00 96.25 359 TYR A CA 1
ATOM 2774 C C . TYR A 1 359 ? 4.880 4.577 -12.426 1.00 96.25 359 TYR A C 1
ATOM 2776 O O . TYR A 1 359 ? 5.966 5.142 -12.326 1.00 96.25 359 TYR A O 1
ATOM 2784 N N . ARG A 1 360 ? 4.756 3.248 -12.308 1.00 97.69 360 ARG A N 1
ATOM 2785 C CA . ARG A 1 360 ? 5.842 2.354 -11.908 1.00 97.69 360 ARG A CA 1
ATOM 2786 C C . ARG A 1 360 ? 6.834 2.147 -13.048 1.00 97.69 360 ARG A C 1
ATOM 2788 O O . ARG A 1 360 ? 6.460 1.720 -14.139 1.00 97.69 360 ARG A O 1
ATOM 2795 N N . TRP A 1 361 ? 8.100 2.413 -12.760 1.00 98.12 361 TRP A N 1
ATOM 2796 C CA . TRP A 1 361 ? 9.219 2.172 -13.657 1.00 98.12 361 TRP A CA 1
ATOM 2797 C C . TRP A 1 361 ? 9.660 0.711 -13.582 1.00 98.12 361 TRP A C 1
ATOM 2799 O O . TRP A 1 361 ? 9.623 0.064 -12.534 1.00 98.12 361 TRP A O 1
ATOM 2809 N N . VAL A 1 362 ? 10.081 0.184 -14.723 1.00 98.19 362 VAL A N 1
ATOM 2810 C CA . VAL A 1 362 ? 10.598 -1.169 -14.884 1.00 98.19 362 VAL A CA 1
ATOM 2811 C C . VAL A 1 362 ? 12.031 -1.066 -15.373 1.00 98.19 362 VAL A C 1
ATOM 2813 O O . VAL A 1 362 ? 12.306 -0.392 -16.363 1.00 98.19 362 VAL A O 1
ATOM 2816 N N . ARG A 1 363 ? 12.937 -1.785 -14.706 1.00 97.88 363 ARG A N 1
ATOM 2817 C CA . ARG A 1 363 ? 14.330 -1.916 -15.133 1.00 97.88 363 ARG A CA 1
ATOM 2818 C C . ARG A 1 363 ? 14.604 -3.307 -15.687 1.00 97.88 363 ARG A C 1
ATOM 2820 O O . ARG A 1 363 ? 14.175 -4.312 -15.115 1.00 97.88 363 ARG A O 1
ATOM 2827 N N . LYS A 1 364 ? 15.322 -3.362 -16.806 1.00 97.88 364 LYS A N 1
ATOM 2828 C CA . LYS A 1 364 ? 15.864 -4.586 -17.406 1.00 97.88 364 LYS A CA 1
ATOM 2829 C C . LYS A 1 364 ? 17.326 -4.366 -17.765 1.00 97.88 364 LYS A C 1
ATOM 2831 O O . LYS A 1 364 ? 17.739 -3.236 -18.004 1.00 97.88 364 LYS A O 1
ATOM 2836 N N . GLN A 1 365 ? 18.091 -5.449 -17.807 1.00 97.81 365 GLN A N 1
ATOM 2837 C CA . GLN A 1 365 ? 19.511 -5.403 -18.130 1.00 97.81 365 GLN A CA 1
ATOM 2838 C C . GLN A 1 365 ? 19.837 -6.333 -19.295 1.00 97.81 365 GLN A C 1
ATOM 2840 O O . GLN A 1 365 ? 19.323 -7.450 -19.355 1.00 97.81 365 GLN A O 1
ATOM 2845 N N . LEU A 1 366 ? 20.711 -5.870 -20.186 1.00 98.38 366 LEU A N 1
ATOM 2846 C CA . LEU A 1 366 ? 21.370 -6.683 -21.204 1.00 98.38 366 LEU A CA 1
ATOM 2847 C C . LEU A 1 366 ? 22.852 -6.783 -20.854 1.00 98.38 366 LEU A C 1
ATOM 2849 O O . LEU A 1 366 ? 23.541 -5.768 -20.752 1.00 98.38 366 LEU A O 1
ATOM 2853 N N . ARG A 1 367 ? 23.369 -8.004 -20.741 1.00 98.31 367 ARG A N 1
ATOM 2854 C CA . ARG A 1 367 ? 24.806 -8.234 -20.580 1.00 98.31 367 ARG A CA 1
ATOM 2855 C C . ARG A 1 367 ? 25.487 -8.275 -21.946 1.00 98.31 367 ARG A C 1
ATOM 2857 O O . ARG A 1 367 ? 25.145 -9.112 -22.775 1.00 98.31 367 ARG A O 1
ATOM 2864 N N . VAL A 1 368 ? 26.488 -7.431 -22.178 1.00 98.12 368 VAL A N 1
ATOM 2865 C CA . VAL A 1 368 ? 27.231 -7.374 -23.446 1.00 98.12 368 VAL A 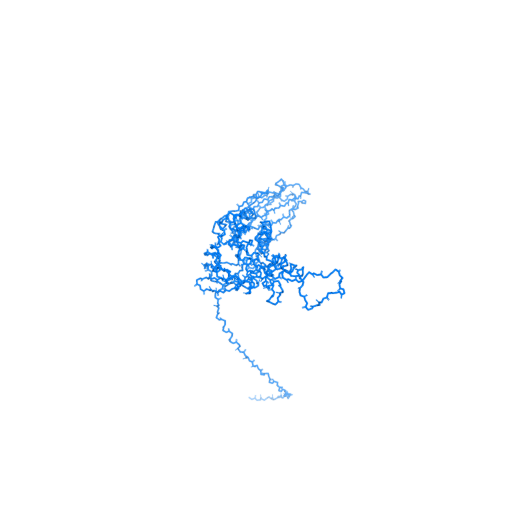CA 1
ATOM 2866 C C . VAL A 1 368 ? 28.674 -7.827 -23.235 1.00 98.12 368 VAL A C 1
ATOM 2868 O O . VAL A 1 368 ? 29.431 -7.208 -22.489 1.00 98.12 368 VAL A O 1
ATOM 2871 N N . ILE A 1 369 ? 29.066 -8.898 -23.926 1.00 97.88 369 ILE A N 1
ATOM 2872 C CA . ILE A 1 369 ? 30.407 -9.492 -23.869 1.00 97.88 369 ILE A CA 1
ATOM 2873 C C . ILE A 1 369 ? 31.169 -9.167 -25.154 1.00 97.88 369 ILE A C 1
ATOM 2875 O O . ILE A 1 369 ? 30.714 -9.488 -26.257 1.00 97.88 369 ILE A O 1
ATOM 2879 N N . ILE A 1 370 ? 32.365 -8.600 -25.012 1.00 97.38 370 ILE A N 1
ATOM 2880 C CA . ILE A 1 370 ? 33.245 -8.266 -26.132 1.00 97.38 370 ILE A CA 1
ATOM 2881 C C . ILE A 1 370 ? 34.258 -9.395 -26.324 1.00 97.38 370 ILE A C 1
ATOM 2883 O O . ILE A 1 370 ? 35.082 -9.653 -25.445 1.00 97.38 370 ILE A O 1
ATOM 2887 N N . ARG A 1 371 ? 34.215 -10.069 -27.476 1.00 93.94 371 ARG A N 1
ATOM 2888 C CA . ARG A 1 371 ? 35.081 -11.219 -27.789 1.00 93.94 371 ARG A CA 1
ATOM 2889 C C . ARG A 1 371 ? 36.207 -10.914 -28.771 1.00 93.94 371 ARG A C 1
ATOM 2891 O O . ARG A 1 371 ? 36.107 -9.963 -29.581 1.00 93.94 371 ARG A O 1
#

Foldseek 3Di:
DDDDDDDDDDDDDDDDDDPPDDPPPPPPPPPQKDKAAEFQLHDFQKWKDWPPDTDTQHQRRIDIDHQPIWIWIARQVHGLATRQHDDNYDYLLRRDPVSVVLLLDFDADPVRDTFSLVSLVVSLVQQLSLLSLLLQCCQALDVAADQSGDGHRDPLLSVQLVVQQVVFPDRDDSNDGPCQSQDVVVDHSSLSSLQSHQSDDPPDLLNDDQDDPVNLVPFAADDPDPVPDDPVGDHSVNSVVSNCSNNVRRDGSVSADSVSSSVVSSSSVVVVLVVVQVQKDKPAQEAEDALPWFDKDKIAIDGPPDDPAFPDKDKDKPCCQAKNWPDADRVRRMTIIGGRDHAQDKIKMWMWTGHPSDSGIHIGIHIYHHD

Radius of gyration: 32.43 Å; Cα contacts (8 Å, |Δi|>4): 671; chains: 1; bounding box: 68×74×126 Å

pLDDT: mean 91.81, std 14.56, range [35.88, 98.56]

Organism: NCBI:txid418719

Secondary structure (DSSP, 8-state):
--------------------------------PEEEEESSS-EETEEEE-SS-EEE--TT-EEEE-TT-EEEEEETTEEEEEEEEP-SEE-GGGGSHHHHHHTTSPEE-TTS-EESHHHHHHHTT-HHHHHHHHHHHHTSSSSS--TT--EE--HHHHHHHHHHGGG-SS---TTS-HHHHT-BTTBPHHHHHHHT---S-TT-GGGSPPPPHHHHHHSPPPPSSGGG--TT---HHHHHHHHHHHHHHS--TTSS-HHHHHHHHHHHHHHHHHHHHHTEEES-SEEEE-TT--S-EEEEEEETTS---EEEEEEEES-TTTEEEEEEETTTTEEEEEE-SPTT-EEEEEEEEEETT-S--EEEEEEEEE-

Mean predicted aligned error: 8.08 Å

Solvent-accessible surface area (backbone atoms only — not comparable to full-atom values): 20970 Å² total; per-residue (Å²): 135,82,89,86,90,80,91,81,90,79,82,91,80,92,79,88,78,83,82,80,77,80,80,78,80,79,80,74,77,80,70,83,58,43,72,22,20,33,43,64,50,11,30,19,42,36,33,39,35,44,93,87,37,71,52,59,21,39,71,62,8,40,46,68,42,52,90,85,37,37,32,31,41,21,51,59,81,47,78,73,45,60,77,22,76,55,48,62,71,41,44,78,65,47,50,39,69,67,45,48,56,51,46,68,50,58,36,68,49,98,88,74,45,68,31,30,66,62,32,54,58,58,54,67,69,36,55,40,60,45,46,48,48,31,53,55,45,64,50,16,53,49,81,68,73,54,91,85,49,38,43,43,35,45,71,68,47,35,52,33,43,52,66,38,60,84,73,45,94,49,80,76,63,48,78,48,56,67,74,57,48,48,26,76,82,72,59,17,44,56,30,51,44,34,59,56,37,59,78,62,61,87,89,35,78,62,57,50,83,60,64,48,70,67,59,32,72,71,29,54,73,70,62,93,48,78,87,71,57,57,90,91,58,75,26,20,64,57,41,49,54,49,23,53,50,24,63,68,66,42,51,51,57,78,79,47,48,70,67,56,40,49,52,52,51,49,52,34,53,49,54,48,50,49,57,57,39,69,39,48,46,58,82,52,59,69,48,78,44,48,43,84,51,58,56,84,43,78,47,36,55,43,41,69,94,61,79,66,62,43,70,41,48,47,69,49,42,82,31,57,74,34,29,35,70,76,48,60,39,30,89,76,31,36,35,33,29,31,50,68,26,57,59,79,36,69,30,41,37,43,37,33,30,23,43,66,93,49,63,57,49,34,77,50,64,31,40,39,39,26,75

Sequence (371 aa):
MRSVHRIRLTFTLLGALALSGCLDEDGGSGDDTSTGQVNFNGFNGLSYQTASQSGTTNADGEFRYYPGETLTFRVGDLPLVSNVPARQYVTLLEFFETTRTELQSPMVDDEGLSTHTLTEQQVLENTTLMNISRFLMLLNWHQNVAEGEGIDIRSRVIAQLNAALPELTAPVDFGVSESEFTATNPLSPANQLLAAICFYPEDDELCEDPPTQEEIDNAPPRPENDEDRDPDIEYSEDLQAKKDRIEGAARTMEDIDTEDAQTYLTRELKAISTTVANRYFLDEDVASHPSTDTALKQVSVRRIGGGLSLAELEAISTRPQDVQINSADWQSGEVEYFVAGPSGGESELLLSFRPEDTYRWVRKQLRVIIR